Protein AF-0000000067173562 (afdb_homodimer)

Sequence (738 aa):
MTAFEATATTPADAVTASDTDAFIAKVKEYADNVLRPGALRTDREGVTSGQISQFARLGLLNHAAPAEFGGAGIGRAGDRRLHEIIAGACFNTWLVWAQHAPTVGRLALSWQKDATLSGLARDALAGRVLLGAAISDVRRFPHSFITATRTRAGWTFSGTISWVSGWGLNTVLTVAAVEPATETVVTAFVPISDRVTATYLNLAAVGGSRTARVTLHQVFVSDSDVLLTQTLNDWHTEDLSTAGDTRPQYFGLATRVVDELDEADHPDARRVAAVWRPRIQGLRADAYGLADEAKATGDERHRIAERVATKAAVGEALAVITRALVVARSGRSITLEDTAQLHARSALFLLVQGQSADVRDAQLSSLARMTAFEATATTPADAVTASDTDAFIAKVKEYADNVLRPGALRTDREGVTSGQISQFARLGLLNHAAPAEFGGAGIGRAGDRRLHEIIAGACFNTWLVWAQHAPTVGRLALSWQKDATLSGLARDALAGRVLLGAAISDVRRFPHSFITATRTRAGWTFSGTISWVSGWGLNTVLTVAAVEPATETVVTAFVPISDRVTATYLNLAAVGGSRTARVTLHQVFVSDSDVLLTQTLNDWHTEDLSTAGDTRPQYFGLATRVVDELDEADHPDARRVAAVWRPRIQGLRADAYGLADEAKATGDERHRIAERVATKAAVGEALAVITRALVVARSGRSITLEDTAQLHARSALFLLVQGQSADVRDAQLSSLAR

Structure (mmCIF, N/CA/C/O backbone):
data_AF-0000000067173562-model_v1
#
loop_
_entity.id
_entity.type
_entity.pdbx_description
1 polymer 'Acyl-CoA dehydrogenase/oxidase N-terminal domain-containing protein'
#
loop_
_atom_site.group_PDB
_atom_site.id
_atom_site.type_symbol
_atom_site.label_atom_id
_atom_site.label_alt_id
_atom_site.label_comp_id
_atom_site.label_asym_id
_atom_site.label_entity_id
_atom_site.label_seq_id
_atom_site.pdbx_PDB_ins_code
_atom_site.Cartn_x
_atom_site.Cartn_y
_atom_site.Cartn_z
_atom_site.occupancy
_atom_site.B_iso_or_equiv
_atom_site.auth_seq_id
_atom_site.auth_comp_id
_atom_site.auth_asym_id
_atom_site.auth_atom_id
_atom_site.pdbx_PDB_model_num
ATOM 1 N N . MET A 1 1 ? -15.453 57.406 48.094 1 26.44 1 MET A N 1
ATOM 2 C CA . MET A 1 1 ? -14.75 57.156 46.844 1 26.44 1 MET A CA 1
ATOM 3 C C . MET A 1 1 ? -13.805 55.969 46.938 1 26.44 1 MET A C 1
ATOM 5 O O . MET A 1 1 ? -12.664 56.125 47.375 1 26.44 1 MET A O 1
ATOM 9 N N . THR A 1 2 ? -14.164 54.781 47.375 1 32.44 2 THR A N 1
ATOM 10 C CA . THR A 1 2 ? -13.375 53.656 47.812 1 32.44 2 THR A CA 1
ATOM 11 C C . THR A 1 2 ? -12.648 53 46.656 1 32.44 2 THR A C 1
ATOM 13 O O . THR A 1 2 ? -13.273 52.688 45.625 1 32.44 2 THR A O 1
ATOM 16 N N . ALA A 1 3 ? -11.25 53.125 46.531 1 34.88 3 ALA A N 1
ATOM 17 C CA . ALA A 1 3 ? -10.297 52.656 45.531 1 34.88 3 ALA A CA 1
ATOM 18 C C . ALA A 1 3 ? -10.383 51.156 45.375 1 34.88 3 ALA A C 1
ATOM 20 O O . ALA A 1 3 ? -10.305 50.406 46.344 1 34.88 3 ALA A O 1
ATOM 21 N N . PHE A 1 4 ? -11.133 50.594 44.438 1 30.95 4 PHE A N 1
ATOM 22 C CA . PHE A 1 4 ? -11.18 49.156 44.125 1 30.95 4 PHE A CA 1
ATOM 23 C C . PHE A 1 4 ? -9.781 48.625 43.844 1 30.95 4 PHE A C 1
ATOM 25 O O . PHE A 1 4 ? -9.078 49.094 42.969 1 30.95 4 PHE A O 1
ATOM 32 N N . GLU A 1 5 ? -9.016 48.062 44.781 1 29.97 5 GLU A N 1
ATOM 33 C CA . GLU A 1 5 ? -7.68 47.5 44.688 1 29.97 5 GLU A CA 1
ATOM 34 C C . GLU A 1 5 ? -7.633 46.406 43.594 1 29.97 5 GLU A C 1
ATOM 36 O O . GLU A 1 5 ? -8.414 45.438 43.625 1 29.97 5 GLU A O 1
ATOM 41 N N . ALA A 1 6 ? -7.121 46.625 42.438 1 36.66 6 ALA A N 1
ATOM 42 C CA . ALA A 1 6 ? -6.801 45.719 41.312 1 36.66 6 ALA A CA 1
ATOM 43 C C . ALA A 1 6 ? -5.988 44.531 41.812 1 36.66 6 ALA A C 1
ATOM 45 O O . ALA A 1 6 ? -4.84 44.688 42.25 1 36.66 6 ALA A O 1
ATOM 46 N N . THR A 1 7 ? -6.547 43.531 42.406 1 32.53 7 THR A N 1
ATOM 47 C CA . THR A 1 7 ? -5.766 42.375 42.812 1 32.53 7 THR A CA 1
ATOM 48 C C . THR A 1 7 ? -4.941 41.844 41.656 1 32.53 7 THR A C 1
ATOM 50 O O . THR A 1 7 ? -5.453 41.688 40.531 1 32.53 7 THR A O 1
ATOM 53 N N . ALA A 1 8 ? -3.66 41.969 41.656 1 36.22 8 ALA A N 1
ATOM 54 C CA . ALA A 1 8 ? -2.602 41.438 40.812 1 36.22 8 ALA A CA 1
ATOM 55 C C . ALA A 1 8 ? -2.838 39.969 40.469 1 36.22 8 ALA A C 1
ATOM 57 O O . ALA A 1 8 ? -2.814 39.094 41.375 1 36.22 8 ALA A O 1
ATOM 58 N N . THR A 1 9 ? -3.686 39.562 39.562 1 33.16 9 THR A N 1
ATOM 59 C CA . THR A 1 9 ? -3.867 38.156 39.188 1 33.16 9 THR A CA 1
ATOM 60 C C . THR A 1 9 ? -2.52 37.5 38.938 1 33.16 9 THR A C 1
ATOM 62 O O . THR A 1 9 ? -1.647 38.062 38.281 1 33.16 9 THR A O 1
ATOM 65 N N . THR A 1 10 ? -2.029 36.656 39.844 1 33.5 10 THR A N 1
ATOM 66 C CA . THR A 1 10 ? -0.825 35.812 39.812 1 33.5 10 THR A CA 1
ATOM 67 C C . THR A 1 10 ? -0.589 35.281 38.406 1 33.5 10 THR A C 1
ATOM 69 O O . THR A 1 10 ? -1.524 34.812 37.75 1 33.5 10 THR A O 1
ATOM 72 N N . PRO A 1 11 ? 0.468 35.656 37.719 1 36.09 11 PRO A N 1
ATOM 73 C CA . PRO A 1 11 ? 0.808 35.156 36.406 1 36.09 11 PRO A CA 1
ATOM 74 C C . PRO A 1 11 ? 0.5 33.656 36.25 1 36.09 11 PRO A C 1
ATOM 76 O O . PRO A 1 11 ? 0.658 32.906 37.188 1 36.09 11 PRO A O 1
ATOM 79 N N . ALA A 1 12 ? -0.42 33.125 35.469 1 42.91 12 ALA A N 1
ATOM 80 C CA . ALA A 1 12 ? -0.696 31.734 35.094 1 42.91 12 ALA A CA 1
ATOM 81 C C . ALA A 1 12 ? 0.583 30.906 35.094 1 42.91 12 ALA A C 1
ATOM 83 O O . ALA A 1 12 ? 1.593 31.312 34.5 1 42.91 12 ALA A O 1
ATOM 84 N N . ASP A 1 13 ? 0.929 29.969 35.969 1 43.59 13 ASP A N 1
ATOM 85 C CA . ASP A 1 13 ? 2.086 29.125 36.219 1 43.59 13 ASP A CA 1
ATOM 86 C C . ASP A 1 13 ? 2.561 28.422 34.969 1 43.59 13 ASP A C 1
ATOM 88 O O . ASP A 1 13 ? 1.756 27.844 34.219 1 43.59 13 ASP A O 1
ATOM 92 N N . ALA A 1 14 ? 3.729 28.828 34.344 1 52.78 14 ALA A N 1
ATOM 93 C CA . ALA A 1 14 ? 4.461 28.234 33.219 1 52.78 14 ALA A CA 1
ATOM 94 C C . ALA A 1 14 ? 4.453 26.719 33.312 1 52.78 14 ALA A C 1
ATOM 96 O O . ALA A 1 14 ? 4.711 26.141 34.344 1 52.78 14 ALA A O 1
ATOM 97 N N . VAL A 1 15 ? 3.693 25.969 32.344 1 64.81 15 VAL A N 1
ATOM 98 C CA . VAL A 1 15 ? 3.74 24.516 32.25 1 64.81 15 VAL A CA 1
ATOM 99 C C . VAL A 1 15 ? 5.168 24.016 32.469 1 64.81 15 VAL A C 1
ATOM 101 O O . VAL A 1 15 ? 6.098 24.453 31.797 1 64.81 15 VAL A O 1
ATOM 104 N N . THR A 1 16 ? 5.398 23.266 33.531 1 72.56 16 THR A N 1
ATOM 105 C CA . THR A 1 16 ? 6.711 22.719 33.875 1 72.56 16 THR A CA 1
ATOM 106 C C . THR A 1 16 ? 7.02 21.484 33.031 1 72.56 16 THR A C 1
ATOM 108 O O . THR A 1 16 ? 6.125 20.906 32.406 1 72.56 16 THR A O 1
ATOM 111 N N . ALA A 1 17 ? 8.242 21.156 32.844 1 75.81 17 ALA A N 1
ATOM 112 C CA . ALA A 1 17 ? 8.68 19.953 32.156 1 75.81 17 ALA A CA 1
ATOM 113 C C . ALA A 1 17 ? 7.973 18.719 32.719 1 75.81 17 ALA A C 1
ATOM 115 O O . ALA A 1 17 ? 7.586 17.812 31.969 1 75.81 17 ALA A O 1
ATOM 116 N N . SER A 1 18 ? 7.781 18.766 34 1 77.56 18 SER A N 1
ATOM 117 C CA . SER A 1 18 ? 7.117 17.641 34.656 1 77.56 18 SER A CA 1
ATOM 118 C C . SER A 1 18 ? 5.656 17.531 34.219 1 77.56 18 SER A C 1
ATOM 120 O O . SER A 1 18 ? 5.137 16.438 34.031 1 77.56 18 SER A O 1
ATOM 122 N N . ASP A 1 19 ? 5.031 18.625 34.031 1 85.12 19 ASP A N 1
ATOM 123 C CA . ASP A 1 19 ? 3.637 18.641 33.594 1 85.12 19 ASP A CA 1
ATOM 124 C C . ASP A 1 19 ? 3.502 18.125 32.188 1 85.12 19 ASP A C 1
ATOM 126 O O . ASP A 1 19 ? 2.59 17.359 31.859 1 85.12 19 ASP A O 1
ATOM 130 N N . THR A 1 20 ? 4.438 18.531 31.438 1 91.44 20 THR A N 1
ATOM 131 C CA . THR A 1 20 ? 4.445 18.078 30.047 1 91.44 20 THR A CA 1
ATOM 132 C C . THR A 1 20 ? 4.629 16.562 29.984 1 91.44 20 THR A C 1
ATOM 134 O O . THR A 1 20 ? 3.912 15.883 29.25 1 91.44 20 THR A O 1
ATOM 137 N N . ASP A 1 21 ? 5.508 16.078 30.828 1 93.88 21 ASP A N 1
ATOM 138 C CA . ASP A 1 21 ? 5.781 14.648 30.844 1 93.88 21 ASP A CA 1
ATOM 139 C C . ASP A 1 21 ? 4.559 13.852 31.281 1 93.88 21 ASP A C 1
ATOM 141 O O . ASP A 1 21 ? 4.27 12.789 30.75 1 93.88 21 ASP A O 1
ATOM 145 N N . ALA A 1 22 ? 3.941 14.391 32.281 1 94.81 22 ALA A N 1
ATOM 146 C CA . ALA A 1 22 ? 2.738 13.719 32.75 1 94.81 22 ALA A CA 1
ATOM 147 C C . ALA A 1 22 ? 1.643 13.719 31.703 1 94.81 22 ALA A C 1
ATOM 149 O O . ALA A 1 22 ? 0.907 12.734 31.562 1 94.81 22 ALA A O 1
ATOM 150 N N . PHE A 1 23 ? 1.499 14.812 31 1 96.44 23 PHE A N 1
ATOM 151 C CA . PHE A 1 23 ? 0.534 14.922 29.922 1 96.44 23 PHE A CA 1
ATOM 152 C C . PHE A 1 23 ? 0.827 13.891 28.828 1 96.44 23 PHE A C 1
ATOM 154 O O . PHE A 1 23 ? -0.07 13.172 28.391 1 96.44 23 PHE A O 1
ATOM 161 N N . ILE A 1 24 ? 2.023 13.797 28.5 1 97.69 24 ILE A N 1
ATOM 162 C CA . ILE A 1 24 ? 2.455 12.898 27.438 1 97.69 24 ILE A CA 1
ATOM 163 C C . ILE A 1 24 ? 2.254 11.445 27.875 1 97.69 24 ILE A C 1
ATOM 165 O O . ILE A 1 24 ? 1.821 10.609 27.078 1 97.69 24 ILE A O 1
ATOM 169 N N . ALA A 1 25 ? 2.547 11.188 29.109 1 97.62 25 ALA A N 1
ATOM 170 C CA . ALA A 1 25 ? 2.375 9.836 29.625 1 97.62 25 ALA A CA 1
ATOM 171 C C . ALA A 1 25 ? 0.913 9.406 29.562 1 97.62 25 ALA A C 1
ATOM 173 O O . ALA A 1 25 ? 0.614 8.25 29.234 1 97.62 25 ALA A O 1
ATOM 174 N N . LYS A 1 26 ? 0.052 10.312 29.844 1 97.56 26 LYS A N 1
ATOM 175 C CA . LYS A 1 26 ? -1.379 10.031 29.797 1 97.56 26 LYS A CA 1
ATOM 176 C C . LYS A 1 26 ? -1.828 9.75 28.359 1 97.56 26 LYS A C 1
ATOM 178 O O . LYS A 1 26 ? -2.609 8.82 28.125 1 97.56 26 LYS A O 1
ATOM 183 N N . VAL A 1 27 ? -1.35 10.523 27.484 1 98.44 27 VAL A N 1
ATOM 184 C CA . VAL A 1 27 ? -1.692 10.336 26.078 1 98.44 27 VAL A CA 1
ATOM 185 C C . VAL A 1 27 ? -1.118 9.008 25.578 1 98.44 27 VAL A C 1
ATOM 187 O O . VAL A 1 27 ? -1.784 8.273 24.844 1 98.44 27 VAL A O 1
ATOM 190 N N . LYS A 1 28 ? 0.096 8.719 26 1 98.62 28 LYS A N 1
ATOM 191 C CA . LYS A 1 28 ? 0.727 7.465 25.609 1 98.62 28 LYS A CA 1
ATOM 192 C C . LYS A 1 28 ? -0.08 6.262 26.094 1 98.62 28 LYS A C 1
ATOM 194 O O . LYS A 1 28 ? -0.206 5.262 25.391 1 98.62 28 LYS A O 1
ATOM 199 N N . GLU A 1 29 ? -0.588 6.336 27.266 1 98.56 29 GLU A N 1
ATOM 200 C CA . GLU A 1 29 ? -1.416 5.266 27.812 1 98.56 29 GLU A CA 1
ATOM 201 C C . GLU A 1 29 ? -2.662 5.043 26.953 1 98.56 29 GLU A C 1
ATOM 203 O O . GLU A 1 29 ? -3.01 3.904 26.641 1 98.56 29 GLU A O 1
ATOM 208 N N . TYR A 1 30 ? -3.273 6.102 26.625 1 98.62 30 TYR A N 1
ATOM 209 C CA . TYR A 1 30 ? -4.453 6.012 25.781 1 98.62 30 TYR A CA 1
ATOM 210 C C . TYR A 1 30 ? -4.09 5.469 24.406 1 98.62 30 TYR A C 1
ATOM 212 O O . TYR A 1 30 ? -4.809 4.633 23.844 1 98.62 30 TYR A O 1
ATOM 220 N N . ALA A 1 31 ? -2.979 5.957 23.859 1 98.75 31 ALA A N 1
ATOM 221 C CA . ALA A 1 31 ? -2.518 5.512 22.547 1 98.75 31 ALA A CA 1
ATOM 222 C C . ALA A 1 31 ? -2.26 4.008 22.531 1 98.75 31 ALA A C 1
ATOM 224 O O . ALA A 1 31 ? -2.691 3.303 21.625 1 98.75 31 ALA A O 1
ATOM 225 N N . ASP A 1 32 ? -1.666 3.494 23.562 1 98.44 32 ASP A N 1
ATOM 226 C CA . ASP A 1 32 ? -1.261 2.094 23.625 1 98.44 32 ASP A CA 1
ATOM 227 C C . ASP A 1 32 ? -2.461 1.187 23.891 1 98.44 32 ASP A C 1
ATOM 229 O O . ASP A 1 32 ? -2.531 0.076 23.344 1 98.44 32 ASP A O 1
ATOM 233 N N . ASN A 1 33 ? -3.416 1.681 24.594 1 98.38 33 ASN A N 1
ATOM 234 C CA . ASN A 1 33 ? -4.449 0.783 25.094 1 98.38 33 ASN A CA 1
ATOM 235 C C . ASN A 1 33 ? -5.742 0.913 24.297 1 98.38 33 ASN A C 1
ATOM 237 O O . ASN A 1 33 ? -6.602 0.031 24.344 1 98.38 33 ASN A O 1
ATOM 241 N N . VAL A 1 34 ? -5.871 1.994 23.594 1 98.44 34 VAL A N 1
ATOM 242 C CA . VAL A 1 34 ? -7.141 2.203 22.906 1 98.44 34 VAL A CA 1
ATOM 243 C C . VAL A 1 34 ? -6.895 2.414 21.406 1 98.44 34 VAL A C 1
ATOM 245 O O . VAL A 1 34 ? -7.441 1.691 20.578 1 98.44 34 VAL A O 1
ATOM 248 N N . LEU A 1 35 ? -6.016 3.369 21.062 1 98.75 35 LEU A N 1
ATOM 249 C CA . LEU A 1 35 ? -5.812 3.707 19.656 1 98.75 35 LEU A CA 1
ATOM 250 C C . LEU A 1 35 ? -5.16 2.551 18.906 1 98.75 35 LEU A C 1
ATOM 252 O O . LEU A 1 35 ? -5.648 2.131 17.859 1 98.75 35 LEU A O 1
ATOM 256 N N . ARG A 1 36 ? -4.109 2.014 19.469 1 98.62 36 ARG A N 1
ATOM 257 C CA . ARG A 1 36 ? -3.312 1.004 18.781 1 98.62 36 ARG A CA 1
ATOM 258 C C . ARG A 1 36 ? -4.125 -0.261 18.531 1 98.62 36 ARG A C 1
ATOM 260 O O . ARG A 1 36 ? -4.176 -0.761 17.406 1 98.62 36 ARG A O 1
ATOM 267 N N . PRO A 1 37 ? -4.852 -0.824 19.516 1 98.25 37 PRO A N 1
ATOM 268 C CA . PRO A 1 37 ? -5.656 -2.021 19.25 1 98.25 37 PRO A CA 1
ATOM 269 C C . PRO A 1 37 ? -6.801 -1.764 18.281 1 98.25 37 PRO A C 1
ATOM 271 O O . PRO A 1 37 ? -7.293 -2.697 17.641 1 98.25 37 PRO A O 1
ATOM 274 N N . GLY A 1 38 ? -7.227 -0.513 18.125 1 98.44 38 GLY A N 1
ATOM 275 C CA . GLY A 1 38 ? -8.352 -0.175 17.266 1 98.44 38 GLY A CA 1
ATOM 276 C C . GLY A 1 38 ? -7.934 0.325 15.906 1 98.44 38 GLY A C 1
ATOM 277 O O . GLY A 1 38 ? -8.781 0.692 15.086 1 98.44 38 GLY A O 1
ATOM 278 N N . ALA A 1 39 ? -6.648 0.351 15.648 1 98.81 39 ALA A N 1
ATOM 279 C CA . ALA A 1 39 ? -6.117 1.024 14.469 1 98.81 39 ALA A CA 1
ATOM 280 C C . ALA A 1 39 ? -6.676 0.407 13.188 1 98.81 39 ALA A C 1
ATOM 282 O O . ALA A 1 39 ? -7.055 1.124 12.258 1 98.81 39 ALA A O 1
ATOM 283 N N . LEU A 1 40 ? -6.777 -0.921 13.109 1 98.62 40 LEU A N 1
ATOM 284 C CA . LEU A 1 40 ? -7.281 -1.604 11.922 1 98.62 40 LEU A CA 1
ATOM 285 C C . LEU A 1 40 ? -8.758 -1.305 11.711 1 98.62 40 LEU A C 1
ATOM 287 O O . LEU A 1 40 ? -9.188 -1.022 10.594 1 98.62 40 LEU A O 1
ATOM 291 N N . ARG A 1 41 ? -9.492 -1.382 12.734 1 98.25 41 ARG A N 1
ATOM 292 C CA . ARG A 1 41 ? -10.914 -1.066 12.648 1 98.25 41 ARG A CA 1
ATOM 293 C C . ARG A 1 41 ? -11.125 0.375 12.195 1 98.25 41 ARG A C 1
ATOM 295 O O . ARG A 1 41 ? -12 0.649 11.367 1 98.25 41 ARG A O 1
ATOM 302 N N . THR A 1 42 ? -10.312 1.286 12.758 1 98.81 42 THR A N 1
ATOM 303 C CA . THR A 1 42 ? -10.422 2.693 12.391 1 98.81 42 THR A CA 1
ATOM 304 C C . THR A 1 42 ? -10.141 2.887 10.898 1 98.81 42 THR A C 1
ATOM 306 O O . THR A 1 42 ? -10.789 3.705 10.242 1 98.81 42 THR A O 1
ATOM 309 N N . ASP A 1 43 ? -9.242 2.143 10.375 1 98.62 43 ASP A N 1
ATOM 310 C CA . ASP A 1 43 ? -8.914 2.242 8.953 1 98.62 43 ASP A CA 1
ATOM 311 C C . ASP A 1 43 ? -10.094 1.804 8.086 1 98.62 43 ASP A C 1
ATOM 313 O O . ASP A 1 43 ? -10.32 2.363 7.012 1 98.62 43 ASP A O 1
ATOM 317 N N . ARG A 1 44 ? -10.844 0.866 8.539 1 96.56 44 ARG A N 1
ATOM 318 C CA . ARG A 1 44 ? -11.945 0.298 7.762 1 96.56 44 ARG A CA 1
ATOM 319 C C . ARG A 1 44 ? -13.227 1.105 7.957 1 96.56 44 ARG A C 1
ATOM 321 O O . ARG A 1 44 ? -13.984 1.319 7.004 1 96.56 44 ARG A O 1
ATOM 328 N N . GLU A 1 45 ? -13.422 1.598 9.211 1 97.69 45 GLU A N 1
ATOM 329 C CA . GLU A 1 45 ? -14.727 2.143 9.547 1 97.69 45 GLU A CA 1
ATOM 330 C C . GLU A 1 45 ? -14.68 3.664 9.664 1 97.69 45 GLU A C 1
ATOM 332 O O . GLU A 1 45 ? -15.719 4.328 9.617 1 97.69 45 GLU A O 1
ATOM 337 N N . GLY A 1 46 ? -13.492 4.152 9.867 1 98.56 46 GLY A N 1
ATOM 338 C CA . GLY A 1 46 ? -13.336 5.598 9.961 1 98.56 46 GLY A CA 1
ATOM 339 C C . GLY A 1 46 ? -13.188 6.09 11.391 1 98.56 46 GLY A C 1
ATOM 340 O O . GLY A 1 46 ? -13.672 5.453 12.328 1 98.56 46 GLY A O 1
ATOM 341 N N . VAL A 1 47 ? -12.5 7.152 11.539 1 98.81 47 VAL A N 1
ATOM 342 C CA . VAL A 1 47 ? -12.406 7.852 12.812 1 98.81 47 VAL A CA 1
ATOM 343 C C . VAL A 1 47 ? -13.797 8.281 13.273 1 98.81 47 VAL A C 1
ATOM 345 O O . VAL A 1 47 ? -14.602 8.766 12.469 1 98.81 47 VAL A O 1
ATOM 348 N N . THR A 1 48 ? -14.039 8.203 14.523 1 98.38 48 THR A N 1
ATOM 349 C CA . THR A 1 48 ? -15.391 8.453 15.023 1 98.38 48 THR A CA 1
ATOM 350 C C . THR A 1 48 ? -15.43 9.719 15.883 1 98.38 48 THR A C 1
ATOM 352 O O . THR A 1 48 ? -14.383 10.195 16.328 1 98.38 48 THR A O 1
ATOM 355 N N . SER A 1 49 ? -16.672 10.195 16.109 1 98 49 SER A N 1
ATOM 356 C CA . SER A 1 49 ? -16.875 11.305 17.031 1 98 49 SER A CA 1
ATOM 357 C C . SER A 1 49 ? -16.469 10.93 18.453 1 98 49 SER A C 1
ATOM 359 O O . SER A 1 49 ? -16 11.773 19.219 1 98 49 SER A O 1
ATOM 361 N N . GLY A 1 50 ? -16.609 9.664 18.734 1 97.56 50 GLY A N 1
ATOM 362 C CA . GLY A 1 50 ? -16.172 9.172 20.031 1 97.56 50 GLY A CA 1
ATOM 363 C C . GLY A 1 50 ? -14.68 9.336 20.25 1 97.56 50 GLY A C 1
ATOM 364 O O . GLY A 1 50 ? -14.25 9.727 21.344 1 97.56 50 GLY A O 1
ATOM 365 N N . GLN A 1 51 ? -13.852 9.078 19.281 1 97.75 51 GLN A N 1
ATOM 366 C CA . GLN A 1 51 ? -12.414 9.266 19.375 1 97.75 51 GLN A CA 1
ATOM 367 C C . GLN A 1 51 ? -12.055 10.734 19.562 1 97.75 51 GLN A C 1
ATOM 369 O O . GLN A 1 51 ? -11.188 11.078 20.375 1 97.75 51 GLN A O 1
ATOM 374 N N . ILE A 1 52 ? -12.781 11.602 18.859 1 98.19 52 ILE A N 1
ATOM 375 C CA . ILE A 1 52 ? -12.523 13.031 18.969 1 98.19 52 ILE A CA 1
ATOM 376 C C . ILE A 1 52 ? -12.914 13.531 20.359 1 98.19 52 ILE A C 1
ATOM 378 O O . ILE A 1 52 ? -12.203 14.336 20.953 1 98.19 52 ILE A O 1
ATOM 382 N N . SER A 1 53 ? -14 13.039 20.844 1 97.62 53 SER A N 1
ATOM 383 C CA . SER A 1 53 ? -14.422 13.391 22.188 1 97.62 53 SER A CA 1
ATOM 384 C C . SER A 1 53 ? -13.383 12.961 23.219 1 97.62 53 SER A C 1
ATOM 386 O O . SER A 1 53 ? -13.141 13.672 24.203 1 97.62 53 SER A O 1
ATOM 388 N N . GLN A 1 54 ? -12.852 11.844 23.016 1 98.06 54 GLN A N 1
ATOM 389 C CA . GLN A 1 54 ? -11.805 11.383 23.922 1 98.06 54 GLN A CA 1
ATOM 390 C C . GLN A 1 54 ? -10.562 12.266 23.828 1 98.06 54 GLN A C 1
ATOM 392 O O . GLN A 1 54 ? -9.906 12.547 24.828 1 98.06 54 GLN A O 1
ATOM 397 N N . PHE A 1 55 ? -10.195 12.734 22.641 1 98.56 55 PHE A N 1
ATOM 398 C CA . PHE A 1 55 ? -9.094 13.672 22.469 1 98.56 55 PHE A CA 1
ATOM 399 C C . PHE A 1 55 ? -9.359 14.961 23.234 1 98.56 55 PHE A C 1
ATOM 401 O O . PHE A 1 55 ? -8.453 15.516 23.875 1 98.56 55 PHE A O 1
ATOM 408 N N . ALA A 1 56 ? -10.578 15.367 23.172 1 97.69 56 ALA A N 1
ATOM 409 C CA . ALA A 1 56 ? -10.961 16.562 23.922 1 97.69 56 ALA A CA 1
ATOM 410 C C . ALA A 1 56 ? -10.789 16.359 25.422 1 97.69 56 ALA A C 1
ATOM 412 O O . ALA A 1 56 ? -10.227 17.203 26.109 1 97.69 56 ALA A O 1
ATOM 413 N N . ARG A 1 57 ? -11.211 15.227 25.922 1 97.25 57 ARG A N 1
ATOM 414 C CA . ARG A 1 57 ? -11.133 14.922 27.359 1 97.25 57 ARG A CA 1
ATOM 415 C C . ARG A 1 57 ? -9.688 14.82 27.812 1 97.25 57 ARG A C 1
ATOM 417 O O . ARG A 1 57 ? -9.367 15.188 28.953 1 97.25 57 ARG A O 1
ATOM 424 N N . LEU A 1 58 ? -8.859 14.391 26.906 1 97.69 58 LEU A N 1
ATOM 425 C CA . LEU A 1 58 ? -7.445 14.219 27.25 1 97.69 58 LEU A CA 1
ATOM 426 C C . LEU A 1 58 ? -6.691 15.539 27.125 1 97.69 58 LEU A C 1
ATOM 428 O O . LEU A 1 58 ? -5.516 15.617 27.484 1 97.69 58 LEU A O 1
ATOM 432 N N . GLY A 1 59 ? -7.367 16.578 26.547 1 97.25 59 GLY A N 1
ATOM 433 C CA . GLY A 1 59 ? -6.73 17.875 26.375 1 97.25 59 GLY A CA 1
ATOM 434 C C . GLY A 1 59 ? -5.941 17.984 25.094 1 97.25 59 GLY A C 1
ATOM 435 O O . GLY A 1 59 ? -5.121 18.891 24.938 1 97.25 59 GLY A O 1
ATOM 436 N N . LEU A 1 60 ? -6.168 17.078 24.172 1 98.31 60 LEU A N 1
ATOM 437 C CA . LEU A 1 60 ? -5.387 17.031 22.953 1 98.31 60 LEU A CA 1
ATOM 438 C C . LEU A 1 60 ? -5.895 18.062 21.953 1 98.31 60 LEU A C 1
ATOM 440 O O . LEU A 1 60 ? -5.191 18.422 21 1 98.31 60 LEU A O 1
ATOM 444 N N . LEU A 1 61 ? -7.105 18.594 22.062 1 98.38 61 LEU A N 1
ATOM 445 C CA . LEU A 1 61 ? -7.613 19.578 21.125 1 98.38 61 LEU A CA 1
ATOM 446 C C . LEU A 1 61 ? -7.094 20.969 21.484 1 98.38 61 LEU A C 1
ATOM 448 O O . LEU A 1 61 ? -7.191 21.906 20.672 1 98.38 61 LEU A O 1
ATOM 452 N N . ASN A 1 62 ? -6.566 21.203 22.672 1 97.56 62 ASN A N 1
ATOM 453 C CA . ASN A 1 62 ? -6.027 22.5 23.047 1 97.56 62 ASN A CA 1
ATOM 454 C C . ASN A 1 62 ? -4.723 22.359 23.828 1 97.56 62 ASN A C 1
ATOM 456 O O . ASN A 1 62 ? -4.422 23.188 24.688 1 97.56 62 ASN A O 1
ATOM 460 N N . HIS A 1 63 ? -3.945 21.281 23.5 1 97 63 HIS A N 1
ATOM 461 C CA . HIS A 1 63 ? -2.732 20.953 24.234 1 97 63 HIS A CA 1
ATOM 462 C C . HIS A 1 63 ? -1.715 22.078 24.172 1 97 63 HIS A C 1
ATOM 464 O O . HIS A 1 63 ? -0.957 22.297 25.125 1 97 63 HIS A O 1
ATOM 470 N N . ALA A 1 64 ? -1.715 22.828 23.125 1 95.19 64 ALA A N 1
ATOM 471 C CA . ALA A 1 64 ? -0.726 23.891 22.953 1 95.19 64 ALA A CA 1
ATOM 472 C C . ALA A 1 64 ? -1.251 25.234 23.484 1 95.19 64 ALA A C 1
ATOM 474 O O . ALA A 1 64 ? -0.498 26.203 23.594 1 95.19 64 ALA A O 1
ATOM 475 N N . ALA A 1 65 ? -2.49 25.328 23.766 1 95.88 65 ALA A N 1
ATOM 476 C CA . ALA A 1 65 ? -3.115 26.578 24.188 1 95.88 65 ALA A CA 1
ATOM 477 C C . ALA A 1 65 ? -2.648 26.969 25.578 1 95.88 65 ALA A C 1
ATOM 479 O O . ALA A 1 65 ? -2.266 26.125 26.391 1 95.88 65 ALA A O 1
ATOM 480 N N . PRO A 1 66 ? -2.643 28.297 25.859 1 92.5 66 PRO A N 1
ATOM 481 C CA . PRO A 1 66 ? -2.314 28.766 27.203 1 92.5 66 PRO A CA 1
ATOM 482 C C . PRO A 1 66 ? -3.318 28.297 28.25 1 92.5 66 PRO A C 1
ATOM 484 O O . PRO A 1 66 ? -4.418 27.859 27.906 1 92.5 66 PRO A O 1
ATOM 487 N N . ALA A 1 67 ? -2.918 28.484 29.422 1 91.38 67 ALA A N 1
ATOM 488 C CA . ALA A 1 67 ? -3.721 28.031 30.562 1 91.38 67 ALA A CA 1
ATOM 489 C C . ALA A 1 67 ? -5.062 28.766 30.609 1 91.38 67 ALA A C 1
ATOM 491 O O . ALA A 1 67 ? -6.07 28.188 31.031 1 91.38 67 ALA A O 1
ATOM 492 N N . GLU A 1 68 ? -5.074 30.016 30.125 1 91.25 68 GLU A N 1
ATOM 493 C CA . GLU A 1 68 ? -6.285 30.828 30.109 1 91.25 68 GLU A CA 1
ATOM 494 C C . GLU A 1 68 ? -7.391 30.141 29.297 1 91.25 68 GLU A C 1
ATOM 496 O O . GLU A 1 68 ? -8.578 30.375 29.547 1 91.25 68 GLU A O 1
ATOM 501 N N . PHE A 1 69 ? -6.961 29.266 28.391 1 94.56 69 PHE A N 1
ATOM 502 C CA . PHE A 1 69 ? -7.926 28.562 27.547 1 94.56 69 PHE A CA 1
ATOM 503 C C . PHE A 1 69 ? -8.07 27.109 27.984 1 94.56 69 PHE A C 1
ATOM 505 O O . PHE A 1 69 ? -8.68 26.312 27.281 1 94.56 69 PHE A O 1
ATOM 512 N N . GLY A 1 70 ? -7.422 26.828 29.141 1 93.06 70 GLY A N 1
ATOM 513 C CA . GLY A 1 70 ? -7.473 25.469 29.641 1 93.06 70 GLY A CA 1
ATOM 514 C C . GLY A 1 70 ? -6.449 24.547 29 1 93.06 70 GLY A C 1
ATOM 515 O O . GLY A 1 70 ? -6.516 23.328 29.141 1 93.06 70 GLY A O 1
ATOM 516 N N . GLY A 1 71 ? -5.574 25.062 28.297 1 94.88 71 GLY A N 1
ATOM 517 C CA . GLY A 1 71 ? -4.551 24.266 27.641 1 94.88 71 GLY A CA 1
ATOM 518 C C . GLY A 1 71 ? -3.373 23.938 28.547 1 94.88 71 GLY A C 1
ATOM 519 O O . GLY A 1 71 ? -3.275 24.469 29.656 1 94.88 71 GLY A O 1
ATOM 520 N N . ALA A 1 72 ? -2.547 23.094 28.062 1 93.31 72 ALA A N 1
ATOM 521 C CA . ALA A 1 72 ? -1.387 22.641 28.828 1 93.31 72 ALA A CA 1
ATOM 522 C C . ALA A 1 72 ? -0.13 23.406 28.422 1 93.31 72 ALA A C 1
ATOM 524 O O . ALA A 1 72 ? 0.929 23.234 29.031 1 93.31 72 ALA A O 1
ATOM 525 N N . GLY A 1 73 ? -0.218 24.219 27.406 1 93 73 GLY A N 1
ATOM 526 C CA . GLY A 1 73 ? 0.923 25 26.969 1 93 73 GLY A CA 1
ATOM 527 C C . GLY A 1 73 ? 2.084 24.156 26.484 1 93 73 GLY A C 1
ATOM 528 O O . GLY A 1 73 ? 3.246 24.484 26.734 1 93 73 GLY A O 1
ATOM 529 N N . ILE A 1 74 ? 1.773 23.031 25.859 1 94.12 74 ILE A N 1
ATOM 530 C CA . ILE A 1 74 ? 2.803 22.109 25.391 1 94.12 74 ILE A CA 1
ATOM 531 C C . ILE A 1 74 ? 3.68 22.797 24.359 1 94.12 74 ILE A C 1
ATOM 533 O O . ILE A 1 74 ? 3.176 23.359 23.375 1 94.12 74 ILE A O 1
ATOM 537 N N . GLY A 1 75 ? 4.984 22.75 24.531 1 91.38 75 GLY A N 1
ATOM 538 C CA . GLY A 1 75 ? 5.926 23.359 23.594 1 91.38 75 GLY A CA 1
ATOM 539 C C . GLY A 1 75 ? 6.223 22.469 22.406 1 91.38 75 GLY A C 1
ATOM 540 O O . GLY A 1 75 ? 5.602 21.422 22.219 1 91.38 75 GLY A O 1
ATOM 541 N N . ARG A 1 76 ? 7.16 22.891 21.656 1 91.69 76 ARG A N 1
ATOM 542 C CA . ARG A 1 76 ? 7.484 22.266 20.375 1 91.69 76 ARG A CA 1
ATOM 543 C C . ARG A 1 76 ? 7.93 20.812 20.562 1 91.69 76 ARG A C 1
ATOM 545 O O . ARG A 1 76 ? 7.477 19.922 19.859 1 91.69 76 ARG A O 1
ATOM 552 N N . ALA A 1 77 ? 8.812 20.578 21.5 1 93.94 77 ALA A N 1
ATOM 553 C CA . ALA A 1 77 ? 9.344 19.25 21.734 1 93.94 77 ALA A CA 1
ATOM 554 C C . ALA A 1 77 ? 8.242 18.297 22.188 1 93.94 77 ALA A C 1
ATOM 556 O O . ALA A 1 77 ? 8.188 17.141 21.75 1 93.94 77 ALA A O 1
ATOM 557 N N . GLY A 1 78 ? 7.41 18.781 23.109 1 95.81 78 GLY A N 1
ATOM 558 C CA . GLY A 1 78 ? 6.285 17.969 23.562 1 95.81 78 GLY A CA 1
ATOM 559 C C . GLY A 1 78 ? 5.289 17.672 22.453 1 95.81 78 GLY A C 1
ATOM 560 O O . GLY A 1 78 ? 4.766 16.562 22.359 1 95.81 78 GLY A O 1
ATOM 561 N N . ASP A 1 79 ? 5.031 18.672 21.656 1 96.56 79 ASP A N 1
ATOM 562 C CA . ASP A 1 79 ? 4.117 18.516 20.531 1 96.56 79 ASP A CA 1
ATOM 563 C C . ASP A 1 79 ? 4.629 17.438 19.562 1 96.56 79 ASP A C 1
ATOM 565 O O . ASP A 1 79 ? 3.855 16.609 19.078 1 96.56 79 ASP A O 1
ATOM 569 N N . ARG A 1 80 ? 5.945 17.5 19.25 1 97.06 80 ARG A N 1
ATOM 570 C CA . ARG A 1 80 ? 6.559 16.469 18.406 1 97.06 80 ARG A CA 1
ATOM 571 C C . ARG A 1 80 ? 6.32 15.078 18.984 1 97.06 80 ARG A C 1
ATOM 573 O O . ARG A 1 80 ? 5.941 14.164 18.25 1 97.06 80 ARG A O 1
ATOM 580 N N . ARG A 1 81 ? 6.492 14.977 20.234 1 98.06 81 ARG A N 1
ATOM 581 C CA . ARG A 1 81 ? 6.336 13.688 20.906 1 98.06 81 ARG A CA 1
ATOM 582 C C . ARG A 1 81 ? 4.895 13.203 20.812 1 98.06 81 ARG A C 1
ATOM 584 O O . ARG A 1 81 ? 4.645 12.016 20.578 1 98.06 81 ARG A O 1
ATOM 591 N N . LEU A 1 82 ? 3.977 14.07 21 1 98.62 82 LEU A N 1
ATOM 592 C CA . LEU A 1 82 ? 2.568 13.703 20.906 1 98.62 82 LEU A CA 1
ATOM 593 C C . LEU A 1 82 ? 2.223 13.211 19.516 1 98.62 82 LEU A C 1
ATOM 595 O O . LEU A 1 82 ? 1.555 12.188 19.359 1 98.62 82 LEU A O 1
ATOM 599 N N . HIS A 1 83 ? 2.723 13.922 18.531 1 98.75 83 HIS A N 1
ATOM 600 C CA . HIS A 1 83 ? 2.477 13.516 17.156 1 98.75 83 HIS A CA 1
ATOM 601 C C . HIS A 1 83 ? 3.084 12.148 16.875 1 98.75 83 HIS A C 1
ATOM 603 O O . HIS A 1 83 ? 2.463 11.312 16.203 1 98.75 83 HIS A O 1
ATOM 609 N N . GLU A 1 84 ? 4.281 11.891 17.359 1 98.88 84 GLU A N 1
ATOM 610 C CA . GLU A 1 84 ? 4.922 10.594 17.156 1 98.88 84 GLU A CA 1
ATOM 611 C C . GLU A 1 84 ? 4.105 9.477 17.797 1 98.88 84 GLU A C 1
ATOM 613 O O . GLU A 1 84 ? 3.846 8.453 17.172 1 98.88 84 GLU A O 1
ATOM 618 N N . ILE A 1 85 ? 3.672 9.734 19 1 98.81 85 ILE A N 1
ATOM 619 C CA . ILE A 1 85 ? 2.969 8.719 19.781 1 98.81 85 ILE A CA 1
ATOM 620 C C . ILE A 1 85 ? 1.649 8.367 19.109 1 98.81 85 ILE A C 1
ATOM 622 O O . ILE A 1 85 ? 1.354 7.188 18.875 1 98.81 85 ILE A O 1
ATOM 626 N N . ILE A 1 86 ? 0.897 9.352 18.719 1 98.94 86 ILE A N 1
ATOM 627 C CA . ILE A 1 86 ? -0.44 9.125 18.188 1 98.94 86 ILE A CA 1
ATOM 628 C C . ILE A 1 86 ? -0.34 8.539 16.781 1 98.94 86 ILE A C 1
ATOM 630 O O . ILE A 1 86 ? -1.066 7.605 16.438 1 98.94 86 ILE A O 1
ATOM 634 N N . ALA A 1 87 ? 0.627 9.008 15.977 1 98.94 87 ALA A N 1
ATOM 635 C CA . ALA A 1 87 ? 0.803 8.484 14.617 1 98.94 87 ALA A CA 1
ATOM 636 C C . ALA A 1 87 ? 1.218 7.02 14.641 1 98.94 87 ALA A C 1
ATOM 638 O O . ALA A 1 87 ? 0.77 6.227 13.812 1 98.94 87 ALA A O 1
ATOM 639 N N . GLY A 1 88 ? 2.057 6.664 15.594 1 98.88 88 GLY A N 1
ATOM 640 C CA . GLY A 1 88 ? 2.471 5.277 15.727 1 98.88 88 GLY A CA 1
ATOM 641 C C . GLY A 1 88 ? 1.35 4.359 16.172 1 98.88 88 GLY A C 1
ATOM 642 O O . GLY A 1 88 ? 1.346 3.17 15.852 1 98.88 88 GLY A O 1
ATOM 643 N N . ALA A 1 89 ? 0.385 4.91 16.891 1 98.88 89 ALA A N 1
ATOM 644 C CA . ALA A 1 89 ? -0.693 4.109 17.453 1 98.88 89 ALA A CA 1
ATOM 645 C C . ALA A 1 89 ? -1.833 3.934 16.453 1 98.88 89 ALA A C 1
ATOM 647 O O . ALA A 1 89 ? -2.297 2.816 16.219 1 98.88 89 ALA A O 1
ATOM 648 N N . CYS A 1 90 ? -2.271 5.012 15.867 1 98.88 90 CYS A N 1
ATOM 649 C CA . CYS A 1 90 ? -3.346 5.008 14.883 1 98.88 90 CYS A CA 1
ATOM 650 C C . CYS A 1 90 ? -3.189 6.164 13.906 1 98.88 90 CYS A C 1
ATOM 652 O O . CYS A 1 90 ? -3.621 7.285 14.18 1 98.88 90 CYS A O 1
ATOM 654 N N . PHE A 1 91 ? -2.717 5.852 12.75 1 98.88 91 PHE A N 1
ATOM 655 C CA . PHE A 1 91 ? -2.316 6.848 11.766 1 98.88 91 PHE A CA 1
ATOM 656 C C . PHE A 1 91 ? -3.525 7.629 11.266 1 98.88 91 PHE A C 1
ATOM 658 O O . PHE A 1 91 ? -3.439 8.836 11.031 1 98.88 91 PHE A O 1
ATOM 665 N N . ASN A 1 92 ? -4.664 7.004 11.125 1 98.94 92 ASN A N 1
ATOM 666 C CA . ASN A 1 92 ? -5.883 7.68 10.688 1 98.94 92 ASN A CA 1
ATOM 667 C C . ASN A 1 92 ? -6.34 8.727 11.695 1 98.94 92 ASN A C 1
ATOM 669 O O . ASN A 1 92 ? -6.633 9.867 11.32 1 98.94 92 ASN A O 1
ATOM 673 N N . THR A 1 93 ? -6.418 8.359 12.922 1 98.94 93 THR A N 1
ATOM 674 C CA . THR A 1 93 ? -6.832 9.297 13.961 1 98.94 93 THR A CA 1
ATOM 675 C C . THR A 1 93 ? -5.844 10.453 14.062 1 98.94 93 THR A C 1
ATOM 677 O O . THR A 1 93 ? -6.25 11.609 14.219 1 98.94 93 THR A O 1
ATOM 680 N N . TRP A 1 94 ? -4.594 10.117 14 1 98.88 94 TRP A N 1
ATOM 681 C CA . TRP A 1 94 ? -3.574 11.164 14 1 98.88 94 TRP A CA 1
ATOM 682 C C . TRP A 1 94 ? -3.822 12.156 12.867 1 98.88 94 TRP A C 1
ATOM 684 O O . TRP A 1 94 ? -3.766 13.375 13.086 1 98.88 94 TRP A O 1
ATOM 694 N N . LEU A 1 95 ? -4.066 11.641 11.633 1 98.81 95 LEU A N 1
ATOM 695 C CA . LEU A 1 95 ? -4.211 12.508 10.477 1 98.81 95 LEU A CA 1
ATOM 696 C C . LEU A 1 95 ? -5.359 13.492 10.672 1 98.81 95 LEU A C 1
ATOM 698 O O . LEU A 1 95 ? -5.234 14.68 10.344 1 98.81 95 LEU A O 1
ATOM 702 N N . VAL A 1 96 ? -6.441 13.039 11.219 1 98.88 96 VAL A N 1
ATOM 703 C CA . VAL A 1 96 ? -7.586 13.914 11.477 1 98.88 96 VAL A CA 1
ATOM 704 C C . VAL A 1 96 ? -7.207 14.977 12.5 1 98.88 96 VAL A C 1
ATOM 706 O O . VAL A 1 96 ? -7.422 16.172 12.273 1 98.88 96 VAL A O 1
ATOM 709 N N . TRP A 1 97 ? -6.578 14.57 13.547 1 98.75 97 TRP A N 1
ATOM 710 C CA . TRP A 1 97 ? -6.172 15.477 14.609 1 98.75 97 TRP A CA 1
ATOM 711 C C . TRP A 1 97 ? -5.098 16.453 14.125 1 98.75 97 TRP A C 1
ATOM 713 O O . TRP A 1 97 ? -5.082 17.609 14.523 1 98.75 97 TRP A O 1
ATOM 723 N N . ALA A 1 98 ? -4.262 15.938 13.273 1 98.12 98 ALA A N 1
ATOM 724 C CA . ALA A 1 98 ? -3.125 16.719 12.797 1 98.12 98 ALA A CA 1
ATOM 725 C C . ALA A 1 98 ? -3.588 17.875 11.922 1 98.12 98 ALA A C 1
ATOM 727 O O . ALA A 1 98 ? -2.816 18.797 11.641 1 98.12 98 ALA A O 1
ATOM 728 N N . GLN A 1 99 ? -4.832 17.844 11.453 1 97.75 99 GLN A N 1
ATOM 729 C CA . GLN A 1 99 ? -5.371 18.969 10.711 1 97.75 99 GLN A CA 1
ATOM 730 C C . GLN A 1 99 ? -5.707 20.141 11.641 1 97.75 99 GLN A C 1
ATOM 732 O O . GLN A 1 99 ? -5.812 21.281 11.203 1 97.75 99 GLN A O 1
ATOM 737 N N . HIS A 1 100 ? -5.84 19.875 12.898 1 98.25 100 HIS A N 1
ATOM 738 C CA . HIS A 1 100 ? -6.305 20.797 13.93 1 98.25 100 HIS A CA 1
ATOM 739 C C . HIS A 1 100 ? -5.137 21.359 14.727 1 98.25 100 HIS A C 1
ATOM 741 O O . HIS A 1 100 ? -5.035 22.578 14.906 1 98.25 100 HIS A O 1
ATOM 747 N N . ALA A 1 101 ? -4.238 20.562 15.047 1 96.81 101 ALA A N 1
ATOM 748 C CA . ALA A 1 101 ? -3.254 20.828 16.094 1 96.81 101 ALA A CA 1
ATOM 749 C C . ALA A 1 101 ? -2.346 21.984 15.711 1 96.81 101 ALA A C 1
ATOM 751 O O . ALA A 1 101 ? -2.1 22.891 16.516 1 96.81 101 ALA A O 1
ATOM 752 N N . PRO A 1 102 ? -1.89 22.047 14.477 1 93.06 102 PRO A N 1
ATOM 753 C CA . PRO A 1 102 ? -0.976 23.141 14.141 1 93.06 102 PRO A CA 1
ATOM 754 C C . PRO A 1 102 ? -1.641 24.516 14.234 1 93.06 102 PRO A C 1
ATOM 756 O O . PRO A 1 102 ? -0.994 25.5 14.609 1 93.06 102 PRO A O 1
ATOM 759 N N . THR A 1 103 ? -2.85 24.594 13.883 1 95.25 103 THR A N 1
ATOM 760 C CA . THR A 1 103 ? -3.562 25.859 13.953 1 95.25 103 THR A CA 1
ATOM 761 C C . THR A 1 103 ? -3.686 26.328 15.391 1 95.25 103 THR A C 1
ATOM 763 O O . THR A 1 103 ? -3.537 27.531 15.672 1 95.25 103 THR A O 1
ATOM 766 N N . VAL A 1 104 ? -3.926 25.453 16.266 1 95.56 104 VAL A N 1
ATOM 767 C CA . VAL A 1 104 ? -4.016 25.797 17.688 1 95.56 104 VAL A CA 1
ATOM 768 C C . VAL A 1 104 ? -2.682 26.375 18.156 1 95.56 104 VAL A C 1
ATOM 770 O O . VAL A 1 104 ? -2.648 27.375 18.891 1 95.56 104 VAL A O 1
ATOM 773 N N . GLY A 1 105 ? -1.614 25.75 17.734 1 92.88 105 GLY A N 1
ATOM 774 C CA . GLY A 1 105 ? -0.3 26.266 18.078 1 92.88 105 GLY A CA 1
ATOM 775 C C . GLY A 1 105 ? -0.06 27.672 17.562 1 92.88 105 GLY A C 1
ATOM 776 O O . GLY A 1 105 ? 0.455 28.516 18.281 1 92.88 105 GLY A O 1
ATOM 777 N N . ARG A 1 106 ? -0.442 27.938 16.391 1 90.69 106 ARG A N 1
ATOM 778 C CA . ARG A 1 106 ? -0.27 29.25 15.789 1 90.69 106 ARG A CA 1
ATOM 779 C C . ARG A 1 106 ? -1.116 30.297 16.5 1 90.69 106 ARG A C 1
ATOM 781 O O . ARG A 1 106 ? -0.665 31.422 16.719 1 90.69 106 ARG A O 1
ATOM 788 N N . LEU A 1 107 ? -2.297 29.906 16.812 1 94.12 107 LEU A N 1
ATOM 789 C CA . LEU A 1 107 ? -3.193 30.828 17.516 1 94.12 107 LEU A CA 1
ATOM 790 C C . LEU A 1 107 ? -2.639 31.172 18.891 1 94.12 107 LEU A C 1
ATOM 792 O O . LEU A 1 107 ? -2.758 32.312 19.344 1 94.12 107 LEU A O 1
ATOM 796 N N . ALA A 1 108 ? -2.111 30.188 19.5 1 91.94 108 ALA A N 1
ATOM 797 C CA . ALA A 1 108 ? -1.518 30.422 20.812 1 91.94 108 ALA A CA 1
ATOM 798 C C . ALA A 1 108 ? -0.406 31.469 20.734 1 91.94 108 ALA A C 1
ATOM 800 O O . ALA A 1 108 ? -0.318 32.344 21.594 1 91.94 108 ALA A O 1
ATOM 801 N N . LEU A 1 109 ? 0.374 31.375 19.688 1 86.25 109 LEU A N 1
ATOM 802 C CA . LEU A 1 109 ? 1.448 32.344 19.484 1 86.25 109 LEU A CA 1
ATOM 803 C C . LEU A 1 109 ? 0.886 33.719 19.188 1 86.25 109 LEU A C 1
ATOM 805 O O . LEU A 1 109 ? 1.402 34.719 19.688 1 86.25 109 LEU A O 1
ATOM 809 N N . SER A 1 110 ? -0.12 33.75 18.422 1 86.75 110 SER A N 1
ATOM 810 C CA . SER A 1 110 ? -0.768 35 18.094 1 86.75 110 SER A CA 1
ATOM 811 C C . SER A 1 110 ? -1.396 35.656 19.328 1 86.75 110 SER A C 1
ATOM 813 O O . SER A 1 110 ? -1.353 36.875 19.484 1 86.75 110 SER A O 1
ATOM 815 N N . TRP A 1 111 ? -1.992 34.875 20.094 1 85.88 111 TRP A N 1
ATOM 816 C CA . TRP A 1 111 ? -2.613 35.344 21.328 1 85.88 111 TRP A CA 1
ATOM 817 C C . TRP A 1 111 ? -1.585 36 22.234 1 85.88 111 TRP A C 1
ATOM 819 O O . TRP A 1 111 ? -1.864 37.031 22.859 1 85.88 111 TRP A O 1
ATOM 829 N N . GLN A 1 112 ? -0.498 35.469 22.266 1 82.19 112 GLN A N 1
ATOM 830 C CA . GLN A 1 112 ? 0.568 36 23.109 1 82.19 112 GLN A CA 1
ATOM 831 C C . GLN A 1 112 ? 1.01 37.375 22.609 1 82.19 112 GLN A C 1
ATOM 833 O O . GLN A 1 112 ? 1.411 38.219 23.391 1 82.19 112 GLN A O 1
ATOM 838 N N . LYS A 1 113 ? 0.809 37.531 21.359 1 83.38 113 LYS A N 1
ATOM 839 C CA . LYS A 1 113 ? 1.238 38.781 20.766 1 83.38 113 LYS A CA 1
ATOM 840 C C . LYS A 1 113 ? 0.146 39.844 20.875 1 83.38 113 LYS A C 1
ATOM 842 O O . LYS A 1 113 ? 0.42 41 21.234 1 83.38 113 LYS A O 1
ATOM 847 N N . ASP A 1 114 ? -1.058 39.406 20.438 1 80.25 114 ASP A N 1
ATOM 848 C CA . ASP A 1 114 ? -2.203 40.312 20.469 1 80.25 114 ASP A CA 1
ATOM 849 C C . ASP A 1 114 ? -3.467 39.594 20.922 1 80.25 114 ASP A C 1
ATOM 851 O O . ASP A 1 114 ? -3.922 38.625 20.281 1 80.25 114 ASP A O 1
ATOM 855 N N . ALA A 1 115 ? -4.012 40 21.922 1 76.19 115 ALA A N 1
ATOM 856 C CA . ALA A 1 115 ? -5.129 39.312 22.578 1 76.19 115 ALA A CA 1
ATOM 857 C C . ALA A 1 115 ? -6.434 39.562 21.828 1 76.19 115 ALA A C 1
ATOM 859 O O . ALA A 1 115 ? -7.516 39.531 22.406 1 76.19 115 ALA A O 1
ATOM 860 N N . THR A 1 116 ? -6.324 39.906 20.547 1 85.44 116 THR A N 1
ATOM 861 C CA . THR A 1 116 ? -7.535 40.125 19.766 1 85.44 116 THR A CA 1
ATOM 862 C C . THR A 1 116 ? -7.801 38.969 18.828 1 85.44 116 THR A C 1
ATOM 864 O O . THR A 1 116 ? -6.984 38.688 17.938 1 85.44 116 THR A O 1
ATOM 867 N N . LEU A 1 117 ? -8.641 38 19.281 1 88.12 117 LEU A N 1
ATOM 868 C CA . LEU A 1 117 ? -8.977 36.844 18.453 1 88.12 117 LEU A CA 1
ATOM 869 C C . LEU A 1 117 ? -10.477 36.781 18.219 1 88.12 117 LEU A C 1
ATOM 871 O O . LEU A 1 117 ? -11.266 37.25 19.031 1 88.12 117 LEU A O 1
ATOM 875 N N . SER A 1 118 ? -10.758 36.312 17.094 1 90 118 SER A N 1
ATOM 876 C CA . SER A 1 118 ? -12.164 36.094 16.781 1 90 118 SER A CA 1
ATOM 877 C C . SER A 1 118 ? -12.773 35.031 17.719 1 90 118 SER A C 1
ATOM 879 O O . SER A 1 118 ? -12.047 34.375 18.453 1 90 118 SER A O 1
ATOM 881 N N . GLY A 1 119 ? -14.109 34.938 17.688 1 92.31 119 GLY A N 1
ATOM 882 C CA . GLY A 1 119 ? -14.797 33.906 18.453 1 92.31 119 GLY A CA 1
ATOM 883 C C . GLY A 1 119 ? -14.375 32.5 18.109 1 92.31 119 GLY A C 1
ATOM 884 O O . GLY A 1 119 ? -14.148 31.672 19 1 92.31 119 GLY A O 1
ATOM 885 N N . LEU A 1 120 ? -14.227 32.25 16.875 1 95.12 120 LEU A N 1
ATOM 886 C CA . LEU A 1 120 ? -13.828 30.922 16.406 1 95.12 120 LEU A CA 1
ATOM 887 C C . LEU A 1 120 ? -12.406 30.594 16.859 1 95.12 120 LEU A C 1
ATOM 889 O O . LEU A 1 120 ? -12.117 29.453 17.234 1 95.12 120 LEU A O 1
ATOM 893 N N . ALA A 1 121 ? -11.562 31.578 16.797 1 95.94 121 ALA A N 1
ATOM 894 C CA . ALA A 1 121 ? -10.188 31.375 17.266 1 95.94 121 ALA A CA 1
ATOM 895 C C . ALA A 1 121 ? -10.164 31.016 18.75 1 95.94 121 ALA A C 1
ATOM 897 O O . ALA A 1 121 ? -9.414 30.141 19.172 1 95.94 121 ALA A O 1
ATOM 898 N N . ARG A 1 122 ? -10.945 31.688 19.516 1 95.38 122 ARG A N 1
ATOM 899 C CA . ARG A 1 122 ? -11.023 31.422 20.953 1 95.38 122 ARG A CA 1
ATOM 900 C C . ARG A 1 122 ? -11.594 30.031 21.219 1 95.38 122 ARG A C 1
ATOM 902 O O . ARG A 1 122 ? -11.141 29.328 22.109 1 95.38 122 ARG A O 1
ATOM 909 N N . ASP A 1 123 ? -12.602 29.672 20.422 1 96.38 123 ASP A N 1
ATOM 910 C CA . ASP A 1 123 ? -13.172 28.328 20.547 1 96.38 123 ASP A CA 1
ATOM 911 C C . ASP A 1 123 ? -12.133 27.266 20.219 1 96.38 123 ASP A C 1
ATOM 913 O O . ASP A 1 123 ? -12.094 26.219 20.875 1 96.38 123 ASP A O 1
ATOM 917 N N . ALA A 1 124 ? -11.32 27.5 19.203 1 97.06 124 ALA A N 1
ATOM 918 C CA . ALA A 1 124 ? -10.258 26.562 18.844 1 97.06 124 ALA A CA 1
ATOM 919 C C . ALA A 1 124 ? -9.242 26.422 19.984 1 97.06 124 ALA A C 1
ATOM 921 O O . ALA A 1 124 ? -8.844 25.312 20.328 1 97.06 124 ALA A O 1
ATOM 922 N N . LEU A 1 125 ? -8.883 27.531 20.531 1 96.44 125 LEU A N 1
ATOM 923 C CA . LEU A 1 125 ? -7.934 27.531 21.641 1 96.44 125 LEU A CA 1
ATOM 924 C C . LEU A 1 125 ? -8.508 26.812 22.859 1 96.44 125 LEU A C 1
ATOM 926 O O . LEU A 1 125 ? -7.77 26.188 23.625 1 96.44 125 LEU A O 1
ATOM 930 N N . ALA A 1 126 ? -9.812 26.922 22.969 1 96.62 126 ALA A N 1
ATOM 931 C CA . ALA A 1 126 ? -10.469 26.312 24.125 1 96.62 126 ALA A CA 1
ATOM 932 C C . ALA A 1 126 ? -10.773 24.844 23.875 1 96.62 126 ALA A C 1
ATOM 934 O O . ALA A 1 126 ? -11.258 24.141 24.766 1 96.62 126 ALA A O 1
ATOM 935 N N . GLY A 1 127 ? -10.516 24.375 22.75 1 97 127 GLY A N 1
ATOM 936 C CA . GLY A 1 127 ? -10.727 22.969 22.438 1 97 127 GLY A CA 1
ATOM 937 C C . GLY A 1 127 ? -12.188 22.625 22.203 1 97 127 GLY A C 1
ATOM 938 O O . GLY A 1 127 ? -12.602 21.484 22.391 1 97 127 GLY A O 1
ATOM 939 N N . ARG A 1 128 ? -12.977 23.594 21.75 1 96.56 128 ARG A N 1
ATOM 940 C CA . ARG A 1 128 ? -14.414 23.391 21.609 1 96.56 128 ARG A CA 1
ATOM 941 C C . ARG A 1 128 ? -14.781 23.016 20.172 1 96.56 128 ARG A C 1
ATOM 943 O O . ARG A 1 128 ? -15.898 22.578 19.906 1 96.56 128 ARG A O 1
ATOM 950 N N . VAL A 1 129 ? -13.836 23.203 19.281 1 96.81 129 VAL A N 1
ATOM 951 C CA . VAL A 1 129 ? -14.102 22.859 17.891 1 96.81 129 VAL A CA 1
ATOM 952 C C . VAL A 1 129 ? -12.945 22.031 17.344 1 96.81 129 VAL A C 1
ATOM 954 O O . VAL A 1 129 ? -11.82 22.125 17.828 1 96.81 129 VAL A O 1
ATOM 957 N N . LEU A 1 130 ? -13.25 21.172 16.422 1 98.38 130 LEU A N 1
ATOM 958 C CA . LEU A 1 130 ? -12.242 20.5 15.602 1 98.38 130 LEU A CA 1
ATOM 959 C C . LEU A 1 130 ? -12.094 21.188 14.25 1 98.38 130 LEU A C 1
ATOM 961 O O . LEU A 1 130 ? -13.062 21.312 13.508 1 98.38 130 LEU A O 1
ATOM 965 N N . LEU A 1 131 ? -10.883 21.594 14 1 98.5 131 LEU A N 1
ATOM 966 C CA . LEU A 1 131 ? -10.586 22.297 12.758 1 98.5 131 LEU A CA 1
ATOM 967 C C . LEU A 1 131 ? -10.117 21.328 11.68 1 98.5 131 LEU A C 1
ATOM 969 O O . LEU A 1 131 ? -9.406 20.359 11.969 1 98.5 131 LEU A O 1
ATOM 973 N N . GLY A 1 132 ? -10.609 21.516 10.453 1 98.44 132 GLY A N 1
ATOM 974 C CA . GLY A 1 132 ? -9.969 20.938 9.281 1 98.44 132 GLY A CA 1
ATOM 975 C C . GLY A 1 132 ? -9.016 21.891 8.594 1 98.44 132 GLY A C 1
ATOM 976 O O . GLY A 1 132 ? -9.07 23.109 8.82 1 98.44 132 GLY A O 1
ATOM 977 N N . ALA A 1 133 ? -8.117 21.375 7.832 1 97.69 133 ALA A N 1
ATOM 978 C CA . ALA A 1 133 ? -7.145 22.203 7.113 1 97.69 133 ALA A CA 1
ATOM 979 C C . ALA A 1 133 ? -7.355 22.109 5.605 1 97.69 133 ALA A C 1
ATOM 981 O O . ALA A 1 133 ? -7.551 21.016 5.07 1 97.69 133 ALA A O 1
ATOM 982 N N . ALA A 1 134 ? -7.406 23.141 4.93 1 97 134 ALA A N 1
ATOM 983 C CA . ALA A 1 134 ? -7.555 23.281 3.482 1 97 134 ALA A CA 1
ATOM 984 C C . ALA A 1 134 ? -6.645 24.375 2.932 1 97 134 ALA A C 1
ATOM 986 O O . ALA A 1 134 ? -7.121 25.391 2.416 1 97 134 ALA A O 1
ATOM 987 N N . ILE A 1 135 ? -5.375 24.125 2.928 1 94.81 135 ILE A N 1
ATOM 988 C CA . ILE A 1 135 ? -4.434 25.203 2.615 1 94.81 135 ILE A CA 1
ATOM 989 C C . ILE A 1 135 ? -3.598 24.812 1.397 1 94.81 135 ILE A C 1
ATOM 991 O O . ILE A 1 135 ? -3.031 25.672 0.724 1 94.81 135 ILE A O 1
ATOM 995 N N . SER A 1 136 ? -3.607 23.547 1.01 1 91.19 136 SER A N 1
ATOM 996 C CA . SER A 1 136 ? -2.605 23.016 0.09 1 91.19 136 SER A CA 1
ATOM 997 C C . SER A 1 136 ? -2.914 23.406 -1.351 1 91.19 136 SER A C 1
ATOM 999 O O . SER A 1 136 ? -2.02 23.438 -2.199 1 91.19 136 SER A O 1
ATOM 1001 N N . ASP A 1 137 ? -4.129 23.812 -1.667 1 94.69 137 ASP A N 1
ATOM 1002 C CA . ASP A 1 137 ? -4.516 24.078 -3.049 1 94.69 137 ASP A CA 1
ATOM 1003 C C . ASP A 1 137 ? -3.855 25.359 -3.572 1 94.69 137 ASP A C 1
ATOM 1005 O O . ASP A 1 137 ? -3.805 25.578 -4.785 1 94.69 137 ASP A O 1
ATOM 1009 N N . VAL A 1 138 ? -3.334 26.188 -2.668 1 95.56 138 VAL A N 1
ATOM 1010 C CA . VAL A 1 138 ? -2.607 27.375 -3.076 1 95.56 138 VAL A CA 1
ATOM 1011 C C . VAL A 1 138 ? -1.417 26.984 -3.951 1 95.56 138 VAL A C 1
ATOM 1013 O O . VAL A 1 138 ? -1.039 27.734 -4.863 1 95.56 138 VAL A O 1
ATOM 1016 N N . ARG A 1 139 ? -0.852 25.812 -3.707 1 91.62 139 ARG A N 1
ATOM 1017 C CA . ARG A 1 139 ? 0.304 25.312 -4.445 1 91.62 139 ARG A CA 1
ATOM 1018 C C . ARG A 1 139 ? -0.015 25.172 -5.93 1 91.62 139 ARG A C 1
ATOM 1020 O O . ARG A 1 139 ? 0.89 25.156 -6.77 1 91.62 139 ARG A O 1
ATOM 1027 N N . ARG A 1 140 ? -1.255 25.109 -6.254 1 90.94 140 ARG A N 1
ATOM 1028 C CA . ARG A 1 140 ? -1.655 24.812 -7.625 1 90.94 140 ARG A CA 1
ATOM 1029 C C . ARG A 1 140 ? -2.062 26.078 -8.367 1 90.94 140 ARG A C 1
ATOM 1031 O O . ARG A 1 140 ? -2.484 26.016 -9.523 1 90.94 140 ARG A O 1
ATOM 1038 N N . PHE A 1 141 ? -1.991 27.188 -7.68 1 94 141 PHE A N 1
ATOM 1039 C CA . PHE A 1 141 ? -2.252 28.453 -8.359 1 94 141 PHE A CA 1
ATOM 1040 C C . PHE A 1 141 ? -1.312 28.625 -9.547 1 94 141 PHE A C 1
ATOM 1042 O O . PHE A 1 141 ? -0.11 28.375 -9.438 1 94 141 PHE A O 1
ATOM 1049 N N . PRO A 1 142 ? -1.815 29.031 -10.695 1 93.94 142 PRO A N 1
ATOM 1050 C CA . PRO A 1 142 ? -3.16 29.547 -10.961 1 93.94 142 PRO A CA 1
ATOM 1051 C C . PRO A 1 142 ? -4.082 28.5 -11.594 1 93.94 142 PRO A C 1
ATOM 1053 O O . PRO A 1 142 ? -5.184 28.844 -12.039 1 93.94 142 PRO A O 1
ATOM 1056 N N . HIS A 1 143 ? -3.738 27.312 -11.641 1 89.56 143 HIS A N 1
ATOM 1057 C CA . HIS A 1 143 ? -4.492 26.297 -12.375 1 89.56 143 HIS A CA 1
ATOM 1058 C C . HIS A 1 143 ? -5.738 25.875 -11.609 1 89.56 143 HIS A C 1
ATOM 1060 O O . HIS A 1 143 ? -6.812 25.734 -12.195 1 89.56 143 HIS A O 1
ATOM 1066 N N . SER A 1 144 ? -5.629 25.594 -10.398 1 89.19 144 SER A N 1
ATOM 1067 C CA . SER A 1 144 ? -6.703 25.203 -9.492 1 89.19 144 SER A CA 1
ATOM 1068 C C . SER A 1 144 ? -6.469 25.734 -8.086 1 89.19 144 SER A C 1
ATOM 1070 O O . SER A 1 144 ? -5.457 25.438 -7.453 1 89.19 144 SER A O 1
ATOM 1072 N N . PHE A 1 145 ? -7.402 26.547 -7.688 1 92.31 145 PHE A N 1
ATOM 1073 C CA . PHE A 1 145 ? -7.266 27.188 -6.391 1 92.31 145 PHE A CA 1
ATOM 1074 C C . PHE A 1 145 ? -8.609 27.719 -5.906 1 92.31 145 PHE A C 1
ATOM 1076 O O . PHE A 1 145 ? -9.57 27.797 -6.68 1 92.31 145 PHE A O 1
ATOM 1083 N N . ILE A 1 146 ? -8.656 28.016 -4.594 1 98.12 146 ILE A N 1
ATOM 1084 C CA . ILE A 1 146 ? -9.805 28.688 -3.996 1 98.12 146 ILE A CA 1
ATOM 1085 C C . ILE A 1 146 ? -9.68 30.188 -4.188 1 98.12 146 ILE A C 1
ATOM 1087 O O . ILE A 1 146 ? -8.672 30.797 -3.812 1 98.12 146 ILE A O 1
ATOM 1091 N N . THR A 1 147 ? -10.703 30.734 -4.695 1 98.44 147 THR A N 1
ATOM 1092 C CA . THR A 1 147 ? -10.68 32.156 -4.973 1 98.44 147 THR A CA 1
ATOM 1093 C C . THR A 1 147 ? -11.195 32.969 -3.775 1 98.44 147 THR A C 1
ATOM 1095 O O . THR A 1 147 ? -12.195 32.594 -3.156 1 98.44 147 THR A O 1
ATOM 1098 N N . ALA A 1 148 ? -10.477 34 -3.475 1 98.5 148 ALA A N 1
ATOM 1099 C CA . ALA A 1 148 ? -10.938 35 -2.518 1 98.5 148 ALA A CA 1
ATOM 1100 C C . ALA A 1 148 ? -11.266 36.312 -3.217 1 98.5 148 ALA A C 1
ATOM 1102 O O . ALA A 1 148 ? -10.469 36.812 -4.004 1 98.5 148 ALA A O 1
ATOM 1103 N N . THR A 1 149 ? -12.445 36.844 -2.951 1 98.06 149 THR A N 1
ATOM 1104 C CA . THR A 1 149 ? -12.844 38.125 -3.473 1 98.06 149 THR A CA 1
ATOM 1105 C C . THR A 1 149 ? -13.211 39.094 -2.336 1 98.06 149 THR A C 1
ATOM 1107 O O . THR A 1 149 ? -14.07 38.781 -1.509 1 98.06 149 THR A O 1
ATOM 1110 N N . ARG A 1 150 ? -12.602 40.25 -2.414 1 97.44 150 ARG A N 1
ATOM 1111 C CA . ARG A 1 150 ? -12.852 41.25 -1.371 1 97.44 150 ARG A CA 1
ATOM 1112 C C . ARG A 1 150 ? -14.273 41.781 -1.456 1 97.44 150 ARG A C 1
ATOM 1114 O O . ARG A 1 150 ? -14.789 42.031 -2.551 1 97.44 150 ARG A O 1
ATOM 1121 N N . THR A 1 151 ? -14.859 41.906 -0.307 1 95.25 151 THR A N 1
ATOM 1122 C CA . THR A 1 151 ? -16.156 42.562 -0.173 1 95.25 151 THR A CA 1
ATOM 1123 C C . THR A 1 151 ? -16.109 43.656 0.875 1 95.25 151 THR A C 1
ATOM 1125 O O . THR A 1 151 ? -15.055 43.938 1.455 1 95.25 151 THR A O 1
ATOM 1128 N N . ARG A 1 152 ? -17.172 44.375 1.093 1 92.94 152 ARG A N 1
ATOM 1129 C CA . ARG A 1 152 ? -17.219 45.5 2.006 1 92.94 152 ARG A CA 1
ATOM 1130 C C . ARG A 1 152 ? -16.844 45.094 3.424 1 92.94 152 ARG A C 1
ATOM 1132 O O . ARG A 1 152 ? -16.078 45.781 4.105 1 92.94 152 ARG A O 1
ATOM 1139 N N . ALA A 1 153 ? -17.234 43.969 3.951 1 93 153 ALA A N 1
ATOM 1140 C CA . ALA A 1 153 ? -17.062 43.562 5.344 1 93 153 ALA A CA 1
ATOM 1141 C C . ALA A 1 153 ? -16.297 42.25 5.449 1 93 153 ALA A C 1
ATOM 1143 O O . ALA A 1 153 ? -16.328 41.562 6.484 1 93 153 ALA A O 1
ATOM 1144 N N . GLY A 1 154 ? -15.641 41.875 4.363 1 97 154 GLY A N 1
ATOM 1145 C CA . GLY A 1 154 ? -14.93 40.594 4.402 1 97 154 GLY A CA 1
ATOM 1146 C C . GLY A 1 154 ? -14.539 40.094 3.031 1 97 154 GLY A C 1
ATOM 1147 O O . GLY A 1 154 ? -14.055 40.844 2.195 1 97 154 GLY A O 1
ATOM 1148 N N . TRP A 1 155 ? -14.609 38.781 2.922 1 98.25 155 TRP A N 1
ATOM 1149 C CA . TRP A 1 155 ? -14.219 38.094 1.693 1 98.25 155 TRP A CA 1
ATOM 1150 C C . TRP A 1 155 ? -15.266 37.062 1.294 1 98.25 155 TRP A C 1
ATOM 1152 O O . TRP A 1 155 ? -16.031 36.594 2.137 1 98.25 155 TRP A O 1
ATOM 1162 N N . THR A 1 156 ? -15.328 36.781 0.04 1 98.38 156 THR A N 1
ATOM 1163 C CA . THR A 1 156 ? -16.062 35.625 -0.456 1 98.38 156 THR A CA 1
ATOM 1164 C C . THR A 1 156 ? -15.117 34.562 -1.016 1 98.38 156 THR A C 1
ATOM 1166 O O . THR A 1 156 ? -14.281 34.875 -1.868 1 98.38 156 THR A O 1
ATOM 1169 N N . PHE A 1 157 ? -15.258 33.312 -0.459 1 98.69 157 PHE A N 1
ATOM 1170 C CA . PHE A 1 157 ? -14.445 32.188 -0.904 1 98.69 157 PHE A CA 1
ATOM 1171 C C . PHE A 1 157 ? -15.234 31.281 -1.822 1 98.69 157 PHE A C 1
ATOM 1173 O O . PHE A 1 157 ? -16.391 30.969 -1.543 1 98.69 157 PHE A O 1
ATOM 1180 N N . SER A 1 158 ? -14.641 30.906 -2.977 1 98.56 158 SER A N 1
ATOM 1181 C CA . SER A 1 158 ? -15.266 29.984 -3.912 1 98.56 158 SER A CA 1
ATOM 1182 C C . SER A 1 158 ? -14.234 29.047 -4.539 1 98.56 158 SER A C 1
ATOM 1184 O O . SER A 1 158 ? -13.094 29.453 -4.777 1 98.56 158 SER A O 1
ATOM 1186 N N . GLY A 1 159 ? -14.664 27.828 -4.723 1 98.19 159 GLY A N 1
ATOM 1187 C CA . GLY A 1 159 ? -13.805 26.859 -5.395 1 98.19 159 GLY A CA 1
ATOM 1188 C C . GLY A 1 159 ? -13.828 25.484 -4.75 1 98.19 159 GLY A C 1
ATOM 1189 O O . GLY A 1 159 ? -14.672 25.219 -3.895 1 98.19 159 GLY A O 1
ATOM 1190 N N . THR A 1 160 ? -13.008 24.625 -5.207 1 97.94 160 THR A N 1
ATOM 1191 C CA . THR A 1 160 ? -12.984 23.25 -4.734 1 97.94 160 THR A CA 1
ATOM 1192 C C . THR A 1 160 ? -11.664 22.938 -4.039 1 97.94 160 THR A C 1
ATOM 1194 O O . THR A 1 160 ? -10.594 23.188 -4.59 1 97.94 160 THR A O 1
ATOM 1197 N N . ILE A 1 161 ? -11.797 22.453 -2.811 1 97.75 161 ILE A N 1
ATOM 1198 C CA . ILE A 1 161 ? -10.664 21.984 -2.016 1 97.75 161 ILE A CA 1
ATOM 1199 C C . ILE A 1 161 ? -10.406 20.516 -2.305 1 97.75 161 ILE A C 1
ATOM 1201 O O . ILE A 1 161 ? -11.312 19.688 -2.201 1 97.75 161 ILE A O 1
ATOM 1205 N N . SER A 1 162 ? -9.242 20.156 -2.568 1 95.69 162 SER A N 1
ATOM 1206 C CA . SER A 1 162 ? -8.906 18.828 -3.055 1 95.69 162 SER A CA 1
ATOM 1207 C C . SER A 1 162 ? -8.977 17.797 -1.934 1 95.69 162 SER A C 1
ATOM 1209 O O . SER A 1 162 ? -9.383 16.656 -2.158 1 95.69 162 SER A O 1
ATOM 1211 N N . TRP A 1 163 ? -8.492 18.281 -0.72 1 96.31 163 TRP A N 1
ATOM 1212 C CA . TRP A 1 163 ? -8.352 17.328 0.374 1 96.31 163 TRP A CA 1
ATOM 1213 C C . TRP A 1 163 ? -8.742 17.969 1.704 1 96.31 163 TRP A C 1
ATOM 1215 O O . TRP A 1 163 ? -8.094 18.891 2.174 1 96.31 163 TRP A O 1
ATOM 1225 N N . VAL A 1 164 ? -9.742 17.453 2.279 1 98.19 164 VAL A N 1
ATOM 1226 C CA . VAL A 1 164 ? -10.094 17.797 3.654 1 98.19 164 VAL A CA 1
ATOM 1227 C C . VAL A 1 164 ? -10.258 16.516 4.473 1 98.19 164 VAL A C 1
ATOM 1229 O O . VAL A 1 164 ? -11.156 15.711 4.207 1 98.19 164 VAL A O 1
ATOM 1232 N N . SER A 1 165 ? -9.422 16.297 5.422 1 98.38 165 SER A N 1
ATOM 1233 C CA . SER A 1 165 ? -9.531 15.125 6.301 1 98.38 165 SER A CA 1
ATOM 1234 C C . SER A 1 165 ? -10.383 15.438 7.523 1 98.38 165 SER A C 1
ATOM 1236 O O . SER A 1 165 ? -10.414 16.578 7.992 1 98.38 165 SER A O 1
ATOM 1238 N N . GLY A 1 166 ? -11.086 14.477 7.992 1 98.69 166 GLY A N 1
ATOM 1239 C CA . GLY A 1 166 ? -11.93 14.633 9.164 1 98.69 166 GLY A CA 1
ATOM 1240 C C . GLY A 1 166 ? -13.328 15.117 8.836 1 98.69 166 GLY A C 1
ATOM 1241 O O . GLY A 1 166 ? -14.062 15.562 9.719 1 98.69 166 GLY A O 1
ATOM 1242 N N . TRP A 1 167 ? -13.703 15.047 7.574 1 98.5 167 TRP A N 1
ATOM 1243 C CA . TRP A 1 167 ? -15.008 15.539 7.156 1 98.5 167 TRP A CA 1
ATOM 1244 C C . TRP A 1 167 ? -16.125 14.867 7.949 1 98.5 167 TRP A C 1
ATOM 1246 O O . TRP A 1 167 ? -16.094 13.656 8.164 1 98.5 167 TRP A O 1
ATOM 1256 N N . GLY A 1 168 ? -17.062 15.633 8.352 1 97.75 168 GLY A N 1
ATOM 1257 C CA . GLY A 1 168 ? -18.156 15.133 9.188 1 97.75 168 GLY A CA 1
ATOM 1258 C C . GLY A 1 168 ? -17.875 15.258 10.672 1 97.75 168 GLY A C 1
ATOM 1259 O O . GLY A 1 168 ? -18.781 15.18 11.492 1 97.75 168 GLY A O 1
ATOM 1260 N N . LEU A 1 169 ? -16.594 15.406 10.984 1 98.5 169 LEU A N 1
ATOM 1261 C CA . LEU A 1 169 ? -16.188 15.602 12.367 1 98.5 169 LEU A CA 1
ATOM 1262 C C . LEU A 1 169 ? -15.82 17.062 12.625 1 98.5 169 LEU A C 1
ATOM 1264 O O . LEU A 1 169 ? -16.141 17.609 13.688 1 98.5 169 LEU A O 1
ATOM 1268 N N . ASN A 1 170 ? -15.109 17.625 11.68 1 97.75 170 ASN A N 1
ATOM 1269 C CA . ASN A 1 170 ? -14.773 19.047 11.805 1 97.75 170 ASN A CA 1
ATOM 1270 C C . ASN A 1 170 ? -16 19.922 11.578 1 97.75 170 ASN A C 1
ATOM 1272 O O . ASN A 1 170 ? -16.891 19.578 10.797 1 97.75 170 ASN A O 1
ATOM 1276 N N . THR A 1 171 ? -15.969 21.094 12.203 1 96.88 171 THR A N 1
ATOM 1277 C CA . THR A 1 171 ? -17.078 22.016 12.008 1 96.88 171 THR A CA 1
ATOM 1278 C C . THR A 1 171 ? -16.594 23.312 11.375 1 96.88 171 THR A C 1
ATOM 1280 O O . THR A 1 171 ? -17.406 24.125 10.906 1 96.88 171 THR A O 1
ATOM 1283 N N . VAL A 1 172 ? -15.305 23.547 11.445 1 98.31 172 VAL A N 1
ATOM 1284 C CA . VAL A 1 172 ? -14.688 24.734 10.859 1 98.31 172 VAL A CA 1
ATOM 1285 C C . VAL A 1 172 ? -13.469 24.312 10.039 1 98.31 172 VAL A C 1
ATOM 1287 O O . VAL A 1 172 ? -12.734 23.406 10.406 1 98.31 172 VAL A O 1
ATOM 1290 N N . LEU A 1 173 ? -13.289 24.906 8.914 1 98.62 173 LEU A N 1
ATOM 1291 C CA . LEU A 1 173 ? -12.102 24.703 8.102 1 98.62 173 LEU A CA 1
ATOM 1292 C C . LEU A 1 173 ? -11.18 25.922 8.164 1 98.62 173 LEU A C 1
ATOM 1294 O O . LEU A 1 173 ? -11.648 27.062 8.195 1 98.62 173 LEU A O 1
ATOM 1298 N N . THR A 1 174 ? -9.883 25.688 8.281 1 98.38 174 THR A N 1
ATOM 1299 C CA . THR A 1 174 ? -8.898 26.703 7.941 1 98.38 174 THR A CA 1
ATOM 1300 C C . THR A 1 174 ? -8.578 26.672 6.453 1 98.38 174 THR A C 1
ATOM 1302 O O . THR A 1 174 ? -7.957 25.734 5.965 1 98.38 174 THR A O 1
ATOM 1305 N N . VAL A 1 175 ? -8.977 27.703 5.758 1 98.56 175 VAL A N 1
ATOM 1306 C CA . VAL A 1 175 ? -8.875 27.703 4.301 1 98.56 175 VAL A CA 1
ATOM 1307 C C . VAL A 1 175 ? -7.926 28.797 3.844 1 98.56 175 VAL A C 1
ATOM 1309 O O . VAL A 1 175 ? -7.988 29.922 4.34 1 98.56 175 VAL A O 1
ATOM 1312 N N . ALA A 1 176 ? -7.008 28.484 2.973 1 98.19 176 ALA A N 1
ATOM 1313 C CA . ALA A 1 176 ? -6.211 29.484 2.268 1 98.19 176 ALA A CA 1
ATOM 1314 C C . ALA A 1 176 ? -6.734 29.703 0.849 1 98.19 176 ALA A C 1
ATOM 1316 O O . ALA A 1 176 ? -6.809 28.75 0.058 1 98.19 176 ALA A O 1
ATOM 1317 N N . ALA A 1 177 ? -7.125 30.875 0.542 1 98.62 177 ALA A N 1
ATOM 1318 C CA . ALA A 1 177 ? -7.637 31.281 -0.766 1 98.62 177 ALA A CA 1
ATOM 1319 C C . ALA A 1 177 ? -6.781 32.375 -1.38 1 98.62 177 ALA A C 1
ATOM 1321 O O . ALA A 1 177 ? -6.031 33.062 -0.674 1 98.62 177 ALA A O 1
ATOM 1322 N N . VAL A 1 178 ? -6.91 32.469 -2.666 1 98.62 178 VAL A N 1
ATOM 1323 C CA . VAL A 1 178 ? -6.09 33.469 -3.367 1 98.62 178 VAL A CA 1
ATOM 1324 C C . VAL A 1 178 ? -6.98 34.531 -4.004 1 98.62 178 VAL A C 1
ATOM 1326 O O . VAL A 1 178 ? -7.984 34.188 -4.645 1 98.62 178 VAL A O 1
ATOM 1329 N N . GLU A 1 179 ? -6.672 35.719 -3.777 1 98.12 179 GLU A N 1
ATOM 1330 C CA . GLU A 1 179 ? -7.176 36.812 -4.602 1 98.12 179 GLU A CA 1
ATOM 1331 C C . GLU A 1 179 ? -6.309 37.031 -5.84 1 98.12 179 GLU A C 1
ATOM 1333 O O . GLU A 1 179 ? -5.207 37.562 -5.754 1 98.12 179 GLU A O 1
ATOM 1338 N N . PRO A 1 180 ? -6.785 36.688 -7.008 1 95.38 180 PRO A N 1
ATOM 1339 C CA . PRO A 1 180 ? -5.906 36.594 -8.172 1 95.38 180 PRO A CA 1
ATOM 1340 C C . PRO A 1 180 ? -5.387 37.938 -8.641 1 95.38 180 PRO A C 1
ATOM 1342 O O . PRO A 1 180 ? -4.254 38.031 -9.117 1 95.38 180 PRO A O 1
ATOM 1345 N N . ALA A 1 181 ? -6.164 39 -8.508 1 94.62 181 ALA A N 1
ATOM 1346 C CA . ALA A 1 181 ? -5.773 40.312 -9.023 1 94.62 181 ALA A CA 1
ATOM 1347 C C . ALA A 1 181 ? -4.535 40.812 -8.312 1 94.62 181 ALA A C 1
ATOM 1349 O O . ALA A 1 181 ? -3.672 41.469 -8.93 1 94.62 181 ALA A O 1
ATOM 1350 N N . THR A 1 182 ? -4.418 40.5 -7.035 1 96.12 182 THR A N 1
ATOM 1351 C CA . THR A 1 182 ? -3.32 41.062 -6.242 1 96.12 182 THR A CA 1
ATOM 1352 C C . THR A 1 182 ? -2.352 39.938 -5.836 1 96.12 182 THR A C 1
ATOM 1354 O O . THR A 1 182 ? -1.314 40.219 -5.227 1 96.12 182 THR A O 1
ATOM 1357 N N . GLU A 1 183 ? -2.721 38.75 -6.121 1 96.75 183 GLU A N 1
ATOM 1358 C CA . GLU A 1 183 ? -1.933 37.594 -5.715 1 96.75 183 GLU A CA 1
ATOM 1359 C C . GLU A 1 183 ? -1.693 37.594 -4.207 1 96.75 183 GLU A C 1
ATOM 1361 O O . GLU A 1 183 ? -0.555 37.438 -3.754 1 96.75 183 GLU A O 1
ATOM 1366 N N . THR A 1 184 ? -2.775 37.812 -3.535 1 97.56 184 THR A N 1
ATOM 1367 C CA . THR A 1 184 ? -2.805 37.812 -2.076 1 97.56 184 THR A CA 1
ATOM 1368 C C . THR A 1 184 ? -3.438 36.5 -1.566 1 97.56 184 THR A C 1
ATOM 1370 O O . THR A 1 184 ? -4.496 36.094 -2.045 1 97.56 184 THR A O 1
ATOM 1373 N N . VAL A 1 185 ? -2.736 35.812 -0.663 1 98.5 185 VAL A N 1
ATOM 1374 C CA . VAL A 1 185 ? -3.291 34.625 -0.014 1 98.5 185 VAL A CA 1
ATOM 1375 C C . VAL A 1 185 ? -4.012 35.031 1.271 1 98.5 185 VAL A C 1
ATOM 1377 O O . VAL A 1 185 ? -3.424 35.688 2.141 1 98.5 185 VAL A O 1
ATOM 1380 N N . VAL A 1 186 ? -5.246 34.719 1.396 1 98.38 186 VAL A N 1
ATOM 1381 C CA . VAL A 1 186 ? -6.07 34.969 2.574 1 98.38 186 VAL A CA 1
ATOM 1382 C C . VAL A 1 186 ? -6.379 33.656 3.285 1 98.38 186 VAL A C 1
ATOM 1384 O O . VAL A 1 186 ? -7.078 32.781 2.74 1 98.38 186 VAL A O 1
ATOM 1387 N N . THR A 1 187 ? -5.828 33.438 4.438 1 97.69 187 THR A N 1
ATOM 1388 C CA . THR A 1 187 ? -6.133 32.281 5.266 1 97.69 187 THR A CA 1
ATOM 1389 C C . THR A 1 187 ? -7.172 32.625 6.328 1 97.69 187 THR A C 1
ATOM 1391 O O . THR A 1 187 ? -6.992 33.594 7.082 1 97.69 187 THR A O 1
ATOM 1394 N N . ALA A 1 188 ? -8.242 31.906 6.383 1 97.94 188 ALA A N 1
ATOM 1395 C CA . ALA A 1 188 ? -9.336 32.281 7.273 1 97.94 188 ALA A CA 1
ATOM 1396 C C . ALA A 1 188 ? -10.07 31.031 7.781 1 97.94 188 ALA A C 1
ATOM 1398 O O . ALA A 1 188 ? -9.883 29.938 7.254 1 97.94 188 ALA A O 1
ATOM 1399 N N . PHE A 1 189 ? -10.828 31.203 8.828 1 98.12 189 PHE A N 1
ATOM 1400 C CA . PHE A 1 189 ? -11.773 30.188 9.297 1 98.12 189 PHE A CA 1
ATOM 1401 C C . PHE A 1 189 ? -13.055 30.219 8.469 1 98.12 189 PHE A C 1
ATOM 1403 O O . PHE A 1 189 ? -13.617 31.297 8.227 1 98.12 189 PHE A O 1
ATOM 1410 N N . VAL A 1 190 ? -13.438 29.109 8.039 1 98.25 190 VAL A N 1
ATOM 1411 C CA . VAL A 1 190 ? -14.68 28.953 7.289 1 98.25 190 VAL A CA 1
ATOM 1412 C C . VAL A 1 190 ? -15.578 27.938 7.988 1 98.25 190 VAL A C 1
ATOM 1414 O O . VAL A 1 190 ? -15.375 26.719 7.867 1 98.25 190 VAL A O 1
ATOM 1417 N N . PRO A 1 191 ? -16.625 28.375 8.672 1 97.06 191 PRO A N 1
ATOM 1418 C CA . PRO A 1 191 ? -17.594 27.422 9.227 1 97.06 191 PRO A CA 1
ATOM 1419 C C . PRO A 1 191 ? -18.281 26.594 8.156 1 97.06 191 PRO A C 1
ATOM 1421 O O . PRO A 1 191 ? -18.609 27.109 7.086 1 97.06 191 PRO A O 1
ATOM 1424 N N . ILE A 1 192 ? -18.438 25.375 8.43 1 97.69 192 ILE A N 1
ATOM 1425 C CA . ILE A 1 192 ? -19.125 24.5 7.496 1 97.69 192 ILE A CA 1
ATOM 1426 C C . ILE A 1 192 ? -20.625 24.781 7.531 1 97.69 192 ILE A C 1
ATOM 1428 O O . ILE A 1 192 ? -21.234 24.781 8.602 1 97.69 192 ILE A O 1
ATOM 1432 N N . SER A 1 193 ? -21.172 25.109 6.41 1 97.12 193 SER A N 1
ATOM 1433 C CA . SER A 1 193 ? -22.578 25.469 6.242 1 97.12 193 SER A CA 1
ATOM 1434 C C . SER A 1 193 ? -23.172 24.781 5.016 1 97.12 193 SER A C 1
ATOM 1436 O O . SER A 1 193 ? -22.562 23.875 4.441 1 97.12 193 SER A O 1
ATOM 1438 N N . ASP A 1 194 ? -24.406 25.188 4.668 1 96.75 194 ASP A N 1
ATOM 1439 C CA . ASP A 1 194 ? -25.078 24.609 3.51 1 96.75 194 ASP A CA 1
ATOM 1440 C C . ASP A 1 194 ? -24.406 25.031 2.209 1 96.75 194 ASP A C 1
ATOM 1442 O O . ASP A 1 194 ? -24.641 24.438 1.155 1 96.75 194 ASP A O 1
ATOM 1446 N N . ARG A 1 195 ? -23.531 26.031 2.291 1 97.88 195 ARG A N 1
ATOM 1447 C CA . ARG A 1 195 ? -22.812 26.5 1.11 1 97.88 195 ARG A CA 1
ATOM 1448 C C . ARG A 1 195 ? -21.516 25.75 0.909 1 97.88 195 ARG A C 1
ATOM 1450 O O . ARG A 1 195 ? -20.75 26.047 -0.007 1 97.88 195 ARG A O 1
ATOM 1457 N N . VAL A 1 196 ? -21.281 24.812 1.758 1 98.44 196 VAL A N 1
ATOM 1458 C CA . VAL A 1 196 ? -20.109 23.938 1.688 1 98.44 196 VAL A CA 1
ATOM 1459 C C . VAL A 1 196 ? -20.562 22.5 1.437 1 98.44 196 VAL A C 1
ATOM 1461 O O . VAL A 1 196 ? -21.234 21.906 2.273 1 98.44 196 VAL A O 1
ATOM 1464 N N . THR A 1 197 ? -20.219 21.938 0.293 1 98.31 197 THR A N 1
ATOM 1465 C CA . THR A 1 197 ? -20.594 20.578 -0.054 1 98.31 197 THR A CA 1
ATOM 1466 C C . THR A 1 197 ? -19.359 19.688 -0.193 1 98.31 197 THR A C 1
ATOM 1468 O O . THR A 1 197 ? -18.25 20.188 -0.364 1 98.31 197 THR A O 1
ATOM 1471 N N . ALA A 1 198 ? -19.578 18.391 -0.027 1 98.31 198 ALA A N 1
ATOM 1472 C CA . ALA A 1 198 ? -18.406 17.516 -0.01 1 98.31 198 ALA A CA 1
ATOM 1473 C C . ALA A 1 198 ? -18.734 16.156 -0.63 1 98.31 198 ALA A C 1
ATOM 1475 O O . ALA A 1 198 ? -19.906 15.75 -0.674 1 98.31 198 ALA A O 1
ATOM 1476 N N . THR A 1 199 ? -17.781 15.547 -1.164 1 98.06 199 THR A N 1
ATOM 1477 C CA . THR A 1 199 ? -17.781 14.148 -1.585 1 98.06 199 THR A CA 1
ATOM 1478 C C . THR A 1 199 ? -16.594 13.398 -0.992 1 98.06 199 THR A C 1
ATOM 1480 O O . THR A 1 199 ? -15.445 13.805 -1.185 1 98.06 199 THR A O 1
ATOM 1483 N N . TYR A 1 200 ? -16.875 12.328 -0.285 1 98 200 TYR A N 1
ATOM 1484 C CA . TYR A 1 200 ? -15.812 11.531 0.304 1 98 200 TYR A CA 1
ATOM 1485 C C . TYR A 1 200 ? -14.914 10.938 -0.776 1 98 200 TYR A C 1
ATOM 1487 O O . TYR A 1 200 ? -15.398 10.539 -1.842 1 98 200 TYR A O 1
ATOM 1495 N N . LEU A 1 201 ? -13.664 10.883 -0.482 1 97.56 201 LEU A N 1
ATOM 1496 C CA . LEU A 1 201 ? -12.703 10.234 -1.37 1 97.56 201 LEU A CA 1
ATOM 1497 C C . LEU A 1 201 ? -12.453 8.789 -0.933 1 97.56 201 LEU A C 1
ATOM 1499 O O . LEU A 1 201 ? -12.383 8.508 0.264 1 97.56 201 LEU A O 1
ATOM 1503 N N . ASN A 1 202 ? -12.352 7.902 -1.891 1 96.56 202 ASN A N 1
ATOM 1504 C CA . 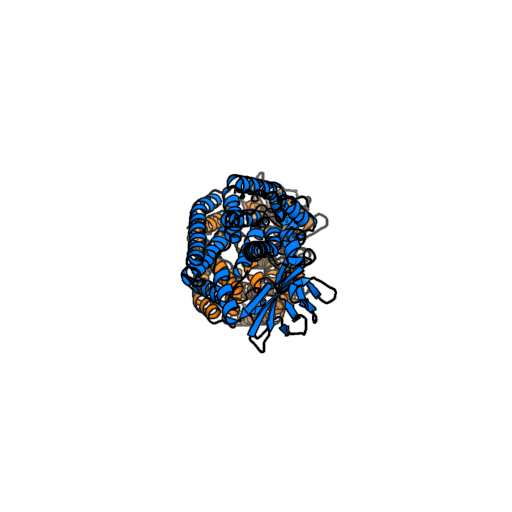ASN A 1 202 ? -11.906 6.535 -1.64 1 96.56 202 ASN A CA 1
ATOM 1505 C C . ASN A 1 202 ? -10.391 6.406 -1.761 1 96.56 202 ASN A C 1
ATOM 1507 O O . ASN A 1 202 ? -9.844 6.492 -2.861 1 96.56 202 ASN A O 1
ATOM 1511 N N . LEU A 1 203 ? -9.766 6.188 -0.642 1 97.94 203 LEU A N 1
ATOM 1512 C CA . LEU A 1 203 ? -8.305 6.25 -0.605 1 97.94 203 LEU A CA 1
ATOM 1513 C C . LEU A 1 203 ? -7.711 4.871 -0.344 1 97.94 203 LEU A C 1
ATOM 1515 O O . LEU A 1 203 ? -8.258 4.09 0.435 1 97.94 203 LEU A O 1
ATOM 1519 N N . ALA A 1 204 ? -6.594 4.609 -0.942 1 97.69 204 ALA A N 1
ATOM 1520 C CA . ALA A 1 204 ? -5.875 3.35 -0.763 1 97.69 204 ALA A CA 1
ATOM 1521 C C . ALA A 1 204 ? -5.113 3.338 0.56 1 97.69 204 ALA A C 1
ATOM 1523 O O . ALA A 1 204 ? -4.719 2.275 1.046 1 97.69 204 ALA A O 1
ATOM 1524 N N . ALA A 1 205 ? -4.875 4.434 1.146 1 97.94 205 ALA A N 1
ATOM 1525 C CA . ALA A 1 205 ? -4.234 4.625 2.443 1 97.94 205 ALA A CA 1
ATOM 1526 C C . ALA A 1 205 ? -4.965 5.684 3.266 1 97.94 205 ALA A C 1
ATOM 1528 O O . ALA A 1 205 ? -5.535 6.625 2.711 1 97.94 205 ALA A O 1
ATOM 1529 N N . VAL A 1 206 ? -4.953 5.43 4.504 1 98.38 206 VAL A N 1
ATOM 1530 C CA . VAL A 1 206 ? -5.625 6.324 5.438 1 98.38 206 VAL A CA 1
ATOM 1531 C C . VAL A 1 206 ? -7.113 6.398 5.102 1 98.38 206 VAL A C 1
ATOM 1533 O O . VAL A 1 206 ? -7.688 7.488 5.055 1 98.38 206 VAL A O 1
ATOM 1536 N N . GLY A 1 207 ? -7.648 5.293 4.816 1 97 207 GLY A N 1
ATOM 1537 C CA . GLY A 1 207 ? -9.047 5.223 4.426 1 97 207 GLY A CA 1
ATOM 1538 C C . GLY A 1 207 ? -10 5.672 5.52 1 97 207 GLY A C 1
ATOM 1539 O O . GLY A 1 207 ? -11.109 6.117 5.234 1 97 207 GLY A O 1
ATOM 1540 N N . GLY A 1 208 ? -9.555 5.641 6.723 1 98.38 208 GLY A N 1
ATOM 1541 C CA . GLY A 1 208 ? -10.383 5.988 7.859 1 98.38 208 GLY A CA 1
ATOM 1542 C C . GLY A 1 208 ? -10.328 7.465 8.211 1 98.38 208 GLY A C 1
ATOM 1543 O O . GLY A 1 208 ? -10.984 7.91 9.156 1 98.38 208 GLY A O 1
ATOM 1544 N N . SER A 1 209 ? -9.617 8.258 7.469 1 98.56 209 SER A N 1
ATOM 1545 C CA . SER A 1 209 ? -9.367 9.656 7.82 1 98.56 209 SER A CA 1
ATOM 1546 C C . SER A 1 209 ? -10.547 10.547 7.434 1 98.56 209 SER A C 1
ATOM 1548 O O . SER A 1 209 ? -10.531 11.75 7.699 1 98.56 209 SER A O 1
ATOM 1550 N N . ARG A 1 210 ? -11.57 10.016 6.695 1 98.31 210 ARG A N 1
ATOM 1551 C CA . ARG A 1 210 ? -12.75 10.758 6.262 1 98.31 210 ARG A CA 1
ATOM 1552 C C . ARG A 1 210 ? -12.359 11.93 5.367 1 98.31 210 ARG A C 1
ATOM 1554 O O . ARG A 1 210 ? -12.836 13.055 5.566 1 98.31 210 ARG A O 1
ATOM 1561 N N . THR A 1 211 ? -11.406 11.648 4.477 1 98.56 211 THR A N 1
ATOM 1562 C CA . THR A 1 211 ? -10.938 12.695 3.574 1 98.56 211 THR A CA 1
ATOM 1563 C C . THR A 1 211 ? -11.953 12.93 2.455 1 98.56 211 THR A C 1
ATOM 1565 O O . THR A 1 211 ? -12.477 11.977 1.876 1 98.56 211 THR A O 1
ATOM 1568 N N . ALA A 1 212 ? -12.266 14.172 2.168 1 98.44 212 ALA A N 1
ATOM 1569 C CA . ALA A 1 212 ? -13.273 14.539 1.172 1 98.44 212 ALA A CA 1
ATOM 1570 C C . ALA A 1 212 ? -12.766 15.672 0.28 1 98.44 212 ALA A C 1
ATOM 1572 O O . ALA A 1 212 ? -11.844 16.391 0.649 1 98.44 212 ALA A O 1
ATOM 1573 N N . ARG A 1 213 ? -13.258 15.688 -0.895 1 97.94 213 ARG A N 1
ATOM 1574 C CA . ARG A 1 213 ? -13.234 16.891 -1.714 1 97.94 213 ARG A CA 1
ATOM 1575 C C . ARG A 1 213 ? -14.359 17.844 -1.324 1 97.94 213 ARG A C 1
ATOM 1577 O O . ARG A 1 213 ? -15.508 17.422 -1.17 1 97.94 213 ARG A O 1
ATOM 1584 N N . VAL A 1 214 ? -14 19.109 -1.146 1 98.62 214 VAL A N 1
ATOM 1585 C CA . VAL A 1 214 ? -14.984 20.047 -0.602 1 98.62 214 VAL A CA 1
ATOM 1586 C C . VAL A 1 214 ? -15.117 21.25 -1.532 1 98.62 214 VAL A C 1
ATOM 1588 O O . VAL A 1 214 ? -14.117 21.797 -2.004 1 98.62 214 VAL A O 1
ATOM 1591 N N . THR A 1 215 ? -16.344 21.641 -1.807 1 98.75 215 THR A N 1
ATOM 1592 C CA . THR A 1 215 ? -16.609 22.797 -2.654 1 98.75 215 THR A CA 1
ATOM 1593 C C . THR A 1 215 ? -17.25 23.922 -1.85 1 98.75 215 THR A C 1
ATOM 1595 O O . THR A 1 215 ? -18.219 23.703 -1.136 1 98.75 215 THR A O 1
ATOM 1598 N N . LEU A 1 216 ? -16.656 25.078 -1.953 1 98.75 216 LEU A N 1
ATOM 1599 C CA . LEU A 1 216 ? -17.219 26.297 -1.381 1 98.75 216 LEU A CA 1
ATOM 1600 C C . LEU A 1 216 ? -18.016 27.062 -2.42 1 98.75 216 LEU A C 1
ATOM 1602 O O . LEU A 1 216 ? -17.5 27.422 -3.477 1 98.75 216 LEU A O 1
ATOM 1606 N N . HIS A 1 217 ? -19.25 27.312 -2.076 1 98.5 217 HIS A N 1
ATOM 1607 C CA . HIS A 1 217 ? -20.125 28.062 -2.959 1 98.5 217 HIS A CA 1
ATOM 1608 C C . HIS A 1 217 ? -20.312 29.5 -2.457 1 98.5 217 HIS A C 1
ATOM 1610 O O . HIS A 1 217 ? -21.25 29.781 -1.714 1 98.5 217 HIS A O 1
ATOM 1616 N N . GLN A 1 218 ? -19.438 30.359 -2.863 1 97.94 218 GLN A N 1
ATOM 1617 C CA . GLN A 1 218 ? -19.5 31.766 -2.504 1 97.94 218 GLN A CA 1
ATOM 1618 C C . GLN A 1 218 ? -19.703 31.953 -1.003 1 97.94 218 GLN A C 1
ATOM 1620 O O . GLN A 1 218 ? -20.641 32.625 -0.575 1 97.94 218 GLN A O 1
ATOM 1625 N N . VAL A 1 219 ? -18.844 31.453 -0.246 1 98.5 219 VAL A N 1
ATOM 1626 C CA . VAL A 1 219 ? -18.953 31.484 1.209 1 98.5 219 VAL A CA 1
ATOM 1627 C C . VAL A 1 219 ? -18.391 32.812 1.734 1 98.5 219 VAL A C 1
ATOM 1629 O O . VAL A 1 219 ? -17.234 33.156 1.469 1 98.5 219 VAL A O 1
ATOM 1632 N N . PHE A 1 220 ? -19.156 33.531 2.441 1 97.88 220 PHE A N 1
ATOM 1633 C CA . PHE A 1 220 ? -18.719 34.781 3.041 1 97.88 220 PHE A CA 1
ATOM 1634 C C . PHE A 1 220 ? -17.891 34.531 4.285 1 97.88 220 PHE A C 1
ATOM 1636 O O . PHE A 1 220 ? -18.234 33.688 5.117 1 97.88 220 PHE A O 1
ATOM 1643 N N . VAL A 1 221 ? -16.812 35.188 4.402 1 97.19 221 VAL A N 1
ATOM 1644 C CA . VAL A 1 221 ? -15.898 35.156 5.547 1 97.19 221 VAL A CA 1
ATOM 1645 C C . VAL A 1 221 ? -15.695 36.562 6.074 1 97.19 221 VAL A C 1
ATOM 1647 O O . VAL A 1 221 ? -15.188 37.438 5.359 1 97.19 221 VAL A O 1
ATOM 1650 N N . SER A 1 222 ? -16 36.781 7.266 1 96.19 222 SER A N 1
ATOM 1651 C CA . SER A 1 222 ? -15.836 38.125 7.863 1 96.19 222 SER A CA 1
ATOM 1652 C C . SER A 1 222 ? -14.359 38.438 8.086 1 96.19 222 SER A C 1
ATOM 1654 O O . SER A 1 222 ? -13.547 37.531 8.289 1 96.19 222 SER A O 1
ATOM 1656 N N . ASP A 1 223 ? -14.016 39.719 8.148 1 96 223 ASP A N 1
ATOM 1657 C CA . ASP A 1 223 ? -12.648 40.156 8.43 1 96 223 ASP A CA 1
ATOM 1658 C C . ASP A 1 223 ? -12.172 39.625 9.773 1 96 223 ASP A C 1
ATOM 1660 O O . ASP A 1 223 ? -10.992 39.312 9.945 1 96 223 ASP A O 1
ATOM 1664 N N . SER A 1 224 ? -13.055 39.438 10.703 1 93.31 224 SER A N 1
ATOM 1665 C CA . SER A 1 224 ? -12.703 38.969 12.039 1 93.31 224 SER A CA 1
ATOM 1666 C C . SER A 1 224 ? -12.242 37.5 12.016 1 93.31 224 SER A C 1
ATOM 1668 O O . SER A 1 224 ? -11.555 37.062 12.93 1 93.31 224 SER A O 1
ATOM 1670 N N . ASP A 1 225 ? -12.57 36.781 10.938 1 95.75 225 ASP A N 1
ATOM 1671 C CA . ASP A 1 225 ? -12.227 35.375 10.867 1 95.75 225 ASP A CA 1
ATOM 1672 C C . ASP A 1 225 ? -11 35.125 9.992 1 95.75 225 ASP A C 1
ATOM 1674 O O . ASP A 1 225 ? -10.562 34 9.805 1 95.75 225 ASP A O 1
ATOM 1678 N N . VAL A 1 226 ? -10.492 36.219 9.484 1 96.19 226 VAL A N 1
ATOM 1679 C CA . VAL A 1 226 ? -9.25 36.156 8.719 1 96.19 226 VAL A CA 1
ATOM 1680 C C . VAL A 1 226 ? -8.062 36 9.672 1 96.19 226 VAL A C 1
ATOM 1682 O O . VAL A 1 226 ? -7.902 36.812 10.594 1 96.19 226 VAL A O 1
ATOM 1685 N N . LEU A 1 227 ? -7.27 35.062 9.43 1 94.81 227 LEU A N 1
ATOM 1686 C CA . LEU A 1 227 ? -6.121 34.781 10.289 1 94.81 227 LEU A CA 1
ATOM 1687 C C . LEU A 1 227 ? -4.875 35.5 9.781 1 94.81 227 LEU A C 1
ATOM 1689 O O . LEU A 1 227 ? -4.078 36 10.578 1 94.81 227 LEU A O 1
ATOM 1693 N N . LEU A 1 228 ? -4.699 35.438 8.508 1 93.88 228 LEU A N 1
ATOM 1694 C CA . LEU A 1 228 ? -3.469 35.969 7.914 1 93.88 228 LEU A CA 1
ATOM 1695 C C . LEU A 1 228 ? -3.691 36.344 6.457 1 93.88 228 LEU A C 1
ATOM 1697 O O . LEU A 1 228 ? -4.383 35.625 5.719 1 93.88 228 LEU A O 1
ATOM 1701 N N . THR A 1 229 ? -3.209 37.469 6.09 1 96.5 229 THR A N 1
ATOM 1702 C CA . THR A 1 229 ? -3.078 37.875 4.695 1 96.5 229 THR A CA 1
ATOM 1703 C C . THR A 1 229 ? -1.611 38.062 4.324 1 96.5 229 THR A C 1
ATOM 1705 O O . THR A 1 229 ? -0.867 38.719 5.043 1 96.5 229 THR A O 1
ATOM 1708 N N . GLN A 1 230 ? -1.253 37.5 3.236 1 97.12 230 GLN A N 1
ATOM 1709 C CA . GLN A 1 230 ? 0.134 37.625 2.805 1 97.12 230 GLN A CA 1
ATOM 1710 C C . GLN A 1 230 ? 0.247 37.531 1.285 1 97.12 230 GLN A C 1
ATOM 1712 O O . GLN A 1 230 ? -0.708 37.156 0.607 1 97.12 230 GLN A O 1
ATOM 1717 N N . THR A 1 231 ? 1.41 37.875 0.795 1 97.69 231 THR A N 1
ATOM 1718 C CA . THR A 1 231 ? 1.63 37.75 -0.641 1 97.69 231 THR A CA 1
ATOM 1719 C C . THR A 1 231 ? 1.798 36.281 -1.031 1 97.69 231 THR A C 1
ATOM 1721 O O . THR A 1 231 ? 2.18 35.438 -0.202 1 97.69 231 THR A O 1
ATOM 1724 N N . LEU A 1 232 ? 1.475 35.969 -2.25 1 96.81 232 LEU A N 1
ATOM 1725 C CA . LEU A 1 232 ? 1.667 34.625 -2.768 1 96.81 232 LEU A CA 1
ATOM 1726 C C . LEU A 1 232 ? 3.121 34.188 -2.623 1 96.81 232 LEU A C 1
ATOM 1728 O O . LEU A 1 232 ? 3.398 33.031 -2.293 1 96.81 232 LEU A O 1
ATOM 1732 N N . ASN A 1 233 ? 4.016 35.094 -2.84 1 94.25 233 ASN A N 1
ATOM 1733 C CA . ASN A 1 233 ? 5.438 34.781 -2.719 1 94.25 233 ASN A CA 1
ATOM 1734 C C . ASN A 1 233 ? 5.812 34.406 -1.284 1 94.25 233 ASN A C 1
ATOM 1736 O O . ASN A 1 233 ? 6.574 33.469 -1.059 1 94.25 233 ASN A O 1
ATOM 1740 N N . ASP A 1 234 ? 5.305 35.188 -0.345 1 93.81 234 ASP A N 1
ATOM 1741 C CA . ASP A 1 234 ? 5.57 34.875 1.059 1 93.81 234 ASP A CA 1
ATOM 1742 C C . ASP A 1 234 ? 4.984 33.531 1.448 1 93.81 234 ASP A C 1
ATOM 1744 O O . ASP A 1 234 ? 5.609 32.781 2.191 1 93.81 234 ASP A O 1
ATOM 1748 N N . TRP A 1 235 ? 3.826 33.281 0.963 1 93.69 235 TRP A N 1
ATOM 1749 C CA . TRP A 1 235 ? 3.191 31.984 1.234 1 93.69 235 TRP A CA 1
ATOM 1750 C C . TRP A 1 235 ? 4.043 30.844 0.71 1 93.69 235 TRP A C 1
ATOM 1752 O O . TRP A 1 235 ? 4.277 29.859 1.42 1 93.69 235 TRP A O 1
ATOM 1762 N N . HIS A 1 236 ? 4.527 30.906 -0.5 1 91 236 HIS A N 1
ATOM 1763 C CA . HIS A 1 236 ? 5.348 29.859 -1.107 1 91 236 HIS A CA 1
ATOM 1764 C C . HIS A 1 236 ? 6.629 29.641 -0.31 1 91 236 HIS A C 1
ATOM 1766 O O . HIS A 1 236 ? 7.07 28.5 -0.147 1 91 236 HIS A O 1
ATOM 1772 N N . THR A 1 237 ? 7.152 30.703 0.153 1 88.19 237 THR A N 1
ATOM 1773 C CA . THR A 1 237 ? 8.383 30.594 0.933 1 88.19 237 THR A CA 1
ATOM 1774 C C . THR A 1 237 ? 8.133 29.859 2.244 1 88.19 237 THR A C 1
ATOM 1776 O O . THR A 1 237 ? 8.914 28.984 2.627 1 88.19 237 THR A O 1
ATOM 1779 N N . GLU A 1 238 ? 7.043 30.203 2.883 1 87.88 238 GLU A N 1
ATOM 1780 C CA . GLU A 1 238 ? 6.688 29.547 4.133 1 87.88 238 GLU A CA 1
ATOM 1781 C C . GLU A 1 238 ? 6.316 28.078 3.898 1 87.88 238 GLU A C 1
ATOM 1783 O O . GLU A 1 238 ? 6.691 27.203 4.684 1 87.88 238 GLU A O 1
ATOM 1788 N N . ASP A 1 239 ? 5.551 27.859 2.896 1 88.31 239 ASP A N 1
ATOM 1789 C CA . ASP A 1 239 ? 5.113 26.516 2.566 1 88.31 239 ASP A CA 1
ATOM 1790 C C . ASP A 1 239 ? 6.309 25.594 2.279 1 88.31 239 ASP A C 1
ATOM 1792 O O . ASP A 1 239 ? 6.352 24.453 2.742 1 88.31 239 ASP A O 1
ATOM 1796 N N . LEU A 1 240 ? 7.238 26.062 1.464 1 81.31 240 LEU A N 1
ATOM 1797 C CA . LEU A 1 240 ? 8.438 25.281 1.155 1 81.31 240 LEU A CA 1
ATOM 1798 C C . LEU A 1 240 ? 9.211 24.953 2.426 1 81.31 240 LEU A C 1
ATOM 1800 O O . LEU A 1 240 ? 9.703 23.844 2.586 1 81.31 240 LEU A O 1
ATOM 1804 N N . SER A 1 241 ? 9.297 25.922 3.27 1 82.62 241 SER A N 1
ATOM 1805 C CA . SER A 1 241 ? 10.047 25.734 4.508 1 82.62 241 SER A CA 1
ATOM 1806 C C . SER A 1 241 ? 9.414 24.672 5.387 1 82.62 241 SER A C 1
ATOM 1808 O O . SER A 1 241 ? 10.109 23.812 5.93 1 82.62 241 SER A O 1
ATOM 1810 N N . THR A 1 242 ? 8.141 24.547 5.438 1 83.5 242 THR A N 1
ATOM 1811 C CA . THR A 1 242 ? 7.434 23.609 6.301 1 83.5 242 THR A CA 1
ATOM 1812 C C . THR A 1 242 ? 7.316 22.234 5.629 1 83.5 242 THR A C 1
ATOM 1814 O O . THR A 1 242 ? 7.465 21.203 6.285 1 83.5 242 THR A O 1
ATOM 1817 N N . ALA A 1 243 ? 7.168 22.281 4.34 1 87.19 243 ALA A N 1
ATOM 1818 C CA . ALA A 1 243 ? 6.98 21.031 3.604 1 87.19 243 ALA A CA 1
ATOM 1819 C C . ALA A 1 243 ? 8.289 20.25 3.504 1 87.19 243 ALA A C 1
ATOM 1821 O O . ALA A 1 243 ? 8.281 19.016 3.385 1 87.19 243 ALA A O 1
ATOM 1822 N N . GLY A 1 244 ? 9.359 20.938 3.596 1 89.81 244 GLY A N 1
ATOM 1823 C CA . GLY A 1 244 ? 10.664 20.328 3.471 1 89.81 244 GLY A CA 1
ATOM 1824 C C . GLY A 1 244 ? 11.109 19.609 4.73 1 89.81 244 GLY A C 1
ATOM 1825 O O . GLY A 1 244 ? 12.008 18.766 4.691 1 89.81 244 GLY A O 1
ATOM 1826 N N . ASP A 1 245 ? 10.445 19.891 5.789 1 93.75 245 ASP A N 1
ATOM 1827 C CA . ASP A 1 245 ? 10.805 19.281 7.062 1 93.75 245 ASP A CA 1
ATOM 1828 C C . ASP A 1 245 ? 10.18 17.891 7.203 1 93.75 245 ASP A C 1
ATOM 1830 O O . ASP A 1 245 ? 9.039 17.688 6.789 1 93.75 245 ASP A O 1
ATOM 1834 N N . THR A 1 246 ? 11.016 17 7.773 1 95.44 246 THR A N 1
ATOM 1835 C CA . THR A 1 246 ? 10.438 15.719 8.18 1 95.44 246 THR A CA 1
ATOM 1836 C C . THR A 1 246 ? 9.602 15.883 9.445 1 95.44 246 THR A C 1
ATOM 1838 O O . THR A 1 246 ? 10.102 16.359 10.469 1 95.44 246 THR A O 1
ATOM 1841 N N . ARG A 1 247 ? 8.398 15.492 9.359 1 96.31 247 ARG A N 1
ATOM 1842 C CA . ARG A 1 247 ? 7.453 15.719 10.445 1 96.31 247 ARG A CA 1
ATOM 1843 C C . ARG A 1 247 ? 7.379 14.516 11.375 1 96.31 247 ARG A C 1
ATOM 1845 O O . ARG A 1 247 ? 7.816 13.422 11.016 1 96.31 247 ARG A O 1
ATOM 1852 N N . PRO A 1 248 ? 6.863 14.672 12.523 1 98.25 248 PRO A N 1
ATOM 1853 C CA . PRO A 1 248 ? 6.949 13.664 13.586 1 98.25 248 PRO A CA 1
ATOM 1854 C C . PRO A 1 248 ? 6.23 12.367 13.219 1 98.25 248 PRO A C 1
ATOM 1856 O O . PRO A 1 248 ? 6.609 11.289 13.703 1 98.25 248 PRO A O 1
ATOM 1859 N N . GLN A 1 249 ? 5.223 12.445 12.406 1 98.62 249 GLN A N 1
ATOM 1860 C CA . GLN A 1 249 ? 4.457 11.242 12.109 1 98.62 249 GLN A CA 1
ATOM 1861 C C . GLN A 1 249 ? 5.316 10.211 11.375 1 98.62 249 GLN A C 1
ATOM 1863 O O . GLN A 1 249 ? 5.078 9.008 11.484 1 98.62 249 GLN A O 1
ATOM 1868 N N . TYR A 1 250 ? 6.371 10.656 10.617 1 98.69 250 TYR A N 1
ATOM 1869 C CA . TYR A 1 250 ? 7.316 9.727 10.008 1 98.69 250 TYR A CA 1
ATOM 1870 C C . TYR A 1 250 ? 7.973 8.844 11.062 1 98.69 250 TYR A C 1
ATOM 1872 O O . TYR A 1 250 ? 8.055 7.625 10.898 1 98.69 250 TYR A O 1
ATOM 1880 N N . PHE A 1 251 ? 8.352 9.484 12.086 1 98.88 251 PHE A N 1
ATOM 1881 C CA . PHE A 1 251 ? 9.117 8.789 13.109 1 98.88 251 PHE A CA 1
ATOM 1882 C C . PHE A 1 251 ? 8.203 7.977 14.016 1 98.88 251 PHE A C 1
ATOM 1884 O O . PHE A 1 251 ? 8.586 6.914 14.508 1 98.88 251 PHE A O 1
ATOM 1891 N N . GLY A 1 252 ? 6.984 8.469 14.273 1 98.88 252 GLY A N 1
ATOM 1892 C CA . GLY A 1 252 ? 6.012 7.648 14.977 1 98.88 252 GLY A CA 1
ATOM 1893 C C . GLY A 1 252 ? 5.719 6.332 14.281 1 98.88 252 GLY A C 1
ATOM 1894 O O . GLY A 1 252 ? 5.746 5.273 14.914 1 98.88 252 GLY A O 1
ATOM 1895 N N . LEU A 1 253 ? 5.461 6.426 13 1 98.88 253 LEU A N 1
ATOM 1896 C CA . LEU A 1 253 ? 5.195 5.234 12.203 1 98.88 253 LEU A CA 1
ATOM 1897 C C . LEU A 1 253 ? 6.414 4.312 12.18 1 98.88 253 LEU A C 1
ATOM 1899 O O . LEU A 1 253 ? 6.285 3.102 12.367 1 98.88 253 LEU A O 1
ATOM 1903 N N . ALA A 1 254 ? 7.609 4.914 11.984 1 98.88 254 ALA A N 1
ATOM 1904 C CA . ALA A 1 254 ? 8.836 4.129 11.922 1 98.88 254 ALA A CA 1
ATOM 1905 C C . ALA A 1 254 ? 9.062 3.359 13.219 1 98.88 254 ALA A C 1
ATOM 1907 O O . ALA A 1 254 ? 9.383 2.168 13.195 1 98.88 254 ALA A O 1
ATOM 1908 N N . THR A 1 255 ? 8.844 4.039 14.297 1 98.62 255 THR A N 1
ATOM 1909 C CA . THR A 1 255 ? 9.047 3.408 15.602 1 98.62 255 THR A CA 1
ATOM 1910 C C . THR A 1 255 ? 8.094 2.232 15.781 1 98.62 255 THR A C 1
ATOM 1912 O O . THR A 1 255 ? 8.5 1.163 16.25 1 98.62 255 THR A O 1
ATOM 1915 N N . ARG A 1 256 ? 6.863 2.438 15.422 1 98.81 256 ARG A N 1
ATOM 1916 C CA . ARG A 1 256 ? 5.875 1.37 15.547 1 98.81 256 ARG A CA 1
ATOM 1917 C C . ARG A 1 256 ? 6.273 0.157 14.711 1 98.81 256 ARG A C 1
ATOM 1919 O O . ARG A 1 256 ? 6.203 -0.979 15.188 1 98.81 256 ARG A O 1
ATOM 1926 N N . VAL A 1 257 ? 6.711 0.357 13.5 1 98.88 257 VAL A N 1
ATOM 1927 C CA . VAL A 1 257 ? 7.07 -0.725 12.594 1 98.88 257 VAL A CA 1
ATOM 1928 C C . VAL A 1 257 ? 8.289 -1.471 13.133 1 98.88 257 VAL A C 1
ATOM 1930 O O . VAL A 1 257 ? 8.305 -2.703 13.164 1 98.88 257 VAL A O 1
ATOM 1933 N N . VAL A 1 258 ? 9.289 -0.734 13.586 1 98.81 258 VAL A N 1
ATOM 1934 C CA . VAL A 1 258 ? 10.5 -1.344 14.125 1 98.81 258 VAL A CA 1
ATOM 1935 C C . VAL A 1 258 ? 10.164 -2.158 15.367 1 98.81 258 VAL A C 1
ATOM 1937 O O . VAL A 1 258 ? 10.703 -3.25 15.57 1 98.81 258 VAL A O 1
ATOM 1940 N N . ASP A 1 259 ? 9.281 -1.624 16.203 1 98.69 259 ASP A N 1
ATOM 1941 C CA . ASP A 1 259 ? 8.844 -2.365 17.375 1 98.69 259 ASP A CA 1
ATOM 1942 C C . ASP A 1 259 ? 8.188 -3.688 16.984 1 98.69 259 ASP A C 1
ATOM 1944 O O . ASP A 1 259 ? 8.461 -4.727 17.594 1 98.69 259 ASP A O 1
ATOM 1948 N N . GLU A 1 260 ? 7.336 -3.672 16 1 98.5 260 GLU A N 1
ATOM 1949 C CA . GLU A 1 260 ? 6.652 -4.887 15.578 1 98.5 260 GLU A CA 1
ATOM 1950 C C . GLU A 1 260 ? 7.625 -5.879 14.945 1 98.5 260 GLU A C 1
ATOM 1952 O O . GLU A 1 260 ? 7.461 -7.09 15.086 1 98.5 260 GLU A O 1
ATOM 1957 N N . LEU A 1 261 ? 8.625 -5.363 14.219 1 98.62 261 LEU A N 1
ATOM 1958 C CA . LEU A 1 261 ? 9.68 -6.227 13.703 1 98.62 261 LEU A CA 1
ATOM 1959 C C . LEU A 1 261 ? 10.445 -6.887 14.844 1 98.62 261 LEU A C 1
ATOM 1961 O O . LEU A 1 261 ? 10.766 -8.078 14.773 1 98.62 261 LEU A O 1
ATOM 1965 N N . ASP A 1 262 ? 10.68 -6.109 15.844 1 97.94 262 ASP A N 1
ATOM 1966 C CA . ASP A 1 262 ? 11.422 -6.594 17 1 97.94 262 ASP A CA 1
ATOM 1967 C C . ASP A 1 262 ? 10.625 -7.66 17.75 1 97.94 262 ASP A C 1
ATOM 1969 O O . ASP A 1 262 ? 11.211 -8.539 18.391 1 97.94 262 ASP A O 1
ATOM 1973 N N . GLU A 1 263 ? 9.359 -7.605 17.688 1 96.5 263 GLU A N 1
ATOM 1974 C CA . GLU A 1 263 ? 8.477 -8.531 18.391 1 96.5 263 GLU A CA 1
ATOM 1975 C C . GLU A 1 263 ? 8.188 -9.766 17.547 1 96.5 263 GLU A C 1
ATOM 1977 O O . GLU A 1 263 ? 7.574 -10.727 18.016 1 96.5 263 GLU A O 1
ATOM 1982 N N . ALA A 1 264 ? 8.609 -9.758 16.297 1 92.88 264 ALA A N 1
ATOM 1983 C CA . ALA A 1 264 ? 8.312 -10.867 15.391 1 92.88 264 ALA A CA 1
ATOM 1984 C C . ALA A 1 264 ? 9.031 -12.141 15.82 1 92.88 264 ALA A C 1
ATOM 1986 O O . ALA A 1 264 ? 10.141 -12.078 16.359 1 92.88 264 ALA A O 1
ATOM 1987 N N . ASP A 1 265 ? 8.367 -13.219 15.641 1 86.06 265 ASP A N 1
ATOM 1988 C CA . ASP A 1 265 ? 8.984 -14.508 15.93 1 86.06 265 ASP A CA 1
ATOM 1989 C C . ASP A 1 265 ? 9.844 -14.977 14.758 1 86.06 265 ASP A C 1
ATOM 1991 O O . ASP A 1 265 ? 9.648 -16.078 14.234 1 86.06 265 ASP A O 1
ATOM 1995 N N . HIS A 1 266 ? 10.719 -14.195 14.336 1 90.25 266 HIS A N 1
ATOM 1996 C CA . HIS A 1 266 ? 11.641 -14.484 13.242 1 90.25 266 HIS A CA 1
ATOM 1997 C C . HIS A 1 266 ? 12.969 -13.766 13.445 1 90.25 266 HIS A C 1
ATOM 1999 O O . HIS A 1 266 ? 13.023 -12.531 13.469 1 90.25 266 HIS A O 1
ATOM 2005 N N . PRO A 1 267 ? 14.039 -14.469 13.5 1 92 267 PRO A N 1
ATOM 2006 C CA . PRO A 1 267 ? 15.336 -13.867 13.836 1 92 267 PRO A CA 1
ATOM 2007 C C . PRO A 1 267 ? 15.773 -12.805 12.828 1 92 267 PRO A C 1
ATOM 2009 O O . PRO A 1 267 ? 16.328 -11.773 13.219 1 92 267 PRO A O 1
ATOM 2012 N N . ASP A 1 268 ? 15.547 -12.945 11.586 1 92.75 268 ASP A N 1
ATOM 2013 C CA . ASP A 1 268 ? 15.969 -11.969 10.578 1 92.75 268 ASP A CA 1
ATOM 2014 C C . ASP A 1 268 ? 15.133 -10.695 10.656 1 92.75 268 ASP A C 1
ATOM 2016 O O . ASP A 1 268 ? 15.617 -9.609 10.359 1 92.75 268 ASP A O 1
ATOM 2020 N N . ALA A 1 269 ? 13.859 -10.883 11.039 1 96.25 269 ALA A N 1
ATOM 2021 C CA . ALA A 1 269 ? 13.039 -9.695 11.273 1 96.25 269 ALA A CA 1
ATOM 2022 C C . ALA A 1 269 ? 13.602 -8.859 12.43 1 96.25 269 ALA A C 1
ATOM 2024 O O . ALA A 1 269 ? 13.695 -7.637 12.328 1 96.25 269 ALA A O 1
ATOM 2025 N N . ARG A 1 270 ? 14.016 -9.5 13.453 1 97.06 270 ARG A N 1
ATOM 2026 C CA . ARG A 1 270 ? 14.609 -8.82 14.594 1 97.06 270 ARG A CA 1
ATOM 2027 C C . ARG A 1 270 ? 15.938 -8.18 14.227 1 97.06 270 ARG A C 1
ATOM 2029 O O . ARG A 1 270 ? 16.281 -7.113 14.742 1 97.06 270 ARG A O 1
ATOM 2036 N N . ARG A 1 271 ? 16.641 -8.781 13.344 1 97.31 271 ARG A N 1
ATOM 2037 C CA . ARG A 1 271 ? 17.891 -8.188 12.859 1 97.31 271 ARG A CA 1
ATOM 2038 C C . ARG A 1 271 ? 17.625 -6.902 12.086 1 97.31 271 ARG A C 1
ATOM 2040 O O . ARG A 1 271 ? 18.359 -5.93 12.211 1 97.31 271 ARG A O 1
ATOM 2047 N N . VAL A 1 272 ? 16.562 -6.941 11.273 1 98 272 VAL A N 1
ATOM 2048 C CA . VAL A 1 272 ? 16.188 -5.715 10.578 1 98 272 VAL A CA 1
ATOM 2049 C C . VAL A 1 272 ? 15.883 -4.613 11.586 1 98 272 VAL A C 1
ATOM 2051 O O . VAL A 1 272 ? 16.359 -3.48 11.438 1 98 272 VAL A O 1
ATOM 2054 N N . ALA A 1 273 ? 15.133 -4.977 12.641 1 98.38 273 ALA A N 1
ATOM 2055 C CA . ALA A 1 273 ? 14.812 -4.004 13.688 1 98.38 273 ALA A CA 1
ATOM 2056 C C . ALA A 1 273 ? 16.078 -3.465 14.336 1 98.38 273 ALA A C 1
ATOM 2058 O O . ALA A 1 273 ? 16.203 -2.256 14.547 1 98.38 273 ALA A O 1
ATOM 2059 N N . ALA A 1 274 ? 17.016 -4.297 14.594 1 97.94 274 ALA A N 1
ATOM 2060 C CA . ALA A 1 274 ? 18.25 -3.922 15.281 1 97.94 274 ALA A CA 1
ATOM 2061 C C . ALA A 1 274 ? 19.078 -2.979 14.422 1 97.94 274 ALA A C 1
ATOM 2063 O O . ALA A 1 274 ? 19.734 -2.07 14.945 1 97.94 274 ALA A O 1
ATOM 2064 N N . VAL A 1 275 ? 19.078 -3.166 13.156 1 98 275 VAL A N 1
ATOM 2065 C CA . VAL A 1 275 ? 19.875 -2.361 12.234 1 98 275 VAL A CA 1
ATOM 2066 C C . VAL A 1 275 ? 19.203 -1.009 12.016 1 98 275 VAL A C 1
ATOM 2068 O O . VAL A 1 275 ? 19.875 0.025 11.969 1 98 275 VAL A O 1
ATOM 2071 N N . TRP A 1 276 ? 17.891 -1.005 11.961 1 98.25 276 TRP A N 1
ATOM 2072 C CA . TRP A 1 276 ? 17.219 0.194 11.5 1 98.25 276 TRP A CA 1
ATOM 2073 C C . TRP A 1 276 ? 16.797 1.077 12.672 1 98.25 276 TRP A C 1
ATOM 2075 O O . TRP A 1 276 ? 16.547 2.273 12.5 1 98.25 276 TRP A O 1
ATOM 2085 N N . ARG A 1 277 ? 16.75 0.524 13.898 1 98.12 277 ARG A N 1
ATOM 2086 C CA . ARG A 1 277 ? 16.375 1.328 15.062 1 98.12 277 ARG A CA 1
ATOM 2087 C C . ARG A 1 277 ? 17.344 2.486 15.258 1 98.12 277 ARG A C 1
ATOM 2089 O O . ARG A 1 277 ? 16.938 3.648 15.281 1 98.12 277 ARG A O 1
ATOM 2096 N N . PRO A 1 278 ? 18.656 2.248 15.305 1 98.25 278 PRO A N 1
ATOM 2097 C CA . PRO A 1 278 ? 19.578 3.379 15.477 1 98.25 278 PRO A CA 1
ATOM 2098 C C . PRO A 1 278 ? 19.609 4.293 14.25 1 98.25 278 PRO A C 1
ATOM 2100 O O . PRO A 1 278 ? 19.812 5.504 14.391 1 98.25 278 PRO A O 1
ATOM 2103 N N . ARG A 1 279 ? 19.438 3.764 13.039 1 98.06 279 ARG A N 1
ATOM 2104 C CA . ARG A 1 279 ? 19.406 4.578 11.828 1 98.06 279 ARG A CA 1
ATOM 2105 C C . ARG A 1 279 ? 18.25 5.559 11.844 1 98.06 279 ARG A C 1
ATOM 2107 O O . ARG A 1 279 ? 18.406 6.734 11.508 1 98.06 279 ARG A O 1
ATOM 2114 N N . ILE A 1 280 ? 17.078 5.09 12.305 1 98.38 280 ILE A N 1
ATOM 2115 C CA . ILE A 1 280 ? 15.891 5.926 12.383 1 98.38 280 ILE A CA 1
ATOM 2116 C C . ILE A 1 280 ? 16.078 6.992 13.461 1 98.38 280 ILE A C 1
ATOM 2118 O O . ILE A 1 280 ? 15.68 8.148 13.266 1 98.38 280 ILE A O 1
ATOM 2122 N N . GLN A 1 281 ? 16.672 6.602 14.523 1 98.38 281 GLN A N 1
ATOM 2123 C CA . GLN A 1 281 ? 16.969 7.566 15.586 1 98.38 281 GLN A CA 1
ATOM 2124 C C . GLN A 1 281 ? 17.922 8.648 15.094 1 98.38 281 GLN A C 1
ATOM 2126 O O . GLN A 1 281 ? 17.766 9.82 15.438 1 98.38 281 GLN A O 1
ATOM 2131 N N . GLY A 1 282 ? 18.891 8.219 14.32 1 98.44 282 GLY A N 1
ATOM 2132 C CA . GLY A 1 282 ? 19.812 9.188 13.734 1 98.44 282 GLY A CA 1
ATOM 2133 C C . GLY A 1 282 ? 19.125 10.141 12.766 1 98.44 282 GLY A C 1
ATOM 2134 O O . GLY A 1 282 ? 19.359 11.352 12.812 1 98.44 282 GLY A O 1
ATOM 2135 N N . LEU A 1 283 ? 18.266 9.672 11.945 1 98.25 283 LEU A N 1
ATOM 2136 C CA . LEU A 1 283 ? 17.516 10.484 10.992 1 98.25 283 LEU A CA 1
ATOM 2137 C C . LEU A 1 283 ? 16.594 11.453 11.719 1 98.25 283 LEU A C 1
ATOM 2139 O O . LEU A 1 283 ? 16.438 12.602 11.305 1 98.25 283 LEU A O 1
ATOM 2143 N N . ARG A 1 284 ? 16 10.969 12.766 1 98.56 284 ARG A N 1
ATOM 2144 C CA . ARG A 1 284 ? 15.141 11.805 13.594 1 98.56 284 ARG A CA 1
ATOM 2145 C C . ARG A 1 284 ? 15.914 12.984 14.172 1 98.56 284 ARG A C 1
ATOM 2147 O O . ARG A 1 284 ? 15.453 14.125 14.117 1 98.56 284 ARG A O 1
ATOM 2154 N N . ALA A 1 285 ? 17.047 12.656 14.766 1 98.25 285 ALA A N 1
ATOM 2155 C CA . ALA A 1 285 ? 17.891 13.703 15.344 1 98.25 285 ALA A CA 1
ATOM 2156 C C . ALA A 1 285 ? 18.312 14.719 14.289 1 98.25 285 ALA A C 1
ATOM 2158 O O . ALA A 1 285 ? 18.281 15.93 14.531 1 98.25 285 ALA A O 1
ATOM 2159 N N . ASP A 1 286 ? 18.703 14.219 13.141 1 97.75 286 ASP A N 1
ATOM 2160 C CA . ASP A 1 286 ? 19.109 15.094 12.047 1 97.75 286 ASP A CA 1
ATOM 2161 C C . ASP A 1 286 ? 17.953 15.977 11.586 1 97.75 286 ASP A C 1
ATOM 2163 O O . ASP A 1 286 ? 18.109 17.188 11.414 1 97.75 286 ASP A O 1
ATOM 2167 N N . ALA A 1 287 ? 16.797 15.398 11.414 1 97.44 287 ALA A N 1
ATOM 2168 C CA . ALA A 1 287 ? 15.625 16.109 10.906 1 97.44 287 ALA A CA 1
ATOM 2169 C C . ALA A 1 287 ? 15.211 17.234 11.859 1 97.44 287 ALA A C 1
ATOM 2171 O O . ALA A 1 287 ? 15.039 18.375 11.438 1 97.44 287 ALA A O 1
ATOM 2172 N N . TYR A 1 288 ? 15.094 16.891 13.133 1 97.38 288 TYR A N 1
ATOM 2173 C CA . TYR A 1 288 ? 14.672 17.891 14.125 1 97.38 288 TYR A CA 1
ATOM 2174 C C . TYR A 1 288 ? 15.758 18.938 14.336 1 97.38 288 TYR A C 1
ATOM 2176 O O . TYR A 1 288 ? 15.453 20.125 14.508 1 97.38 288 TYR A O 1
ATOM 2184 N N . GLY A 1 289 ? 17.016 18.469 14.312 1 96.88 289 GLY A N 1
ATOM 2185 C CA . GLY A 1 289 ? 18.094 19.422 14.43 1 96.88 289 GLY A CA 1
ATOM 2186 C C . GLY A 1 289 ? 18.125 20.453 13.32 1 96.88 289 GLY A C 1
ATOM 2187 O O . GLY A 1 289 ? 18.266 21.641 13.57 1 96.88 289 GLY A O 1
ATOM 2188 N N . LEU A 1 290 ? 17.953 20.031 12.109 1 96.06 290 LEU A N 1
ATOM 2189 C CA . LEU A 1 290 ? 17.938 20.922 10.945 1 96.06 290 LEU A CA 1
ATOM 2190 C C . LEU A 1 290 ? 16.75 21.875 11.016 1 96.06 290 LEU A C 1
ATOM 2192 O O . LEU A 1 290 ? 16.891 23.062 10.734 1 96.06 290 LEU A O 1
ATOM 2196 N N . ALA A 1 291 ? 15.602 21.391 11.391 1 94.25 291 ALA A N 1
ATOM 2197 C CA . ALA A 1 291 ? 14.398 22.219 11.484 1 94.25 291 ALA A CA 1
ATOM 2198 C C . ALA A 1 291 ? 14.555 23.281 12.562 1 94.25 291 ALA A C 1
ATOM 2200 O O . ALA A 1 291 ? 14.18 24.438 12.359 1 94.25 291 ALA A O 1
ATOM 2201 N N . ASP A 1 292 ? 15.078 22.875 13.68 1 94.62 292 ASP A N 1
ATOM 2202 C CA . ASP A 1 292 ? 15.258 23.812 14.789 1 94.62 292 ASP A CA 1
ATOM 2203 C C . ASP A 1 292 ? 16.297 24.875 14.453 1 94.62 292 ASP A C 1
ATOM 2205 O O . ASP A 1 292 ? 16.156 26.031 14.844 1 94.62 292 ASP A O 1
ATOM 2209 N N . GLU A 1 293 ? 17.312 24.469 13.766 1 94.81 293 GLU A N 1
ATOM 2210 C CA . GLU A 1 293 ? 18.328 25.438 13.328 1 94.81 293 GLU A CA 1
ATOM 2211 C C . GLU A 1 293 ? 17.719 26.484 12.391 1 94.81 293 GLU A C 1
ATOM 2213 O O . GLU A 1 293 ? 18.016 27.672 12.516 1 94.81 293 GLU A O 1
ATOM 2218 N N . ALA A 1 294 ? 16.906 26.031 11.492 1 92.88 294 ALA A N 1
ATOM 2219 C CA . ALA A 1 294 ? 16.266 26.953 10.57 1 92.88 294 ALA A CA 1
ATOM 2220 C C . ALA A 1 294 ? 15.391 27.953 11.32 1 92.88 294 ALA A C 1
ATOM 2222 O O . ALA A 1 294 ? 15.406 29.156 11.016 1 92.88 294 ALA A O 1
ATOM 2223 N N . LYS A 1 295 ? 14.664 27.5 12.266 1 88.25 295 LYS A N 1
ATOM 2224 C CA . LYS A 1 295 ? 13.812 28.375 13.062 1 88.25 295 LYS A CA 1
ATOM 2225 C C . LYS A 1 295 ? 14.648 29.375 13.852 1 88.25 295 LYS A C 1
ATOM 2227 O O . LYS A 1 295 ? 14.266 30.547 13.961 1 88.25 295 LYS A O 1
ATOM 2232 N N . ALA A 1 296 ? 15.719 28.953 14.336 1 92.44 296 ALA A N 1
ATOM 2233 C CA . ALA A 1 296 ? 16.578 29.812 15.141 1 92.44 296 ALA A CA 1
ATOM 2234 C C . ALA A 1 296 ? 17.172 30.938 14.297 1 92.44 296 ALA A C 1
ATOM 2236 O O . ALA A 1 296 ? 17.375 32.062 14.789 1 92.44 296 ALA A O 1
ATOM 2237 N N . THR A 1 297 ? 17.375 30.688 13.062 1 92.25 297 THR A N 1
ATOM 2238 C CA . THR A 1 297 ? 17.969 31.688 12.188 1 92.25 297 THR A CA 1
ATOM 2239 C C . THR A 1 297 ? 16.906 32.656 11.68 1 92.25 297 THR A C 1
ATOM 2241 O O . THR A 1 297 ? 17.219 33.781 11.266 1 92.25 297 THR A O 1
ATOM 2244 N N . GLY A 1 298 ? 15.719 32.188 11.648 1 87.31 298 GLY A N 1
ATOM 2245 C CA . GLY A 1 298 ? 14.633 32.969 11.07 1 87.31 298 GLY A CA 1
ATOM 2246 C C . GLY A 1 298 ? 14.594 32.906 9.555 1 87.31 298 GLY A C 1
ATOM 2247 O O . GLY A 1 298 ? 13.805 33.594 8.922 1 87.31 298 GLY A O 1
ATOM 2248 N N . ASP A 1 299 ? 15.484 32.062 9.047 1 88.62 299 ASP A N 1
ATOM 2249 C CA . ASP A 1 299 ? 15.547 31.875 7.602 1 88.62 299 ASP A CA 1
ATOM 2250 C C . ASP A 1 299 ? 14.82 30.594 7.188 1 88.62 299 ASP A C 1
ATOM 2252 O O . ASP A 1 299 ? 15.297 29.5 7.434 1 88.62 299 ASP A O 1
ATOM 2256 N N . GLU A 1 300 ? 13.734 30.781 6.496 1 84.12 300 GLU A N 1
ATOM 2257 C CA . GLU A 1 300 ? 12.883 29.672 6.086 1 84.12 300 GLU A CA 1
ATOM 2258 C C . GLU A 1 300 ? 13.602 28.75 5.102 1 84.12 300 GLU A C 1
ATOM 2260 O O . GLU A 1 300 ? 13.258 27.578 4.98 1 84.12 300 GLU A O 1
ATOM 2265 N N . ARG A 1 301 ? 14.656 29.234 4.52 1 87.38 301 ARG A N 1
ATOM 2266 C CA . ARG A 1 301 ? 15.344 28.453 3.502 1 87.38 301 ARG A CA 1
ATOM 2267 C C . ARG A 1 301 ? 16.688 27.938 4.02 1 87.38 301 ARG A C 1
ATOM 2269 O O . ARG A 1 301 ? 17.453 27.328 3.27 1 87.38 301 ARG A O 1
ATOM 2276 N N . HIS A 1 302 ? 16.891 28.172 5.254 1 91.19 302 HIS A N 1
ATOM 2277 C CA . HIS A 1 302 ? 18.141 27.703 5.855 1 91.19 302 HIS A CA 1
ATOM 2278 C C . HIS A 1 302 ? 18.328 26.203 5.656 1 91.19 302 HIS A C 1
ATOM 2280 O O . HIS A 1 302 ? 17.5 25.406 6.102 1 91.19 302 HIS A O 1
ATOM 2286 N N . ARG A 1 303 ? 19.359 25.797 4.895 1 94 303 ARG A N 1
ATOM 2287 C CA . ARG A 1 303 ? 19.766 24.406 4.637 1 94 303 ARG A CA 1
ATOM 2288 C C . ARG A 1 303 ? 18.578 23.594 4.113 1 94 303 ARG A C 1
ATOM 2290 O O . ARG A 1 303 ? 18.406 22.438 4.492 1 94 303 ARG A O 1
ATOM 2297 N N . ILE A 1 304 ? 17.812 24.188 3.258 1 93.12 304 ILE A N 1
ATOM 2298 C CA . ILE A 1 304 ? 16.594 23.578 2.742 1 93.12 304 ILE A CA 1
ATOM 2299 C C . ILE A 1 304 ? 16.938 22.312 1.966 1 93.12 304 ILE A C 1
ATOM 2301 O O . ILE A 1 304 ? 16.203 21.328 2.02 1 93.12 304 ILE A O 1
ATOM 2305 N N . ALA A 1 305 ? 18.031 22.281 1.27 1 91.69 305 ALA A N 1
ATOM 2306 C CA . ALA A 1 305 ? 18.406 21.109 0.493 1 91.69 305 ALA A CA 1
ATOM 2307 C C . ALA A 1 305 ? 18.656 19.906 1.401 1 91.69 305 ALA A C 1
ATOM 2309 O O . ALA A 1 305 ? 18.234 18.797 1.09 1 91.69 305 ALA A O 1
ATOM 2310 N N . GLU A 1 306 ? 19.328 20.109 2.527 1 94.44 306 GLU A N 1
ATOM 2311 C CA . GLU A 1 306 ? 19.609 19.047 3.492 1 94.44 306 GLU A CA 1
ATOM 2312 C C . GLU A 1 306 ? 18.312 18.578 4.164 1 94.44 306 GLU A C 1
ATOM 2314 O O . GLU A 1 306 ? 18.156 17.391 4.43 1 94.44 306 GLU A O 1
ATOM 2319 N N . ARG A 1 307 ? 17.438 19.547 4.465 1 95.56 307 ARG A N 1
ATOM 2320 C CA . ARG A 1 307 ? 16.172 19.219 5.105 1 95.56 307 ARG A CA 1
ATOM 2321 C C . ARG A 1 307 ? 15.297 18.359 4.191 1 95.56 307 ARG A C 1
ATOM 2323 O O . ARG A 1 307 ? 14.734 17.344 4.621 1 95.56 307 ARG A O 1
ATOM 2330 N N . VAL A 1 308 ? 15.281 18.719 2.92 1 94.12 308 VAL A N 1
ATOM 2331 C CA . VAL A 1 308 ? 14.508 17.953 1.938 1 94.12 308 VAL A CA 1
ATOM 2332 C C . VAL A 1 308 ? 15.141 16.594 1.728 1 94.12 308 VAL A C 1
ATOM 2334 O O . VAL A 1 308 ? 14.438 15.578 1.626 1 94.12 308 VAL A O 1
ATOM 2337 N N . ALA A 1 309 ? 16.453 16.5 1.711 1 92.94 309 ALA A N 1
ATOM 2338 C CA . ALA A 1 309 ? 17.172 15.234 1.549 1 92.94 309 ALA A CA 1
ATOM 2339 C C . ALA A 1 309 ? 16.906 14.297 2.723 1 92.94 309 ALA A C 1
ATOM 2341 O O . ALA A 1 309 ? 16.766 13.086 2.541 1 92.94 309 ALA A O 1
ATOM 2342 N N . THR A 1 310 ? 16.875 14.859 3.912 1 95.31 310 THR A N 1
ATOM 2343 C CA . THR A 1 310 ? 16.578 14.062 5.098 1 95.31 310 THR A CA 1
ATOM 2344 C C . THR A 1 310 ? 15.164 13.484 5.027 1 95.31 310 THR A C 1
ATOM 2346 O O . THR A 1 310 ? 14.945 12.328 5.379 1 95.31 310 THR A O 1
ATOM 2349 N N . LYS A 1 311 ? 14.266 14.289 4.578 1 95.56 311 LYS A N 1
ATOM 2350 C CA . LYS A 1 311 ? 12.898 13.82 4.414 1 95.56 311 LYS A CA 1
ATOM 2351 C C . LYS A 1 311 ? 12.82 12.656 3.436 1 95.56 311 LYS A C 1
ATOM 2353 O O . LYS A 1 311 ? 12.156 11.656 3.701 1 95.56 311 LYS A O 1
ATOM 2358 N N . ALA A 1 312 ? 13.531 12.773 2.336 1 93.44 312 ALA A N 1
ATOM 2359 C CA . ALA A 1 312 ? 13.578 11.688 1.355 1 93.44 312 ALA A CA 1
ATOM 2360 C C . ALA A 1 312 ? 14.18 10.422 1.959 1 93.44 312 ALA A C 1
ATOM 2362 O O . ALA A 1 312 ? 13.688 9.32 1.736 1 93.44 312 ALA A O 1
ATOM 2363 N N . ALA A 1 313 ? 15.219 10.594 2.764 1 94.38 313 ALA A N 1
ATOM 2364 C CA . ALA A 1 313 ? 15.898 9.469 3.393 1 94.38 313 ALA A CA 1
ATOM 2365 C C . ALA A 1 313 ? 14.977 8.75 4.379 1 94.38 313 ALA A C 1
ATOM 2367 O O . ALA A 1 313 ? 14.992 7.52 4.469 1 94.38 313 ALA A O 1
ATOM 2368 N N . VAL A 1 314 ? 14.219 9.516 5.113 1 96.94 314 VAL A N 1
ATOM 2369 C CA . VAL A 1 314 ? 13.289 8.922 6.062 1 96.94 314 VAL A CA 1
ATOM 2370 C C . VAL A 1 314 ? 12.203 8.156 5.309 1 96.94 314 VAL A C 1
ATOM 2372 O O . VAL A 1 314 ? 11.789 7.07 5.734 1 96.94 314 VAL A O 1
ATOM 2375 N N . GLY A 1 315 ? 11.758 8.742 4.199 1 95.81 315 GLY A N 1
ATOM 2376 C CA . GLY A 1 315 ? 10.805 8.023 3.363 1 95.81 315 GLY A CA 1
ATOM 2377 C C . GLY A 1 315 ? 11.328 6.688 2.875 1 95.81 315 GLY A C 1
ATOM 2378 O O . GLY A 1 315 ? 10.602 5.691 2.869 1 95.81 315 GLY A O 1
ATOM 2379 N N . GLU A 1 316 ? 12.555 6.648 2.535 1 93.88 316 GLU A N 1
ATOM 2380 C CA . GLU A 1 316 ? 13.18 5.41 2.08 1 93.88 316 GLU A CA 1
ATOM 2381 C C . GLU A 1 316 ? 13.305 4.402 3.219 1 93.88 316 GLU A C 1
ATOM 2383 O O . GLU A 1 316 ? 13.07 3.209 3.025 1 93.88 316 GLU A O 1
ATOM 2388 N N . ALA A 1 317 ? 13.664 4.91 4.352 1 96.88 317 ALA A N 1
ATOM 2389 C CA . ALA A 1 317 ? 13.758 4.039 5.523 1 96.88 317 ALA A CA 1
ATOM 2390 C C . ALA A 1 317 ? 12.414 3.396 5.84 1 96.88 317 ALA A C 1
ATOM 2392 O O . ALA A 1 317 ? 12.336 2.195 6.113 1 96.88 317 ALA A O 1
ATOM 2393 N N . LEU A 1 318 ? 11.391 4.195 5.773 1 98.19 318 LEU A N 1
ATOM 2394 C CA . LEU A 1 318 ? 10.047 3.686 6.031 1 98.19 318 LEU A CA 1
ATOM 2395 C C . LEU A 1 318 ? 9.672 2.607 5.023 1 98.19 318 LEU A C 1
ATOM 2397 O O . LEU A 1 318 ? 9.062 1.597 5.383 1 98.19 318 LEU A O 1
ATOM 2401 N N . ALA A 1 319 ? 10.062 2.832 3.775 1 96.62 319 ALA A N 1
ATOM 2402 C CA . ALA A 1 319 ? 9.781 1.842 2.74 1 96.62 319 ALA A CA 1
ATOM 2403 C C . ALA A 1 319 ? 10.461 0.51 3.055 1 96.62 319 ALA A C 1
ATOM 2405 O O . ALA A 1 319 ? 9.852 -0.552 2.91 1 96.62 319 ALA A O 1
ATOM 2406 N N . VAL A 1 320 ? 11.633 0.559 3.533 1 97.12 320 VAL A N 1
ATOM 2407 C CA . VAL A 1 320 ? 12.406 -0.646 3.816 1 97.12 320 VAL A CA 1
ATOM 2408 C C . VAL A 1 320 ? 11.773 -1.399 4.988 1 97.12 320 VAL A C 1
ATOM 2410 O O . VAL A 1 320 ? 11.484 -2.592 4.879 1 97.12 320 VAL A O 1
ATOM 2413 N N . ILE A 1 321 ? 11.508 -0.732 6.027 1 98.56 321 ILE A N 1
ATOM 2414 C CA . ILE A 1 321 ? 11.109 -1.44 7.238 1 98.56 321 ILE A CA 1
ATOM 2415 C C . ILE A 1 321 ? 9.664 -1.924 7.109 1 98.56 321 ILE A C 1
ATOM 2417 O O . ILE A 1 321 ? 9.312 -2.98 7.637 1 98.56 321 ILE A O 1
ATOM 2421 N N . THR A 1 322 ? 8.805 -1.176 6.453 1 98.69 322 THR A N 1
ATOM 2422 C CA . THR A 1 322 ? 7.441 -1.662 6.254 1 98.69 322 THR A CA 1
ATOM 2423 C C . THR A 1 322 ? 7.434 -2.891 5.348 1 98.69 322 THR A C 1
ATOM 2425 O O . THR A 1 322 ? 6.664 -3.828 5.574 1 98.69 322 THR A O 1
ATOM 2428 N N . ARG A 1 323 ? 8.281 -2.908 4.355 1 98.06 323 ARG A N 1
ATOM 2429 C CA . ARG A 1 323 ? 8.406 -4.098 3.518 1 98.06 323 ARG A CA 1
ATOM 2430 C C . ARG A 1 323 ? 8.93 -5.281 4.324 1 98.06 323 ARG A C 1
ATOM 2432 O O . ARG A 1 323 ? 8.461 -6.41 4.148 1 98.06 323 ARG A O 1
ATOM 2439 N N . ALA A 1 324 ? 9.898 -5.004 5.172 1 98.56 324 ALA A N 1
ATOM 2440 C CA . ALA A 1 324 ? 10.422 -6.07 6.02 1 98.56 324 ALA A CA 1
ATOM 2441 C C . ALA A 1 324 ? 9.32 -6.688 6.875 1 98.56 324 ALA A C 1
ATOM 2443 O O . ALA A 1 324 ? 9.266 -7.91 7.039 1 98.56 324 ALA A O 1
ATOM 2444 N N . LEU A 1 325 ? 8.484 -5.859 7.398 1 98.69 325 LEU A N 1
ATOM 2445 C CA . LEU A 1 325 ? 7.398 -6.363 8.227 1 98.69 325 LEU A CA 1
ATOM 2446 C C . LEU A 1 325 ? 6.426 -7.195 7.402 1 98.69 325 LEU A C 1
ATOM 2448 O O . LEU A 1 325 ? 5.965 -8.242 7.855 1 98.69 325 LEU A O 1
ATOM 2452 N N . VAL A 1 326 ? 6.129 -6.781 6.18 1 98.44 326 VAL A N 1
ATOM 2453 C CA . VAL A 1 326 ? 5.273 -7.539 5.27 1 98.44 326 VAL A CA 1
ATOM 2454 C C . VAL A 1 326 ? 5.891 -8.906 5 1 98.44 326 VAL A C 1
ATOM 2456 O O . VAL A 1 326 ? 5.219 -9.938 5.129 1 98.44 326 VAL A O 1
ATOM 2459 N N . VAL A 1 327 ? 7.156 -8.898 4.691 1 98 327 VAL A N 1
ATOM 2460 C CA . VAL A 1 327 ? 7.863 -10.141 4.391 1 98 327 VAL A CA 1
ATOM 2461 C C . VAL A 1 327 ? 7.84 -11.062 5.609 1 98 327 VAL A C 1
ATOM 2463 O O . VAL A 1 327 ? 7.547 -12.25 5.492 1 98 327 VAL A O 1
ATOM 2466 N N . ALA A 1 328 ? 8.07 -10.477 6.754 1 97.56 328 ALA A N 1
ATOM 2467 C CA . ALA A 1 328 ? 8.156 -11.258 7.988 1 97.56 328 ALA A CA 1
ATOM 2468 C C . ALA A 1 328 ? 6.812 -11.891 8.328 1 97.56 328 ALA A C 1
ATOM 2470 O O . ALA A 1 328 ? 6.758 -12.992 8.891 1 97.56 328 ALA A O 1
ATOM 2471 N N . ARG A 1 329 ? 5.719 -11.211 7.969 1 96.56 329 ARG A N 1
ATOM 2472 C CA . ARG A 1 329 ? 4.383 -11.664 8.336 1 96.56 329 ARG A CA 1
ATOM 2473 C C . ARG A 1 329 ? 3.795 -12.57 7.254 1 96.56 329 ARG A C 1
ATOM 2475 O O . ARG A 1 329 ? 2.701 -13.117 7.422 1 96.56 329 ARG A O 1
ATOM 2482 N N . SER A 1 330 ? 4.449 -12.695 6.16 1 94.62 330 SER A N 1
ATOM 2483 C CA . SER A 1 330 ? 4.043 -13.57 5.066 1 94.62 330 SER A CA 1
ATOM 2484 C C . SER A 1 330 ? 2.639 -13.227 4.582 1 94.62 330 SER A C 1
ATOM 2486 O O . SER A 1 330 ? 2.256 -12.055 4.539 1 94.62 330 SER A O 1
ATOM 2488 N N . GLY A 1 331 ? 1.917 -14.102 4.09 1 94.19 331 GLY A N 1
ATOM 2489 C CA . GLY A 1 331 ? 0.632 -13.883 3.449 1 94.19 331 GLY A CA 1
ATOM 2490 C C . GLY A 1 331 ? -0.346 -13.117 4.316 1 94.19 331 GLY A C 1
ATOM 2491 O O . GLY A 1 331 ? -1.133 -12.312 3.812 1 94.19 331 GLY A O 1
ATOM 2492 N N . ARG A 1 332 ? -0.34 -13.359 5.613 1 94.19 332 ARG A N 1
ATOM 2493 C CA . ARG A 1 332 ? -1.281 -12.68 6.5 1 94.19 332 ARG A CA 1
ATOM 2494 C C . ARG A 1 332 ? -1.1 -11.172 6.441 1 94.19 332 ARG A C 1
ATOM 2496 O O . ARG A 1 332 ? -2.023 -10.414 6.75 1 94.19 332 ARG A O 1
ATOM 2503 N N . SER A 1 333 ? 0.111 -10.719 6.012 1 97.44 333 SER A N 1
ATOM 2504 C CA . SER A 1 333 ? 0.451 -9.305 6 1 97.44 333 SER A CA 1
ATOM 2505 C C . SER A 1 333 ? -0.449 -8.523 5.047 1 97.44 333 SER A C 1
ATOM 2507 O O . SER A 1 333 ? -0.599 -7.309 5.176 1 97.44 333 SER A O 1
ATOM 2509 N N . ILE A 1 334 ? -1.047 -9.219 4.082 1 97.5 334 ILE A N 1
ATOM 2510 C CA . ILE A 1 334 ? -1.786 -8.5 3.051 1 97.5 334 ILE A CA 1
ATOM 2511 C C . ILE A 1 334 ? -3.277 -8.516 3.375 1 97.5 334 ILE A C 1
ATOM 2513 O O . ILE A 1 334 ? -4.078 -7.875 2.691 1 97.5 334 ILE A O 1
ATOM 2517 N N . THR A 1 335 ? -3.666 -9.281 4.418 1 97.88 335 THR A N 1
ATOM 2518 C CA . THR A 1 335 ? -5.055 -9.219 4.867 1 97.88 335 THR A CA 1
ATOM 2519 C C . THR A 1 335 ? -5.328 -7.918 5.613 1 97.88 335 THR A C 1
ATOM 2521 O O . THR A 1 335 ? -4.438 -7.383 6.281 1 97.88 335 THR A O 1
ATOM 2524 N N . LEU A 1 336 ? -6.512 -7.445 5.57 1 97.31 336 LEU A N 1
ATOM 2525 C CA . LEU A 1 336 ? -6.867 -6.191 6.223 1 97.31 336 LEU A CA 1
ATOM 2526 C C . LEU A 1 336 ? -6.918 -6.355 7.738 1 97.31 336 LEU A C 1
ATOM 2528 O O . LEU A 1 336 ? -7.125 -5.387 8.469 1 97.31 336 LEU A O 1
ATOM 2532 N N . GLU A 1 337 ? -6.516 -7.559 8.234 1 96.75 337 GLU A N 1
ATOM 2533 C CA . GLU A 1 337 ? -6.527 -7.832 9.664 1 96.75 337 GLU A CA 1
ATOM 2534 C C . GLU A 1 337 ? -5.125 -7.719 10.258 1 96.75 337 GLU A C 1
ATOM 2536 O O . GLU A 1 337 ? -4.945 -7.863 11.469 1 96.75 337 GLU A O 1
ATOM 2541 N N . ASP A 1 338 ? -4.195 -7.484 9.453 1 98 338 ASP A N 1
ATOM 2542 C CA . ASP A 1 338 ? -2.814 -7.371 9.914 1 98 338 ASP A CA 1
ATOM 2543 C C . ASP A 1 338 ? -2.299 -5.941 9.758 1 98 338 ASP A C 1
ATOM 2545 O O . ASP A 1 338 ? -2.576 -5.281 8.758 1 98 338 ASP A O 1
ATOM 2549 N N . THR A 1 339 ? -1.513 -5.496 10.672 1 98.56 339 THR A N 1
ATOM 2550 C CA . THR A 1 339 ? -1.069 -4.105 10.672 1 98.56 339 THR A CA 1
ATOM 2551 C C . THR A 1 339 ? 0.045 -3.896 9.648 1 98.56 339 THR A C 1
ATOM 2553 O O . THR A 1 339 ? 0.353 -2.76 9.289 1 98.56 339 THR A O 1
ATOM 2556 N N . ALA A 1 340 ? 0.674 -4.934 9.141 1 98.62 340 ALA A N 1
ATOM 2557 C CA . ALA A 1 340 ? 1.785 -4.785 8.203 1 98.62 340 ALA A CA 1
ATOM 2558 C C . ALA A 1 340 ? 1.355 -4.004 6.965 1 98.62 340 ALA A C 1
ATOM 2560 O O . ALA A 1 340 ? 2.02 -3.045 6.566 1 98.62 340 ALA A O 1
ATOM 2561 N N . GLN A 1 341 ? 0.204 -4.422 6.41 1 98.75 341 GLN A N 1
ATOM 2562 C CA . GLN A 1 341 ? -0.276 -3.707 5.234 1 98.75 341 GLN A CA 1
ATOM 2563 C C . GLN A 1 341 ? -0.727 -2.293 5.594 1 98.75 341 GLN A C 1
ATOM 2565 O O . GLN A 1 341 ? -0.556 -1.361 4.805 1 98.75 341 GLN A O 1
ATOM 2570 N N . LEU A 1 342 ? -1.27 -2.096 6.742 1 98.81 342 LEU A N 1
ATOM 2571 C CA . LEU A 1 342 ? -1.697 -0.778 7.199 1 98.81 342 LEU A CA 1
ATOM 2572 C C . LEU A 1 342 ? -0.52 0.191 7.242 1 98.81 342 LEU A C 1
ATOM 2574 O O . LEU A 1 342 ? -0.61 1.308 6.727 1 98.81 342 LEU A O 1
ATOM 2578 N N . HIS A 1 343 ? 0.598 -0.286 7.82 1 98.88 343 HIS A N 1
ATOM 2579 C CA . HIS A 1 343 ? 1.796 0.539 7.93 1 98.88 343 HIS A CA 1
ATOM 2580 C C . HIS A 1 343 ? 2.402 0.814 6.559 1 98.88 343 HIS A C 1
ATOM 2582 O O . HIS A 1 343 ? 2.834 1.936 6.281 1 98.88 343 HIS A O 1
ATOM 2588 N N . ALA A 1 344 ? 2.393 -0.176 5.719 1 98.81 344 ALA A N 1
ATOM 2589 C CA . ALA A 1 344 ? 2.938 0.003 4.375 1 98.81 344 ALA A CA 1
ATOM 2590 C C . ALA A 1 344 ? 2.131 1.033 3.59 1 98.81 344 ALA A C 1
ATOM 2592 O O . ALA A 1 344 ? 2.701 1.881 2.898 1 98.81 344 ALA A O 1
ATOM 2593 N N . ARG A 1 345 ? 0.832 0.97 3.688 1 98.56 345 ARG A N 1
ATOM 2594 C CA . ARG A 1 345 ? -0.025 1.93 3 1 98.56 345 ARG A CA 1
ATOM 2595 C C . ARG A 1 345 ? 0.133 3.326 3.592 1 98.56 345 ARG A C 1
ATOM 2597 O O . ARG A 1 345 ? 0.127 4.32 2.861 1 98.56 345 ARG A O 1
ATOM 2604 N N . SER A 1 346 ? 0.338 3.4 4.871 1 98.81 346 SER A N 1
ATOM 2605 C CA . SER A 1 346 ? 0.584 4.691 5.508 1 98.81 346 SER A CA 1
ATOM 2606 C C . SER A 1 346 ? 1.901 5.297 5.035 1 98.81 346 SER A C 1
ATOM 2608 O O . SER A 1 346 ? 1.988 6.508 4.801 1 98.81 346 SER A O 1
ATOM 2610 N N . ALA A 1 347 ? 2.887 4.445 4.906 1 98.62 347 ALA A N 1
ATOM 2611 C CA . ALA A 1 347 ? 4.18 4.91 4.41 1 98.62 347 ALA A CA 1
ATOM 2612 C C . ALA A 1 347 ? 4.055 5.449 2.988 1 98.62 347 ALA A C 1
ATOM 2614 O O . ALA A 1 347 ? 4.711 6.43 2.631 1 98.62 347 ALA A O 1
ATOM 2615 N N . LEU A 1 348 ? 3.199 4.84 2.209 1 97.62 348 LEU A N 1
ATOM 2616 C CA . LEU A 1 348 ? 2.941 5.312 0.853 1 97.62 348 LEU A CA 1
ATOM 2617 C C . LEU A 1 348 ? 2.301 6.695 0.873 1 97.62 348 LEU A C 1
ATOM 2619 O O . LEU A 1 348 ? 2.672 7.566 0.082 1 97.62 348 LEU A O 1
ATOM 2623 N N . PHE A 1 349 ? 1.406 6.875 1.786 1 98.56 349 PHE A N 1
ATOM 2624 C CA . PHE A 1 349 ? 0.729 8.156 1.926 1 98.56 349 PHE A CA 1
ATOM 2625 C C . PHE A 1 349 ? 1.722 9.258 2.293 1 98.56 349 PHE A C 1
ATOM 2627 O O . PHE A 1 349 ? 1.617 10.383 1.806 1 98.56 349 PHE A O 1
ATOM 2634 N N . LEU A 1 350 ? 2.695 8.938 3.09 1 98.19 350 LEU A N 1
ATOM 2635 C CA . LEU A 1 350 ? 3.645 9.93 3.586 1 98.19 350 LEU A CA 1
ATOM 2636 C C . LEU A 1 350 ? 4.516 10.461 2.455 1 98.19 350 LEU A C 1
ATOM 2638 O O . LEU A 1 350 ? 5.086 11.547 2.564 1 98.19 350 LEU A O 1
ATOM 2642 N N . LEU A 1 351 ? 4.586 9.758 1.344 1 96.81 351 LEU A N 1
ATOM 2643 C CA . LEU A 1 351 ? 5.363 10.227 0.202 1 96.81 351 LEU A CA 1
ATOM 2644 C C . LEU A 1 351 ? 4.723 11.461 -0.422 1 96.81 351 LEU A C 1
ATOM 2646 O O . LEU A 1 351 ? 5.41 12.289 -1.022 1 96.81 351 LEU A O 1
ATOM 2650 N N . VAL A 1 352 ? 3.379 11.555 -0.226 1 96.06 352 VAL A N 1
ATOM 2651 C CA . VAL A 1 352 ? 2.699 12.586 -0.998 1 96.06 352 VAL A CA 1
ATOM 2652 C C . VAL A 1 352 ? 2.037 13.586 -0.052 1 96.06 352 VAL A C 1
ATOM 2654 O O . VAL A 1 352 ? 1.523 14.617 -0.49 1 96.06 352 VAL A O 1
ATOM 2657 N N . GLN A 1 353 ? 2.037 13.258 1.274 1 94.94 353 GLN A N 1
ATOM 2658 C CA . GLN A 1 353 ? 1.485 14.203 2.234 1 94.94 353 GLN A CA 1
ATOM 2659 C C . GLN A 1 353 ? 2.271 15.516 2.229 1 94.94 353 GLN A C 1
ATOM 2661 O O . GLN A 1 353 ? 3.477 15.523 2.488 1 94.94 353 GLN A O 1
ATOM 2666 N N . GLY A 1 354 ? 1.615 16.594 1.958 1 89.44 354 GLY A N 1
ATOM 2667 C CA . GLY A 1 354 ? 2.262 17.891 1.992 1 89.44 354 GLY A CA 1
ATOM 2668 C C . GLY A 1 354 ? 3.402 18.016 0.999 1 89.44 354 GLY A C 1
ATOM 2669 O O . GLY A 1 354 ? 4.387 18.719 1.259 1 89.44 354 GLY A O 1
ATOM 2670 N N . GLN A 1 355 ? 3.246 17.375 -0.108 1 91.62 355 GLN A N 1
ATOM 2671 C CA . GLN A 1 355 ? 4.328 17.297 -1.083 1 91.62 355 GLN A CA 1
ATOM 2672 C C . GLN A 1 355 ? 4.375 18.562 -1.944 1 91.62 355 GLN A C 1
ATOM 2674 O O . GLN A 1 355 ? 3.449 18.828 -2.717 1 91.62 355 GLN A O 1
ATOM 2679 N N . SER A 1 356 ? 5.422 19.375 -1.784 1 89 356 SER A N 1
ATOM 2680 C CA . SER A 1 356 ? 5.695 20.484 -2.691 1 89 356 SER A CA 1
ATOM 2681 C C . SER A 1 356 ? 6.469 20.031 -3.92 1 89 356 SER A C 1
ATOM 2683 O O . SER A 1 356 ? 6.93 18.875 -3.973 1 89 356 SER A O 1
ATOM 2685 N N . ALA A 1 357 ? 6.582 20.859 -4.848 1 86.88 357 ALA A N 1
ATOM 2686 C CA . ALA A 1 357 ? 7.336 20.531 -6.059 1 86.88 357 ALA A CA 1
ATOM 2687 C C . ALA A 1 357 ? 8.789 20.203 -5.727 1 86.88 357 ALA A C 1
ATOM 2689 O O . ALA A 1 357 ? 9.352 19.25 -6.273 1 86.88 357 ALA A O 1
ATOM 2690 N N . ASP A 1 358 ? 9.383 20.922 -4.781 1 86.25 358 ASP A N 1
ATOM 2691 C CA . ASP A 1 358 ? 10.773 20.719 -4.395 1 86.25 358 ASP A CA 1
ATOM 2692 C C . ASP A 1 358 ? 10.961 19.344 -3.74 1 86.25 358 ASP A C 1
ATOM 2694 O O . ASP A 1 358 ? 11.953 18.656 -4 1 86.25 358 ASP A O 1
ATOM 2698 N N . VAL A 1 359 ? 10.031 19.031 -2.91 1 90.19 359 VAL A N 1
ATOM 2699 C CA . VAL A 1 359 ? 10.086 17.734 -2.234 1 90.19 359 VAL A CA 1
ATOM 2700 C C . VAL A 1 359 ? 9.93 16.609 -3.256 1 90.19 359 VAL A C 1
ATOM 2702 O O . VAL A 1 359 ? 10.68 15.641 -3.23 1 90.19 359 VAL A O 1
ATOM 2705 N N . ARG A 1 360 ? 8.992 16.766 -4.145 1 93.06 360 ARG A N 1
ATOM 2706 C CA . ARG A 1 360 ? 8.758 15.781 -5.195 1 93.06 360 ARG A CA 1
ATOM 2707 C C . ARG A 1 360 ? 10.008 15.57 -6.039 1 93.06 360 ARG A C 1
ATOM 2709 O O . ARG A 1 360 ? 10.398 14.438 -6.305 1 93.06 360 ARG A O 1
ATOM 2716 N N . ASP A 1 361 ? 10.648 16.641 -6.41 1 92.06 361 ASP A N 1
ATOM 2717 C CA . ASP A 1 361 ? 11.852 16.578 -7.234 1 92.06 361 ASP A CA 1
ATOM 2718 C C . ASP A 1 361 ? 12.977 15.859 -6.5 1 92.06 361 ASP A C 1
ATOM 2720 O O . ASP A 1 361 ? 13.68 15.031 -7.09 1 92.06 361 ASP A O 1
ATOM 2724 N N . ALA A 1 362 ? 13.07 16.141 -5.254 1 90.31 362 ALA A N 1
ATOM 2725 C CA . ALA A 1 362 ? 14.117 15.508 -4.453 1 90.31 362 ALA A CA 1
ATOM 2726 C C . ALA A 1 362 ? 13.867 14.008 -4.305 1 90.31 362 ALA A C 1
ATOM 2728 O O . ALA A 1 362 ? 14.805 13.211 -4.383 1 90.31 362 ALA A O 1
ATOM 2729 N N . GLN A 1 363 ? 12.664 13.688 -4.055 1 94 363 GLN A N 1
ATOM 2730 C CA . GLN A 1 363 ? 12.305 12.281 -3.92 1 94 363 GLN A CA 1
ATOM 2731 C C . GLN A 1 363 ? 12.578 11.516 -5.211 1 94 363 GLN A C 1
ATOM 2733 O O . GLN A 1 363 ? 13.195 10.445 -5.184 1 94 363 GLN A O 1
ATOM 2738 N N . LEU A 1 364 ? 12.148 12.07 -6.34 1 95.62 364 LEU A N 1
ATOM 2739 C CA . LEU A 1 364 ? 12.344 11.414 -7.625 1 95.62 364 LEU A CA 1
ATOM 2740 C C . LEU A 1 364 ? 13.82 11.32 -7.977 1 95.62 364 LEU A C 1
ATOM 2742 O O . LEU A 1 364 ? 14.273 10.312 -8.523 1 95.62 364 LEU A O 1
ATOM 2746 N N . SER A 1 365 ? 14.586 12.336 -7.625 1 92.12 365 SER A N 1
ATOM 2747 C CA . SER A 1 365 ? 16.016 12.312 -7.871 1 92.12 365 SER A CA 1
ATOM 2748 C C . SER A 1 365 ? 16.703 11.195 -7.086 1 92.12 365 SER A C 1
ATOM 2750 O O . SER A 1 365 ? 17.594 10.523 -7.598 1 92.12 365 SER A O 1
ATOM 2752 N 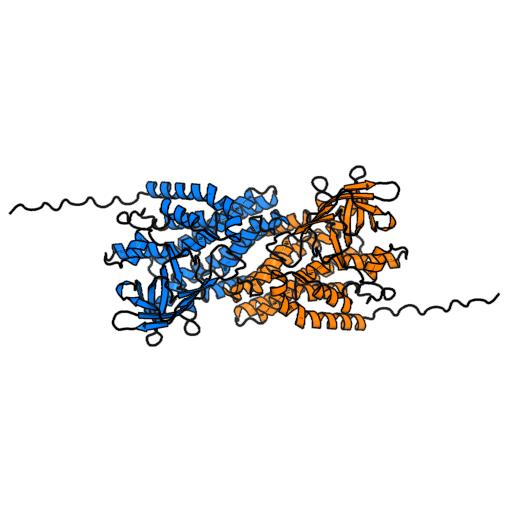N . SER A 1 366 ? 16.234 11.047 -5.906 1 90.75 366 SER A N 1
ATOM 2753 C CA . SER A 1 366 ? 16.781 9.992 -5.066 1 90.75 366 SER A CA 1
ATOM 2754 C C . SER A 1 366 ? 16.469 8.609 -5.625 1 90.75 366 SER A C 1
ATOM 2756 O O . SER A 1 366 ? 17.281 7.688 -5.523 1 90.75 366 SER A O 1
ATOM 2758 N N . LEU A 1 367 ? 15.367 8.469 -6.258 1 92.88 367 LEU A N 1
ATOM 2759 C CA . LEU A 1 367 ? 14.891 7.18 -6.75 1 92.88 367 LEU A CA 1
ATOM 2760 C C . LEU A 1 367 ? 15.477 6.883 -8.125 1 92.88 367 LEU A C 1
ATOM 2762 O O . LEU A 1 367 ? 15.375 5.754 -8.617 1 92.88 367 LEU A O 1
ATOM 2766 N N . ALA A 1 368 ? 16.094 7.852 -8.688 1 90.81 368 ALA A N 1
ATOM 2767 C CA . ALA A 1 368 ? 16.719 7.688 -10 1 90.81 368 ALA A CA 1
ATOM 2768 C C . A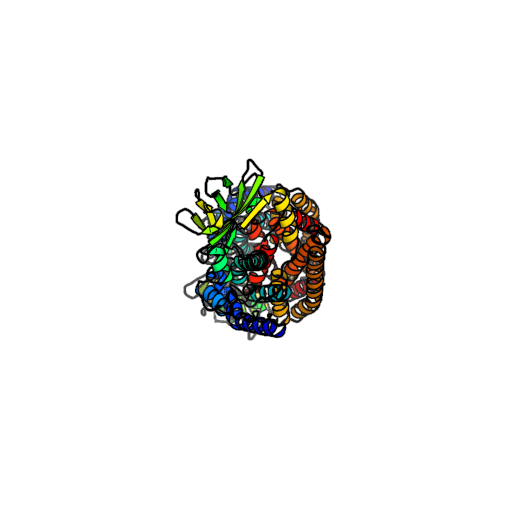LA A 1 368 ? 18.188 7.277 -9.867 1 90.81 368 ALA A C 1
ATOM 2770 O O . ALA A 1 368 ? 18.938 7.309 -10.844 1 90.81 368 ALA A O 1
ATOM 2771 N N . ARG A 1 369 ? 18.672 6.883 -8.734 1 83.56 369 ARG A N 1
ATOM 2772 C CA . ARG A 1 369 ? 20.062 6.48 -8.547 1 83.56 369 ARG A CA 1
ATOM 2773 C C . ARG A 1 369 ? 20.188 4.961 -8.578 1 83.56 369 ARG A C 1
ATOM 2775 O O . ARG A 1 369 ? 19.25 4.238 -8.266 1 83.56 369 ARG A O 1
ATOM 2782 N N . MET B 1 1 ? -13.398 -60.094 -44.969 1 26 1 MET B N 1
ATOM 2783 C CA . MET B 1 1 ? -12.609 -59.719 -43.812 1 26 1 MET B CA 1
ATOM 2784 C C . MET B 1 1 ? -11.812 -58.438 -44.062 1 26 1 MET B C 1
ATOM 2786 O O . MET B 1 1 ? -10.695 -58.5 -44.594 1 26 1 MET B O 1
ATOM 2790 N N . THR B 1 2 ? -12.312 -57.438 -44.531 1 25.22 2 THR B N 1
ATOM 2791 C CA . THR B 1 2 ? -11.562 -56.344 -45.125 1 25.22 2 THR B CA 1
ATOM 2792 C C . THR B 1 2 ? -10.766 -55.594 -44.031 1 25.22 2 THR B C 1
ATOM 2794 O O . THR B 1 2 ? -11.227 -55.438 -42.906 1 25.22 2 THR B O 1
ATOM 2797 N N . ALA B 1 3 ? -9.352 -55.406 -44.375 1 32.22 3 ALA B N 1
ATOM 2798 C CA . ALA B 1 3 ? -8.25 -54.625 -43.812 1 32.22 3 ALA B CA 1
ATOM 2799 C C . ALA B 1 3 ? -8.656 -53.188 -43.562 1 32.22 3 ALA B C 1
ATOM 2801 O O . ALA B 1 3 ? -9.008 -52.469 -44.5 1 32.22 3 ALA B O 1
ATOM 2802 N N . PHE B 1 4 ? -9.469 -52.938 -42.531 1 27.48 4 PHE B N 1
ATOM 2803 C CA . PHE B 1 4 ? -9.719 -51.531 -42.25 1 27.48 4 PHE B CA 1
ATOM 2804 C C . PHE B 1 4 ? -8.414 -50.719 -42.219 1 27.48 4 PHE B C 1
ATOM 2806 O O . PHE B 1 4 ? -7.527 -51 -41.406 1 27.48 4 PHE B O 1
ATOM 2813 N N . GLU B 1 5 ? -7.961 -50.281 -43.344 1 33.5 5 GLU B N 1
ATOM 2814 C CA . GLU B 1 5 ? -6.742 -49.469 -43.438 1 33.5 5 GLU B CA 1
ATOM 2815 C C . GLU B 1 5 ? -6.793 -48.281 -42.5 1 33.5 5 GLU B C 1
ATOM 2817 O O . GLU B 1 5 ? -7.738 -47.5 -42.531 1 33.5 5 GLU B O 1
ATOM 2822 N N . ALA B 1 6 ? -6.125 -48.375 -41.406 1 34.69 6 ALA B N 1
ATOM 2823 C CA . ALA B 1 6 ? -5.879 -47.312 -40.438 1 34.69 6 ALA B CA 1
ATOM 2824 C C . ALA B 1 6 ? -5.285 -46.062 -41.094 1 34.69 6 ALA B C 1
ATOM 2826 O O . ALA B 1 6 ? -4.191 -46.125 -41.656 1 34.69 6 ALA B O 1
ATOM 2827 N N . THR B 1 7 ? -6.035 -45.344 -41.719 1 29.91 7 THR B N 1
ATOM 2828 C CA . THR B 1 7 ? -5.492 -44.125 -42.312 1 29.91 7 THR B CA 1
ATOM 2829 C C . THR B 1 7 ? -4.625 -43.375 -41.281 1 29.91 7 THR B C 1
ATOM 2831 O O . THR B 1 7 ? -5.02 -43.188 -40.125 1 29.91 7 THR B O 1
ATOM 2834 N N . ALA B 1 8 ? -3.449 -43.344 -41.531 1 36.81 8 ALA B N 1
ATOM 2835 C CA . ALA B 1 8 ? -2.391 -42.625 -40.844 1 36.81 8 ALA B CA 1
ATOM 2836 C C . ALA B 1 8 ? -2.803 -41.156 -40.562 1 36.81 8 ALA B C 1
ATOM 2838 O O . ALA B 1 8 ? -2.992 -40.375 -41.5 1 36.81 8 ALA B O 1
ATOM 2839 N N . THR B 1 9 ? -3.693 -40.844 -39.625 1 32.47 9 THR B N 1
ATOM 2840 C CA . THR B 1 9 ? -4.02 -39.469 -39.281 1 32.47 9 THR B CA 1
ATOM 2841 C C . THR B 1 9 ? -2.756 -38.625 -39.188 1 32.47 9 THR B C 1
ATOM 2843 O O . THR B 1 9 ? -1.749 -39.031 -38.625 1 32.47 9 THR B O 1
ATOM 2846 N N . THR B 1 10 ? -2.539 -37.688 -40.125 1 34.47 10 THR B N 1
ATOM 2847 C CA . THR B 1 10 ? -1.423 -36.75 -40.25 1 34.47 10 THR B CA 1
ATOM 2848 C C . THR B 1 10 ? -1.074 -36.125 -38.906 1 34.47 10 THR B C 1
ATOM 2850 O O . THR B 1 10 ? -1.964 -35.719 -38.156 1 34.47 10 THR B O 1
ATOM 2853 N N . PRO B 1 11 ? 0.049 -36.344 -38.375 1 36.41 11 PRO B N 1
ATOM 2854 C CA . PRO B 1 11 ? 0.535 -35.781 -37.125 1 36.41 11 PRO B CA 1
ATOM 2855 C C . PRO B 1 11 ? 0.159 -34.281 -36.938 1 36.41 11 PRO B C 1
ATOM 2857 O O . PRO B 1 11 ? 0.155 -33.531 -37.938 1 36.41 11 PRO B O 1
ATOM 2860 N N . ALA B 1 12 ? -0.722 -33.781 -36.062 1 43.5 12 ALA B N 1
ATOM 2861 C CA . ALA B 1 12 ? -1.082 -32.406 -35.688 1 43.5 12 ALA B CA 1
ATOM 2862 C C . ALA B 1 12 ? 0.108 -31.469 -35.875 1 43.5 12 ALA B C 1
ATOM 2864 O O . ALA B 1 12 ? 1.222 -31.781 -35.438 1 43.5 12 ALA B O 1
ATOM 2865 N N . ASP B 1 13 ? 0.23 -30.469 -36.719 1 44.06 13 ASP B N 1
ATOM 2866 C CA . ASP B 1 13 ? 1.253 -29.516 -37.156 1 44.06 13 ASP B CA 1
ATOM 2867 C C . ASP B 1 13 ? 1.828 -28.766 -35.938 1 44.06 13 ASP B C 1
ATOM 2869 O O . ASP B 1 13 ? 1.082 -28.297 -35.094 1 44.06 13 ASP B O 1
ATOM 2873 N N . ALA B 1 14 ? 3.125 -28.969 -35.562 1 53.59 14 ALA B N 1
ATOM 2874 C CA . ALA B 1 14 ? 3.936 -28.312 -34.531 1 53.59 14 ALA B CA 1
ATOM 2875 C C . ALA B 1 14 ? 3.725 -26.812 -34.562 1 53.59 14 ALA B C 1
ATOM 2877 O O . ALA B 1 14 ? 3.742 -26.188 -35.625 1 53.59 14 ALA B O 1
ATOM 2878 N N . VAL B 1 15 ? 3.047 -26.172 -33.438 1 64.62 15 VAL B N 1
ATOM 2879 C CA . VAL B 1 15 ? 2.916 -24.734 -33.281 1 64.62 15 VAL B CA 1
ATOM 2880 C C . VAL B 1 15 ? 4.219 -24.047 -33.719 1 64.62 15 VAL B C 1
ATOM 2882 O O . VAL B 1 15 ? 5.285 -24.359 -33.188 1 64.62 15 VAL B O 1
ATOM 2885 N N . THR B 1 16 ? 4.207 -23.234 -34.781 1 72.38 16 THR B N 1
ATOM 2886 C CA . THR B 1 16 ? 5.375 -22.516 -35.281 1 72.38 16 THR B CA 1
ATOM 2887 C C . THR B 1 16 ? 5.609 -21.234 -34.469 1 72.38 16 THR B C 1
ATOM 2889 O O . THR B 1 16 ? 4.738 -20.812 -33.688 1 72.38 16 THR B O 1
ATOM 2892 N N . ALA B 1 17 ? 6.812 -20.719 -34.438 1 75.69 17 ALA B N 1
ATOM 2893 C CA . ALA B 1 17 ? 7.152 -19.453 -33.812 1 75.69 17 ALA B CA 1
ATOM 2894 C C . ALA B 1 17 ? 6.203 -18.344 -34.25 1 75.69 17 ALA B C 1
ATOM 2896 O O . ALA B 1 17 ? 5.793 -17.516 -33.438 1 75.69 17 ALA B O 1
ATOM 2897 N N . SER B 1 18 ? 5.855 -18.406 -35.5 1 77.38 18 SER B N 1
ATOM 2898 C CA . SER B 1 18 ? 4.949 -17.406 -36.031 1 77.38 18 SER B CA 1
ATOM 2899 C C . SER B 1 18 ? 3.557 -17.531 -35.438 1 77.38 18 SER B C 1
ATOM 2901 O O . SER B 1 18 ? 2.906 -16.516 -35.156 1 77.38 18 SER B O 1
ATOM 2903 N N . ASP B 1 19 ? 3.127 -18.703 -35.188 1 84.69 19 ASP B N 1
ATOM 2904 C CA . ASP B 1 19 ? 1.825 -18.938 -34.562 1 84.69 19 ASP B CA 1
ATOM 2905 C C . ASP B 1 19 ? 1.809 -18.438 -33.125 1 84.69 19 ASP B C 1
ATOM 2907 O O . ASP B 1 19 ? 0.841 -17.797 -32.688 1 84.69 19 ASP B O 1
ATOM 2911 N N . THR B 1 20 ? 2.881 -18.688 -32.531 1 91.12 20 THR B N 1
ATOM 2912 C CA . THR B 1 20 ? 3.006 -18.219 -31.141 1 91.12 20 THR B CA 1
ATOM 2913 C C . THR B 1 20 ? 2.967 -16.703 -31.078 1 91.12 20 THR B C 1
ATOM 2915 O O . THR B 1 20 ? 2.264 -16.125 -30.234 1 91.12 20 THR B O 1
ATOM 2918 N N . ASP B 1 21 ? 3.637 -16.078 -32.031 1 93.62 21 ASP B N 1
ATOM 2919 C CA . ASP B 1 21 ? 3.691 -14.625 -32.062 1 93.62 21 ASP B CA 1
ATOM 2920 C C . ASP B 1 21 ? 2.312 -14.031 -32.312 1 93.62 21 ASP B C 1
ATOM 2922 O O . ASP B 1 21 ? 1.941 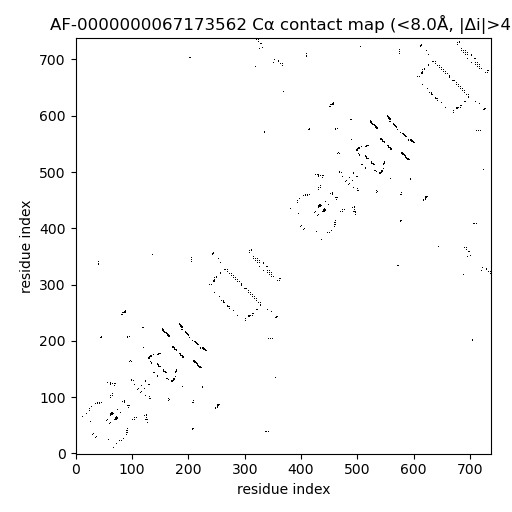-13.008 -31.734 1 93.62 21 ASP B O 1
ATOM 2926 N N . ALA B 1 22 ? 1.659 -14.648 -33.219 1 94.56 22 ALA B N 1
ATOM 2927 C CA . ALA B 1 22 ? 0.315 -14.172 -33.531 1 94.56 22 ALA B CA 1
ATOM 2928 C C . ALA B 1 22 ? -0.618 -14.32 -32.344 1 94.56 22 ALA B C 1
ATOM 2930 O O . ALA B 1 22 ? -1.463 -13.461 -32.094 1 94.56 22 ALA B O 1
ATOM 2931 N N . PHE B 1 23 ? -0.504 -15.438 -31.656 1 96.12 23 PHE B N 1
ATOM 2932 C CA . PHE B 1 23 ? -1.29 -15.68 -30.453 1 96.12 23 PHE B CA 1
ATOM 2933 C C . PHE B 1 23 ? -1.011 -14.617 -29.406 1 96.12 23 PHE B C 1
ATOM 2935 O O . PHE B 1 23 ? -1.939 -14.031 -28.844 1 96.12 23 PHE B O 1
ATOM 2942 N N . ILE B 1 24 ? 0.195 -14.344 -29.234 1 97.56 24 ILE B N 1
ATOM 2943 C CA . ILE B 1 24 ? 0.624 -13.375 -28.219 1 97.56 24 ILE B CA 1
ATOM 2944 C C . ILE B 1 24 ? 0.15 -11.977 -28.609 1 97.56 24 ILE B C 1
ATOM 2946 O O . ILE B 1 24 ? -0.294 -11.211 -27.75 1 97.56 24 ILE B O 1
ATOM 2950 N N . ALA B 1 25 ? 0.235 -11.672 -29.859 1 97.5 25 ALA B N 1
ATOM 2951 C CA . ALA B 1 25 ? -0.209 -10.367 -30.328 1 97.5 25 ALA B CA 1
ATOM 2952 C C . ALA B 1 25 ? -1.697 -10.164 -30.062 1 97.5 25 ALA B C 1
ATOM 2954 O O . ALA B 1 25 ? -2.123 -9.062 -29.703 1 97.5 25 ALA B O 1
ATOM 2955 N N . LYS B 1 26 ? -2.443 -11.195 -30.25 1 97.44 26 LYS B N 1
ATOM 2956 C CA . LYS B 1 26 ? -3.879 -11.141 -30 1 97.44 26 LYS B CA 1
ATOM 2957 C C . LYS B 1 26 ? -4.168 -10.914 -28.516 1 97.44 26 LYS B C 1
ATOM 2959 O O . LYS B 1 26 ? -5.043 -10.117 -28.172 1 97.44 26 LYS B O 1
ATOM 2964 N N . VAL B 1 27 ? -3.461 -11.609 -27.734 1 98.44 27 VAL B N 1
ATOM 2965 C CA . VAL B 1 27 ? -3.635 -11.461 -26.281 1 98.44 27 VAL B CA 1
ATOM 2966 C C . VAL B 1 27 ? -3.209 -10.062 -25.859 1 98.44 27 VAL B C 1
ATOM 2968 O O . VAL B 1 27 ? -3.875 -9.43 -25.031 1 98.44 27 VAL B O 1
ATOM 2971 N N . LYS B 1 28 ? -2.127 -9.586 -26.438 1 98.56 28 LYS B N 1
ATOM 2972 C CA . LYS B 1 28 ? -1.646 -8.25 -26.125 1 98.56 28 LYS B CA 1
ATOM 2973 C C . LYS B 1 28 ? -2.684 -7.188 -26.484 1 98.56 28 LYS B C 1
ATOM 2975 O O . LYS B 1 28 ? -2.861 -6.211 -25.75 1 98.56 28 LYS B O 1
ATOM 2980 N N . GLU B 1 29 ? -3.326 -7.34 -27.562 1 98.56 29 GLU B N 1
ATOM 2981 C CA . GLU B 1 29 ? -4.371 -6.414 -27.984 1 98.56 29 GLU B CA 1
ATOM 2982 C C . GLU B 1 29 ? -5.512 -6.375 -26.969 1 98.56 29 GLU B C 1
ATOM 2984 O O . GLU B 1 29 ? -5.98 -5.301 -26.594 1 98.56 29 GLU B O 1
ATOM 2989 N N . TYR B 1 30 ? -5.906 -7.52 -26.578 1 98.62 30 TYR B N 1
ATOM 2990 C CA . TYR B 1 30 ? -6.961 -7.598 -25.562 1 98.62 30 TYR B CA 1
ATOM 2991 C C . TYR B 1 30 ? -6.496 -6.996 -24.25 1 98.62 30 TYR B C 1
ATOM 2993 O O . TYR B 1 30 ? -7.25 -6.27 -23.594 1 98.62 30 TYR B O 1
ATOM 3001 N N . ALA B 1 31 ? -5.262 -7.301 -23.875 1 98.81 31 ALA B N 1
ATOM 3002 C CA . ALA B 1 31 ? -4.695 -6.777 -22.625 1 98.81 31 ALA B CA 1
ATOM 3003 C C . ALA B 1 31 ? -4.668 -5.25 -22.641 1 98.81 31 ALA B C 1
ATOM 3005 O O . ALA B 1 31 ? -5.074 -4.609 -21.672 1 98.81 31 ALA B O 1
ATOM 3006 N N . ASP B 1 32 ? -4.301 -4.668 -23.719 1 98.44 32 ASP B N 1
ATOM 3007 C CA . ASP B 1 32 ? -4.125 -3.223 -23.828 1 98.44 32 ASP B CA 1
ATOM 3008 C C . ASP B 1 32 ? -5.473 -2.51 -23.906 1 98.44 32 ASP B C 1
ATOM 3010 O O . ASP B 1 32 ? -5.637 -1.417 -23.359 1 98.44 32 ASP B O 1
ATOM 3014 N N . ASN B 1 33 ? -6.426 -3.145 -24.5 1 98.38 33 ASN B N 1
ATOM 3015 C CA . ASN B 1 33 ? -7.645 -2.42 -24.844 1 98.38 33 ASN B CA 1
ATOM 3016 C C . ASN B 1 33 ? -8.781 -2.732 -23.875 1 98.38 33 ASN B C 1
ATOM 3018 O O . ASN B 1 33 ? -9.766 -1.993 -23.797 1 98.38 33 ASN B O 1
ATOM 3022 N N . VAL B 1 34 ? -8.656 -3.812 -23.172 1 98.44 34 VAL B N 1
ATOM 3023 C CA . VAL B 1 34 ? -9.773 -4.203 -22.312 1 98.44 34 VAL B CA 1
ATOM 3024 C C . VAL B 1 34 ? -9.297 -4.355 -20.875 1 98.44 34 VAL B C 1
ATOM 3026 O O . VAL B 1 34 ? -9.828 -3.713 -19.969 1 98.44 34 VAL B O 1
ATOM 3029 N N . LEU B 1 35 ? -8.242 -5.168 -20.656 1 98.75 35 LEU B N 1
ATOM 3030 C CA . LEU B 1 35 ? -7.801 -5.457 -19.297 1 98.75 35 LEU B CA 1
ATOM 3031 C C . LEU B 1 35 ? -7.234 -4.207 -18.625 1 98.75 35 LEU B C 1
ATOM 3033 O O . LEU B 1 35 ? -7.637 -3.852 -17.516 1 98.75 35 LEU B O 1
ATOM 3037 N N . ARG B 1 36 ? -6.363 -3.527 -19.328 1 98.62 36 ARG B N 1
ATOM 3038 C CA . ARG B 1 36 ? -5.645 -2.4 -18.75 1 98.62 36 ARG B CA 1
ATOM 3039 C C . ARG B 1 36 ? -6.598 -1.271 -18.375 1 98.62 36 ARG B C 1
ATOM 3041 O O . ARG B 1 36 ? -6.57 -0.771 -17.25 1 98.62 36 ARG B O 1
ATOM 3048 N N . PRO B 1 37 ? -7.527 -0.831 -19.25 1 98.19 37 PRO B N 1
ATOM 3049 C CA . PRO B 1 37 ? -8.461 0.234 -18.875 1 98.19 37 PRO B CA 1
ATOM 3050 C C . PRO B 1 37 ? -9.406 -0.182 -17.766 1 98.19 37 PRO B C 1
ATOM 3052 O O . PRO B 1 37 ? -9.945 0.674 -17.047 1 98.19 37 PRO B O 1
ATOM 3055 N N . GLY B 1 38 ? -9.609 -1.486 -17.562 1 98.44 38 GLY B N 1
ATOM 3056 C CA . GLY B 1 38 ? -10.547 -1.979 -16.562 1 98.44 38 GLY B CA 1
ATOM 3057 C C . GLY B 1 38 ? -9.875 -2.396 -15.266 1 98.44 38 GLY B C 1
ATOM 3058 O O . GLY B 1 38 ? -10.531 -2.871 -14.344 1 98.44 38 GLY B O 1
ATOM 3059 N N . ALA B 1 39 ? -8.578 -2.227 -15.188 1 98.81 39 ALA B N 1
ATOM 3060 C CA . ALA B 1 39 ? -7.793 -2.799 -14.094 1 98.81 39 ALA B CA 1
ATOM 3061 C C . ALA B 1 39 ? -8.258 -2.258 -12.75 1 98.81 39 ALA B C 1
ATOM 3063 O O . ALA B 1 39 ? -8.398 -3.014 -11.781 1 98.81 39 ALA B O 1
ATOM 3064 N N . LEU B 1 40 ? -8.539 -0.964 -12.641 1 98.62 40 LEU B N 1
ATOM 3065 C CA . LEU B 1 40 ? -8.969 -0.352 -11.391 1 98.62 40 LEU B CA 1
ATOM 3066 C C . LEU B 1 40 ? -10.344 -0.868 -10.984 1 98.62 40 LEU B C 1
ATOM 3068 O O . LEU B 1 40 ? -10.562 -1.202 -9.812 1 98.62 40 LEU B O 1
ATOM 3072 N N . ARG B 1 41 ? -11.219 -0.901 -11.891 1 98.25 41 ARG B N 1
ATOM 3073 C CA . ARG B 1 41 ? -12.555 -1.426 -11.617 1 98.25 41 ARG B CA 1
ATOM 3074 C C . ARG B 1 41 ? -12.484 -2.879 -11.156 1 98.25 41 ARG B C 1
ATOM 3076 O O . ARG B 1 41 ? -13.18 -3.273 -10.219 1 98.25 41 ARG B O 1
ATOM 3083 N N . THR B 1 42 ? -11.625 -3.668 -11.836 1 98.81 42 THR B N 1
ATOM 3084 C CA . THR B 1 42 ? -11.469 -5.07 -11.469 1 98.81 42 THR B CA 1
ATOM 3085 C C . THR B 1 42 ? -10.961 -5.203 -10.031 1 98.81 42 THR B C 1
ATOM 3087 O O . THR B 1 42 ? -11.383 -6.105 -9.305 1 98.81 42 THR B O 1
ATOM 3090 N N . ASP B 1 43 ? -10.109 -4.332 -9.633 1 98.62 43 ASP B N 1
ATOM 3091 C CA . ASP B 1 43 ? -9.578 -4.367 -8.273 1 98.62 43 ASP B CA 1
ATOM 3092 C C . ASP B 1 43 ? -10.68 -4.102 -7.246 1 98.62 43 ASP B C 1
ATOM 3094 O O . ASP B 1 43 ? -10.672 -4.684 -6.16 1 98.62 43 ASP B O 1
ATOM 3098 N N . ARG B 1 44 ? -11.625 -3.295 -7.578 1 96.56 44 ARG B N 1
ATOM 3099 C CA . ARG B 1 44 ? -12.68 -2.891 -6.656 1 96.56 44 ARG B CA 1
ATOM 3100 C C . ARG B 1 44 ? -13.836 -3.885 -6.676 1 96.56 44 ARG B C 1
ATOM 3102 O O . ARG B 1 44 ? -14.406 -4.199 -5.633 1 96.56 44 ARG B O 1
ATOM 3109 N N . GLU B 1 45 ? -14.125 -4.418 -7.895 1 97.62 45 GLU B N 1
ATOM 3110 C CA . GLU B 1 45 ? -15.367 -5.156 -8.055 1 97.62 45 GLU B CA 1
ATOM 3111 C C . GLU B 1 45 ? -15.109 -6.656 -8.195 1 97.62 45 GLU B C 1
ATOM 3113 O O . GLU B 1 45 ? -16.016 -7.469 -8.016 1 97.62 45 GLU B O 1
ATOM 3118 N N . GLY B 1 46 ? -13.906 -6.973 -8.555 1 98.56 46 GLY B N 1
ATOM 3119 C CA . GLY B 1 46 ? -13.547 -8.375 -8.688 1 98.56 46 GLY B CA 1
ATOM 3120 C C . GLY B 1 46 ? -13.523 -8.852 -10.125 1 98.56 46 GLY B C 1
ATOM 3121 O O . GLY B 1 46 ? -14.227 -8.305 -10.984 1 98.56 46 GLY B O 1
ATOM 3122 N N . VAL B 1 47 ? -12.703 -9.797 -10.367 1 98.81 47 VAL B N 1
ATOM 3123 C CA . VAL B 1 47 ? -12.68 -10.484 -11.656 1 98.81 47 VAL B CA 1
ATOM 3124 C C . VAL B 1 47 ? -14.039 -11.125 -11.922 1 98.81 47 VAL B C 1
ATOM 3126 O O . VAL B 1 47 ? -14.641 -11.719 -11.023 1 98.81 47 VAL B O 1
ATOM 3129 N N . THR B 1 48 ? -14.469 -11.102 -13.133 1 98.38 48 THR B N 1
ATOM 3130 C CA . THR B 1 48 ? -15.812 -11.555 -13.445 1 98.38 48 THR B CA 1
ATOM 3131 C C . THR B 1 48 ? -15.773 -12.82 -14.305 1 98.38 48 THR B C 1
ATOM 3133 O O . THR B 1 48 ? -14.742 -13.141 -14.898 1 98.38 48 THR B O 1
ATOM 3136 N N . SER B 1 49 ? -16.953 -13.492 -14.359 1 98 49 SER B N 1
ATOM 3137 C CA . SER B 1 49 ? -17.094 -14.633 -15.258 1 98 49 SER B CA 1
ATOM 3138 C C . SER B 1 49 ? -16.953 -14.211 -16.719 1 98 49 SER B C 1
ATOM 3140 O O . SER B 1 49 ? -16.469 -14.984 -17.547 1 98 49 SER B O 1
ATOM 3142 N N . GLY B 1 50 ? -17.328 -12.977 -16.969 1 97.56 50 GLY B N 1
ATOM 3143 C CA . GLY B 1 50 ? -17.156 -12.445 -18.312 1 97.56 50 GLY B CA 1
ATOM 3144 C C . GLY B 1 50 ? -15.711 -12.383 -18.734 1 97.56 50 GLY B C 1
ATOM 3145 O O . GLY B 1 50 ? -15.383 -12.719 -19.875 1 97.56 50 GLY B O 1
ATOM 3146 N N . GLN B 1 51 ? -14.812 -11.984 -17.891 1 97.75 51 GLN B N 1
ATOM 3147 C CA . GLN B 1 51 ? -13.383 -11.945 -18.188 1 97.75 51 GLN B CA 1
ATOM 3148 C C . GLN B 1 51 ? -12.836 -13.352 -18.422 1 97.75 51 GLN B C 1
ATOM 3150 O O . GLN B 1 51 ? -12.047 -13.562 -19.344 1 97.75 51 GLN B O 1
ATOM 3155 N N . ILE B 1 52 ? -13.312 -14.312 -17.641 1 98.19 52 ILE B N 1
ATOM 3156 C CA . ILE B 1 52 ? -12.852 -15.688 -17.797 1 98.19 52 ILE B CA 1
ATOM 3157 C C . ILE B 1 52 ? -13.352 -16.25 -19.125 1 98.19 52 ILE B C 1
ATOM 3159 O O . ILE B 1 52 ? -12.617 -16.953 -19.828 1 98.19 52 ILE B O 1
ATOM 3163 N N . SER B 1 53 ? -14.57 -15.945 -19.453 1 97.62 53 SER B N 1
ATOM 3164 C CA . SER B 1 53 ? -15.117 -16.375 -20.734 1 97.62 53 SER B CA 1
ATOM 3165 C C . SER B 1 53 ? -14.305 -15.805 -21.891 1 97.62 53 SER B C 1
ATOM 3167 O O . SER B 1 53 ? -14.102 -16.484 -22.906 1 97.62 53 SER B O 1
ATOM 3169 N N . GLN B 1 54 ? -13.922 -14.617 -21.75 1 98.12 54 GLN B N 1
ATOM 3170 C CA . GLN B 1 54 ? -13.094 -14.008 -22.781 1 98.12 54 GLN B CA 1
ATOM 3171 C C . GLN B 1 54 ? -11.727 -14.695 -22.875 1 98.12 54 GLN B C 1
ATOM 3173 O O . GLN B 1 54 ? -11.188 -14.883 -23.969 1 98.12 54 GLN B O 1
ATOM 3178 N N . PHE B 1 55 ? -11.141 -15.086 -21.75 1 98.56 55 PHE B N 1
ATOM 3179 C CA . PHE B 1 55 ? -9.891 -15.836 -21.75 1 98.56 55 PHE B CA 1
ATOM 3180 C C . PHE B 1 55 ? -10.062 -17.172 -22.469 1 98.56 55 PHE B C 1
ATOM 3182 O O . PHE B 1 55 ? -9.18 -17.578 -23.234 1 98.56 55 PHE B O 1
ATOM 3189 N N . ALA B 1 56 ? -11.188 -17.766 -22.25 1 97.69 56 ALA B N 1
ATOM 3190 C CA . ALA B 1 56 ? -11.477 -19.016 -22.953 1 97.69 56 ALA B CA 1
ATOM 3191 C C . ALA B 1 56 ? -11.547 -18.797 -24.469 1 97.69 56 ALA B C 1
ATOM 3193 O O . ALA B 1 56 ? -10.953 -19.547 -25.234 1 97.69 56 ALA B O 1
ATOM 3194 N N . ARG B 1 57 ? -12.203 -17.75 -24.891 1 97.19 57 ARG B N 1
ATOM 3195 C CA . ARG B 1 57 ? -12.375 -17.438 -26.312 1 97.19 57 ARG B CA 1
ATOM 3196 C C . ARG B 1 57 ? -11.039 -17.125 -26.969 1 97.19 57 ARG B C 1
ATOM 3198 O O . ARG B 1 57 ? -10.82 -17.453 -28.141 1 97.19 57 ARG B O 1
ATOM 3205 N N . LEU B 1 58 ? -10.164 -16.578 -26.188 1 97.62 58 LEU B N 1
ATOM 3206 C CA . LEU B 1 58 ? -8.859 -16.188 -26.703 1 97.62 58 LEU B CA 1
ATOM 3207 C C . LEU B 1 58 ? -7.902 -17.375 -26.703 1 97.62 58 LEU B C 1
ATOM 3209 O O . LEU B 1 58 ? -6.785 -17.281 -27.219 1 97.62 58 LEU B O 1
ATOM 3213 N N . GLY B 1 59 ? -8.336 -18.5 -26.047 1 97.19 59 GLY B N 1
ATOM 3214 C CA . GLY B 1 59 ? -7.484 -19.672 -25.984 1 97.19 59 GLY B CA 1
ATOM 3215 C C . GLY B 1 59 ? -6.52 -19.641 -24.812 1 97.19 59 GLY B C 1
ATOM 3216 O O . GLY B 1 59 ? -5.551 -20.406 -24.781 1 97.19 59 GLY B O 1
ATOM 3217 N N . LEU B 1 60 ? -6.754 -18.781 -23.875 1 98.25 60 LEU B N 1
ATOM 3218 C CA . LEU B 1 60 ? -5.824 -18.609 -22.75 1 98.25 60 LEU B CA 1
ATOM 3219 C C . LEU B 1 60 ? -6.027 -19.688 -21.703 1 98.25 60 LEU B C 1
ATOM 3221 O O . LEU B 1 60 ? -5.152 -19.922 -20.875 1 98.25 60 LEU B O 1
ATOM 3225 N N . LEU B 1 61 ? -7.148 -20.375 -21.672 1 98.38 61 LEU B N 1
ATOM 3226 C CA . LEU B 1 61 ? -7.367 -21.438 -20.688 1 98.38 61 LEU B CA 1
ATOM 3227 C C . LEU B 1 61 ? -6.699 -22.734 -21.125 1 98.38 61 LEU B C 1
ATOM 3229 O O . LEU B 1 61 ? -6.543 -23.656 -20.312 1 98.38 61 LEU B O 1
ATOM 3233 N N . ASN B 1 62 ? -6.328 -22.891 -22.375 1 97.56 62 ASN B N 1
ATOM 3234 C CA . ASN B 1 62 ? -5.656 -24.109 -22.828 1 97.56 62 ASN B CA 1
ATOM 3235 C C . ASN B 1 62 ? -4.496 -23.781 -23.766 1 97.56 62 ASN B C 1
ATOM 3237 O O . ASN B 1 62 ? -4.188 -24.562 -24.672 1 97.56 62 ASN B O 1
ATOM 3241 N N . HIS B 1 63 ? -3.848 -22.609 -23.531 1 96.88 63 HIS B N 1
ATOM 3242 C CA . HIS B 1 63 ? -2.809 -22.094 -24.422 1 96.88 63 HIS B CA 1
ATOM 3243 C C . HIS B 1 63 ? -1.636 -23.062 -24.516 1 96.88 63 HIS B C 1
ATOM 3245 O O . HIS B 1 63 ? -0.993 -23.172 -25.562 1 96.88 63 HIS B O 1
ATOM 3251 N N . ALA B 1 64 ? -1.38 -23.797 -23.484 1 95.12 64 ALA B N 1
ATOM 3252 C CA . ALA B 1 64 ? -0.229 -24.688 -23.453 1 95.12 64 ALA B CA 1
ATOM 3253 C C . ALA B 1 64 ? -0.617 -26.094 -23.922 1 95.12 64 ALA B C 1
ATOM 3255 O O . ALA B 1 64 ? 0.25 -26.938 -24.141 1 95.12 64 ALA B O 1
ATOM 3256 N N . ALA B 1 65 ? -1.854 -26.375 -24.031 1 95.88 65 ALA B N 1
ATOM 3257 C CA . ALA B 1 65 ? -2.338 -27.719 -24.375 1 95.88 65 ALA B CA 1
ATOM 3258 C C . ALA B 1 65 ? -2.006 -28.062 -25.812 1 95.88 65 ALA B C 1
ATOM 3260 O O . ALA B 1 65 ? -1.87 -27.172 -26.656 1 95.88 65 ALA B O 1
ATOM 3261 N N . PRO B 1 66 ? -1.839 -29.391 -26.094 1 92.44 66 PRO B N 1
ATOM 3262 C CA . PRO B 1 66 ? -1.625 -29.812 -27.484 1 92.44 66 PRO B CA 1
ATOM 3263 C C . PRO B 1 66 ? -2.822 -29.531 -28.375 1 92.44 66 PRO B C 1
ATOM 3265 O O . PRO B 1 66 ? -3.916 -29.25 -27.891 1 92.44 66 PRO B O 1
ATOM 3268 N N . ALA B 1 67 ? -2.564 -29.656 -29.594 1 91.25 67 ALA B N 1
ATOM 3269 C CA . ALA B 1 67 ? -3.574 -29.344 -30.609 1 91.25 67 ALA B CA 1
ATOM 3270 C C . ALA B 1 67 ? -4.785 -30.266 -30.469 1 91.25 67 ALA B C 1
ATOM 3272 O O . ALA B 1 67 ? -5.914 -29.859 -30.75 1 91.25 67 ALA B O 1
ATOM 3273 N N . GLU B 1 68 ? -4.523 -31.516 -30.016 1 91.25 68 GLU B N 1
ATOM 3274 C CA . GLU B 1 68 ? -5.586 -32.5 -29.828 1 91.25 68 GLU B CA 1
ATOM 3275 C C . GLU B 1 68 ? -6.664 -31.969 -28.875 1 91.25 68 GLU B C 1
ATOM 3277 O O . GLU B 1 68 ? -7.82 -32.375 -28.953 1 91.25 68 GLU B O 1
ATOM 3282 N N . PHE B 1 69 ? -6.25 -31.031 -28.047 1 94.5 69 PHE B N 1
ATOM 3283 C CA . PHE B 1 69 ? -7.184 -30.469 -27.078 1 94.5 69 PHE B CA 1
ATOM 3284 C C . PHE B 1 69 ? -7.605 -29.062 -27.469 1 94.5 69 PHE B C 1
ATOM 3286 O O . PHE B 1 69 ? -8.227 -28.344 -26.688 1 94.5 69 PHE B O 1
ATOM 3293 N N . GLY B 1 70 ? -7.176 -28.688 -28.688 1 93 70 GLY B N 1
ATOM 3294 C CA . GLY B 1 70 ? -7.504 -27.344 -29.172 1 93 70 GLY B CA 1
ATOM 3295 C C . GLY B 1 70 ? -6.551 -26.281 -28.656 1 93 70 GLY B C 1
ATOM 3296 O O . GLY B 1 70 ? -6.832 -25.078 -28.766 1 93 70 GLY B O 1
ATOM 3297 N N . GLY B 1 71 ? -5.508 -26.641 -28.094 1 94.81 71 GLY B N 1
ATOM 3298 C CA . GLY B 1 71 ? -4.543 -25.688 -27.578 1 94.81 71 GLY B CA 1
ATOM 3299 C C . GLY B 1 71 ? -3.564 -25.203 -28.625 1 94.81 71 GLY B C 1
ATOM 3300 O O . GLY B 1 71 ? -3.533 -25.703 -29.734 1 94.81 71 GLY B O 1
ATOM 3301 N N . ALA B 1 72 ? -2.826 -24.203 -28.234 1 92.94 72 ALA B N 1
ATOM 3302 C CA . ALA B 1 72 ? -1.862 -23.578 -29.141 1 92.94 72 ALA B CA 1
ATOM 3303 C C . ALA B 1 72 ? -0.463 -24.156 -28.922 1 92.94 72 ALA B C 1
ATOM 3305 O O . ALA B 1 72 ? 0.463 -23.844 -29.672 1 92.94 72 ALA B O 1
ATOM 3306 N N . GLY B 1 73 ? -0.29 -24.953 -27.938 1 92.62 73 GLY B N 1
ATOM 3307 C CA . GLY B 1 73 ? 1.004 -25.562 -27.672 1 92.62 73 GLY B CA 1
ATOM 3308 C C . GLY B 1 73 ? 2.086 -24.547 -27.344 1 92.62 73 GLY B C 1
ATOM 3309 O O . GLY B 1 73 ? 3.234 -24.703 -27.766 1 92.62 73 GLY B O 1
ATOM 3310 N N . ILE B 1 74 ? 1.705 -23.469 -26.672 1 93.62 74 ILE B N 1
ATOM 3311 C CA . ILE B 1 74 ? 2.639 -22.406 -26.344 1 93.62 74 ILE B CA 1
ATOM 3312 C C . ILE B 1 74 ? 3.75 -22.938 -25.438 1 93.62 74 ILE B C 1
ATOM 3314 O O . ILE B 1 74 ? 3.479 -23.578 -24.422 1 93.62 74 ILE B O 1
ATOM 3318 N N . GLY B 1 75 ? 5.004 -22.703 -25.797 1 91.19 75 GLY B N 1
ATOM 3319 C CA . GLY B 1 75 ? 6.145 -23.141 -25 1 91.19 75 GLY B CA 1
ATOM 3320 C C . GLY B 1 75 ? 6.457 -22.203 -23.844 1 91.19 75 GLY B C 1
ATOM 3321 O O . GLY B 1 75 ? 5.719 -21.266 -23.594 1 91.19 75 GLY B O 1
ATOM 3322 N N . ARG B 1 76 ? 7.543 -22.484 -23.234 1 91.56 76 ARG B N 1
ATOM 3323 C CA . ARG B 1 76 ? 7.934 -21.797 -22 1 91.56 76 ARG B CA 1
ATOM 3324 C C . ARG B 1 76 ? 8.125 -20.312 -22.25 1 91.56 76 ARG B C 1
ATOM 3326 O O . ARG B 1 76 ? 7.641 -19.484 -21.469 1 91.56 76 ARG B O 1
ATOM 3333 N N . ALA B 1 77 ? 8.828 -19.953 -23.281 1 93.75 77 ALA B N 1
ATOM 3334 C CA . ALA B 1 77 ? 9.109 -18.547 -23.578 1 93.75 77 ALA B CA 1
ATOM 3335 C C . ALA B 1 77 ? 7.82 -17.781 -23.875 1 93.75 77 ALA B C 1
ATOM 3337 O O . ALA B 1 77 ? 7.648 -16.656 -23.406 1 93.75 77 ALA B O 1
ATOM 3338 N N . GLY B 1 78 ? 6.961 -18.391 -24.672 1 95.69 78 GLY B N 1
ATOM 3339 C CA . GLY B 1 78 ? 5.676 -17.766 -24.953 1 95.69 78 GLY B CA 1
ATOM 3340 C C . GLY B 1 78 ? 4.801 -17.625 -23.734 1 95.69 78 GLY B C 1
ATOM 3341 O O . GLY B 1 78 ? 4.133 -16.594 -23.547 1 95.69 78 GLY B O 1
ATOM 3342 N N . ASP B 1 79 ? 4.812 -18.641 -22.906 1 96.44 79 ASP B N 1
ATOM 3343 C CA . ASP B 1 79 ? 4.043 -18.609 -21.672 1 96.44 79 ASP B CA 1
ATOM 3344 C C . ASP B 1 79 ? 4.512 -17.469 -20.766 1 96.44 79 ASP B C 1
ATOM 3346 O O . ASP B 1 79 ? 3.693 -16.75 -20.188 1 96.44 79 ASP B O 1
ATOM 3350 N N . ARG B 1 80 ? 5.855 -17.312 -20.656 1 96.94 80 ARG B N 1
ATOM 3351 C CA . ARG B 1 80 ? 6.414 -16.203 -19.891 1 96.94 80 ARG B CA 1
ATOM 3352 C C . ARG B 1 80 ? 5.891 -14.867 -20.406 1 96.94 80 ARG B C 1
ATOM 3354 O O . ARG B 1 80 ? 5.477 -14.008 -19.625 1 96.94 80 ARG B O 1
ATOM 3361 N N . ARG B 1 81 ? 5.867 -14.75 -21.672 1 97.94 81 ARG B N 1
ATOM 3362 C CA . ARG B 1 81 ? 5.43 -13.5 -22.297 1 97.94 81 ARG B CA 1
ATOM 3363 C C . ARG B 1 81 ? 3.953 -13.242 -22 1 97.94 81 ARG B C 1
ATOM 3365 O O . ARG B 1 81 ? 3.566 -12.109 -21.703 1 97.94 81 ARG B O 1
ATOM 3372 N N . LEU B 1 82 ? 3.166 -14.234 -22.078 1 98.56 82 LEU B N 1
ATOM 3373 C CA . LEU B 1 82 ? 1.743 -14.086 -21.781 1 98.56 82 LEU B CA 1
ATOM 3374 C C . LEU B 1 82 ? 1.522 -13.633 -20.344 1 98.56 82 LEU B C 1
ATOM 3376 O O . LEU B 1 82 ? 0.739 -12.719 -20.094 1 98.56 82 LEU B O 1
ATOM 3380 N N . HIS B 1 83 ? 2.254 -14.258 -19.453 1 98.75 83 HIS B N 1
ATOM 3381 C CA . HIS B 1 83 ? 2.139 -13.875 -18.062 1 98.75 83 HIS B CA 1
ATOM 3382 C C . HIS B 1 83 ? 2.566 -12.43 -17.844 1 98.75 83 HIS B C 1
ATOM 3384 O O . HIS B 1 83 ? 1.924 -11.695 -17.094 1 98.75 83 HIS B O 1
ATOM 3390 N N . GLU B 1 84 ? 3.637 -12 -18.484 1 98.88 84 GLU B N 1
ATOM 3391 C CA . GLU B 1 84 ? 4.094 -10.617 -18.359 1 98.88 84 GLU B CA 1
ATOM 3392 C C . GLU B 1 84 ? 3.039 -9.641 -18.875 1 98.88 84 GLU B C 1
ATOM 3394 O O . GLU B 1 84 ? 2.719 -8.656 -18.203 1 98.88 84 GLU B O 1
ATOM 3399 N N . ILE B 1 85 ? 2.488 -9.969 -20.016 1 98.81 85 ILE B N 1
ATOM 3400 C CA . ILE B 1 85 ? 1.541 -9.078 -20.672 1 98.81 85 ILE B CA 1
ATOM 3401 C C . ILE B 1 85 ? 0.287 -8.922 -19.812 1 98.81 85 ILE B C 1
ATOM 3403 O O . ILE B 1 85 ? -0.148 -7.801 -19.547 1 98.81 85 ILE B O 1
ATOM 3407 N N . ILE B 1 86 ? -0.242 -10.008 -19.344 1 98.94 86 ILE B N 1
ATOM 3408 C CA . ILE B 1 86 ? -1.514 -9.984 -18.641 1 98.94 86 ILE B CA 1
ATOM 3409 C C . ILE B 1 86 ? -1.312 -9.375 -17.25 1 98.94 86 ILE B C 1
ATOM 3411 O O . ILE B 1 86 ? -2.117 -8.555 -16.797 1 98.94 86 ILE B O 1
ATOM 3415 N N . ALA B 1 87 ? -0.185 -9.68 -16.594 1 98.94 87 ALA B N 1
ATOM 3416 C CA . ALA B 1 87 ? 0.095 -9.133 -15.266 1 98.94 87 ALA B CA 1
ATOM 3417 C C . ALA B 1 87 ? 0.273 -7.617 -15.336 1 98.94 87 ALA B C 1
ATOM 3419 O O . ALA B 1 87 ? -0.177 -6.895 -14.438 1 98.94 87 ALA B O 1
ATOM 3420 N N . GLY B 1 88 ? 0.914 -7.152 -16.391 1 98.88 88 GLY B N 1
ATOM 3421 C CA . GLY B 1 88 ? 1.095 -5.719 -16.562 1 98.88 88 GLY B CA 1
ATOM 3422 C C . GLY B 1 88 ? -0.202 -4.984 -16.844 1 98.88 88 GLY B C 1
ATOM 3423 O O . GLY B 1 88 ? -0.341 -3.807 -16.5 1 98.88 88 GLY B O 1
ATOM 3424 N N . ALA B 1 89 ? -1.158 -5.68 -17.422 1 98.88 89 ALA B N 1
ATOM 3425 C CA . ALA B 1 89 ? -2.412 -5.051 -17.828 1 98.88 89 ALA B CA 1
ATOM 3426 C C . ALA B 1 89 ? -3.42 -5.043 -16.688 1 98.88 89 ALA B C 1
ATOM 3428 O O . ALA B 1 89 ? -4.004 -4 -16.375 1 98.88 89 ALA B O 1
ATOM 3429 N N . CYS B 1 90 ? -3.609 -6.172 -16.062 1 98.88 90 CYS B N 1
ATOM 3430 C CA . CYS B 1 90 ? -4.527 -6.316 -14.938 1 98.88 90 CYS B CA 1
ATOM 3431 C C . CYS B 1 90 ? -4.066 -7.426 -14 1 98.88 90 CYS B C 1
ATOM 3433 O O . CYS B 1 90 ? -4.352 -8.602 -14.234 1 98.88 90 CYS B O 1
ATOM 3435 N N . PHE B 1 91 ? -3.492 -7.035 -12.914 1 98.94 91 PHE B N 1
ATOM 3436 C CA . PHE B 1 91 ? -2.816 -7.953 -12.008 1 98.94 91 PHE B CA 1
ATOM 3437 C C . PHE B 1 91 ? -3.816 -8.898 -11.352 1 98.94 91 PHE B C 1
ATOM 3439 O O . PHE B 1 91 ? -3.52 -10.078 -11.148 1 98.94 91 PHE B O 1
ATOM 3446 N N . ASN B 1 92 ? -5.004 -8.453 -11.055 1 98.94 92 ASN B N 1
ATOM 3447 C CA . ASN B 1 92 ? -6.035 -9.297 -10.453 1 98.94 92 ASN B CA 1
ATOM 3448 C C . ASN B 1 92 ? -6.465 -10.414 -11.398 1 98.94 92 ASN B C 1
ATOM 3450 O O . ASN B 1 92 ? -6.535 -11.578 -11 1 98.94 92 ASN B O 1
ATOM 3454 N N . THR B 1 93 ? -6.762 -10.062 -12.602 1 98.94 93 THR B N 1
ATOM 3455 C CA . THR B 1 93 ? -7.168 -11.062 -13.586 1 98.94 93 THR B CA 1
ATOM 3456 C C . THR B 1 93 ? -6.047 -12.062 -13.836 1 98.94 93 THR B C 1
ATOM 3458 O O . THR B 1 93 ? -6.293 -13.266 -13.938 1 98.94 93 THR B O 1
ATOM 3461 N N . TRP B 1 94 ? -4.863 -11.547 -13.945 1 98.88 94 TRP B N 1
ATOM 3462 C CA . TRP B 1 94 ? -3.709 -12.43 -14.086 1 98.88 94 TRP B CA 1
ATOM 3463 C C . TRP B 1 94 ? -3.648 -13.438 -12.945 1 98.88 94 TRP B C 1
ATOM 3465 O O . TRP B 1 94 ? -3.443 -14.633 -13.18 1 98.88 94 TRP B O 1
ATOM 3475 N N . LEU B 1 95 ? -3.799 -12.953 -11.688 1 98.81 95 LEU B N 1
ATOM 3476 C CA . LEU B 1 95 ? -3.648 -13.82 -10.531 1 98.81 95 LEU B CA 1
ATOM 3477 C C . LEU B 1 95 ? -4.656 -14.969 -10.578 1 98.81 95 LEU B C 1
ATOM 3479 O O . LEU B 1 95 ? -4.312 -16.109 -10.281 1 98.81 95 LEU B O 1
ATOM 3483 N N . VAL B 1 96 ? -5.855 -14.688 -10.977 1 98.88 96 VAL B N 1
ATOM 3484 C CA . VAL B 1 96 ? -6.879 -15.719 -11.078 1 98.88 96 VAL B CA 1
ATOM 3485 C C . VAL B 1 96 ? -6.484 -16.734 -12.156 1 98.88 96 VAL B C 1
ATOM 3487 O O . VAL B 1 96 ? -6.484 -17.938 -11.914 1 98.88 96 VAL B O 1
ATOM 3490 N N . TRP B 1 97 ? -6.082 -16.234 -13.273 1 98.75 97 TRP B N 1
ATOM 3491 C CA . TRP B 1 97 ? -5.691 -17.094 -14.391 1 98.75 97 TRP B CA 1
ATOM 3492 C C . TRP B 1 97 ? -4.426 -17.875 -14.062 1 98.75 97 TRP B C 1
ATOM 3494 O O . TRP B 1 97 ? -4.289 -19.031 -14.461 1 98.75 97 TRP B O 1
ATOM 3504 N N . ALA B 1 98 ? -3.568 -17.25 -13.328 1 98.12 98 ALA B N 1
ATOM 3505 C CA . ALA B 1 98 ? -2.27 -17.828 -13.023 1 98.12 98 ALA B CA 1
ATOM 3506 C C . ALA B 1 98 ? -2.422 -19.047 -12.102 1 98.12 98 ALA B C 1
ATOM 3508 O O . ALA B 1 98 ? -1.486 -19.828 -11.938 1 98.12 98 ALA B O 1
ATOM 3509 N N . GLN B 1 99 ? -3.582 -19.188 -11.469 1 97.81 99 GLN B N 1
ATOM 3510 C CA . GLN B 1 99 ? -3.83 -20.391 -10.68 1 97.81 99 GLN B CA 1
ATOM 3511 C C . GLN B 1 99 ? -4.109 -21.594 -11.57 1 97.81 99 GLN B C 1
ATOM 3513 O O . GLN B 1 99 ? -3.957 -22.734 -11.141 1 97.81 99 GLN B O 1
ATOM 3518 N N . HIS B 1 100 ? -4.465 -21.375 -12.789 1 98.25 100 HIS B N 1
ATOM 3519 C CA . HIS B 1 100 ? -4.922 -22.359 -13.758 1 98.25 100 HIS B CA 1
ATOM 3520 C C . HIS B 1 100 ? -3.797 -22.766 -14.711 1 98.25 100 HIS B C 1
ATOM 3522 O O . HIS B 1 100 ? -3.539 -23.953 -14.914 1 98.25 100 HIS B O 1
ATOM 3528 N N . ALA B 1 101 ? -3.084 -21.844 -15.133 1 96.88 101 ALA B N 1
ATOM 3529 C CA . ALA B 1 101 ? -2.217 -21.969 -16.297 1 96.88 101 ALA B CA 1
ATOM 3530 C C . ALA B 1 101 ? -1.099 -22.969 -16.047 1 96.88 101 ALA B C 1
ATOM 3532 O O . ALA B 1 101 ? -0.832 -23.828 -16.891 1 96.88 101 ALA B O 1
ATOM 3533 N N . PRO B 1 102 ? -0.477 -22.938 -14.891 1 93.25 102 PRO B N 1
ATOM 3534 C CA . PRO B 1 102 ? 0.628 -23.891 -14.695 1 93.25 102 PRO B CA 1
ATOM 3535 C C . PRO B 1 102 ? 0.172 -25.344 -14.711 1 93.25 102 PRO B C 1
ATOM 3537 O O . PRO B 1 102 ? 0.904 -26.219 -15.18 1 93.25 102 PRO B O 1
ATOM 3540 N N . THR B 1 103 ? -0.958 -25.594 -14.203 1 95.38 103 THR B N 1
ATOM 3541 C CA . THR B 1 103 ? -1.474 -26.953 -14.188 1 95.38 103 THR B CA 1
ATOM 3542 C C . THR B 1 103 ? -1.713 -27.469 -15.609 1 95.38 103 THR B C 1
ATOM 3544 O O . THR B 1 103 ? -1.418 -28.625 -15.914 1 95.38 103 THR B O 1
ATOM 3547 N N . VAL B 1 104 ? -2.203 -26.641 -16.438 1 95.75 104 VAL B N 1
ATOM 3548 C CA . VAL B 1 104 ? -2.428 -27.016 -17.828 1 95.75 104 VAL B CA 1
ATOM 3549 C C . VAL B 1 104 ? -1.099 -27.375 -18.484 1 95.75 104 VAL B C 1
ATOM 3551 O O . VAL B 1 104 ? -1.013 -28.375 -19.219 1 95.75 104 VAL B O 1
ATOM 3554 N N . GLY B 1 105 ? -0.1 -26.578 -18.203 1 92.94 105 GLY B N 1
ATOM 3555 C CA . GLY B 1 105 ? 1.219 -26.906 -18.719 1 92.94 105 GLY B CA 1
ATOM 3556 C C . GLY B 1 105 ? 1.737 -28.25 -18.25 1 92.94 105 GLY B C 1
ATOM 3557 O O . GLY B 1 105 ? 2.273 -29.031 -19.047 1 92.94 105 GLY B O 1
ATOM 3558 N N . ARG B 1 106 ? 1.561 -28.562 -17.047 1 90.88 106 ARG B N 1
ATOM 3559 C CA . ARG B 1 106 ? 2.01 -29.828 -16.484 1 90.88 106 ARG B CA 1
ATOM 3560 C C . ARG B 1 106 ? 1.243 -31 -17.094 1 90.88 106 ARG B C 1
ATOM 3562 O O . ARG B 1 106 ? 1.827 -32.031 -17.375 1 90.88 106 ARG B O 1
ATOM 3569 N N . LEU B 1 107 ? -0.013 -30.797 -17.234 1 94.38 107 LEU B N 1
ATOM 3570 C CA . LEU B 1 107 ? -0.848 -31.844 -17.812 1 94.38 107 LEU B CA 1
ATOM 3571 C C . LEU B 1 107 ? -0.438 -32.125 -19.25 1 94.38 107 LEU B C 1
ATOM 3573 O O . LEU B 1 107 ? -0.444 -33.281 -19.688 1 94.38 107 LEU B O 1
ATOM 3577 N N . ALA B 1 108 ? -0.15 -31.094 -19.922 1 92.25 108 ALA B N 1
ATOM 3578 C CA . ALA B 1 108 ? 0.287 -31.25 -21.312 1 92.25 108 ALA B CA 1
ATOM 3579 C C . ALA B 1 108 ? 1.541 -32.125 -21.391 1 92.25 108 ALA B C 1
ATOM 3581 O O . ALA B 1 108 ? 1.643 -33 -22.25 1 92.25 108 ALA B O 1
ATOM 3582 N N . LEU B 1 109 ? 2.436 -31.891 -20.453 1 86.56 109 LEU B N 1
ATOM 3583 C CA . LEU B 1 109 ? 3.658 -32.688 -20.406 1 86.56 109 LEU B CA 1
ATOM 3584 C C . LEU B 1 109 ? 3.352 -34.125 -20.047 1 86.56 109 LEU B C 1
ATOM 3586 O O . LEU B 1 109 ? 3.936 -35.062 -20.625 1 86.56 109 LEU B O 1
ATOM 3590 N N . SER B 1 110 ? 2.479 -34.281 -19.156 1 87.25 110 SER B N 1
ATOM 3591 C CA . SER B 1 110 ? 2.078 -35.625 -18.75 1 87.25 110 SER B CA 1
ATOM 3592 C C . SER B 1 110 ? 1.395 -36.375 -19.891 1 87.25 110 SER B C 1
ATOM 3594 O O . SER B 1 110 ? 1.604 -37.562 -20.062 1 87.25 110 SER B O 1
ATOM 3596 N N . TRP B 1 111 ? 0.582 -35.688 -20.562 1 86.5 111 TRP B N 1
ATOM 3597 C CA . TRP B 1 111 ? -0.122 -36.25 -21.703 1 86.5 111 TRP B CA 1
ATOM 3598 C C . TRP B 1 111 ? 0.864 -36.781 -22.75 1 86.5 111 TRP B C 1
ATOM 3600 O O . TRP B 1 111 ? 0.664 -37.844 -23.328 1 86.5 111 TRP B O 1
ATOM 3610 N N . GLN B 1 112 ? 1.841 -36.062 -22.922 1 82.88 112 GLN B N 1
ATOM 3611 C CA . GLN B 1 112 ? 2.855 -36.469 -23.906 1 82.88 112 GLN B CA 1
ATOM 3612 C C . GLN B 1 112 ? 3.559 -37.75 -23.484 1 82.88 112 GLN B C 1
ATOM 3614 O O . GLN B 1 112 ? 3.971 -38.531 -24.328 1 82.88 112 GLN B O 1
ATOM 3619 N N . LYS B 1 113 ? 3.547 -37.906 -22.219 1 84 113 LYS B N 1
ATOM 3620 C CA . LYS B 1 113 ? 4.238 -39.094 -21.703 1 84 113 LYS B CA 1
ATOM 3621 C C . LYS B 1 113 ? 3.311 -40.312 -21.672 1 84 113 LYS B C 1
ATOM 3623 O O . LYS B 1 113 ? 3.703 -41.406 -22.078 1 84 113 LYS B O 1
ATOM 3628 N N . ASP B 1 114 ? 2.119 -40.031 -21.078 1 80.69 114 ASP B N 1
ATOM 3629 C CA . ASP B 1 114 ? 1.13 -41.125 -20.969 1 80.69 114 ASP B CA 1
ATOM 3630 C C . ASP B 1 114 ? -0.279 -40.594 -21.219 1 80.69 114 ASP B C 1
ATOM 3632 O O . ASP B 1 114 ? -0.774 -39.719 -20.484 1 80.69 114 ASP B O 1
ATOM 3636 N N . ALA B 1 115 ? -0.884 -41.062 -22.141 1 75.81 115 ALA B N 1
ATOM 3637 C CA . ALA B 1 115 ? -2.178 -40.594 -22.625 1 75.81 115 ALA B CA 1
ATOM 3638 C C . ALA B 1 115 ? -3.305 -41.031 -21.703 1 75.81 115 ALA B C 1
ATOM 3640 O O . ALA B 1 115 ? -4.438 -41.219 -22.141 1 75.81 115 ALA B O 1
ATOM 3641 N N . THR B 1 116 ? -2.975 -41.312 -20.438 1 85.69 116 THR B N 1
ATOM 3642 C CA . THR B 1 116 ? -4.012 -41.75 -19.5 1 85.69 116 THR B CA 1
ATOM 3643 C C . THR B 1 116 ? -4.348 -40.625 -18.516 1 85.69 116 THR B C 1
ATOM 3645 O O . THR B 1 116 ? -3.508 -40.25 -17.703 1 85.69 116 THR B O 1
ATOM 3648 N N . LEU B 1 117 ? -5.285 -39.75 -18.906 1 88.38 117 LEU B N 1
ATOM 3649 C CA . LEU B 1 117 ? -5.684 -38.656 -18.031 1 88.38 117 LEU B CA 1
ATOM 3650 C C . LEU B 1 117 ? -7.137 -38.812 -17.594 1 88.38 117 LEU B C 1
ATOM 3652 O O . LEU B 1 117 ? -7.945 -39.375 -18.312 1 88.38 117 LEU B O 1
ATOM 3656 N N . SER B 1 118 ? -7.352 -38.375 -16.438 1 90.44 118 SER B N 1
ATOM 3657 C CA . SER B 1 118 ? -8.727 -38.375 -15.938 1 90.44 118 SER B CA 1
ATOM 3658 C C . SER B 1 118 ? -9.602 -37.438 -16.781 1 90.44 118 SER B C 1
ATOM 3660 O O . SER B 1 118 ? -9.102 -36.688 -17.594 1 90.44 118 SER B O 1
ATOM 3662 N N . GLY B 1 119 ? -10.914 -37.562 -16.531 1 92.75 119 GLY B N 1
ATOM 3663 C CA . GLY B 1 119 ? -11.852 -36.656 -17.188 1 92.75 119 GLY B CA 1
ATOM 3664 C C . GLY B 1 119 ? -11.609 -35.219 -16.875 1 92.75 119 GLY B C 1
ATOM 3665 O O . GLY B 1 119 ? -11.617 -34.375 -17.781 1 92.75 119 GLY B O 1
ATOM 3666 N N . LEU B 1 120 ? -11.352 -34.906 -15.641 1 95.25 120 LEU B N 1
ATOM 3667 C CA . LEU B 1 120 ? -11.102 -33.531 -15.227 1 95.25 120 LEU B CA 1
ATOM 3668 C C . LEU B 1 120 ? -9.82 -32.969 -15.867 1 95.25 120 LEU B C 1
ATOM 3670 O O . LEU B 1 120 ? -9.766 -31.812 -16.25 1 95.25 120 LEU B O 1
ATOM 3674 N N . ALA B 1 121 ? -8.828 -33.844 -15.961 1 96 121 ALA B N 1
ATOM 3675 C CA . ALA B 1 121 ? -7.582 -33.438 -16.609 1 96 121 ALA B CA 1
ATOM 3676 C C . ALA B 1 121 ? -7.809 -33.094 -18.078 1 96 121 ALA B C 1
ATOM 3678 O O . ALA B 1 121 ? -7.273 -32.094 -18.578 1 96 121 ALA B O 1
ATOM 3679 N N . ARG B 1 122 ? -8.57 -33.906 -18.734 1 95.31 122 ARG B N 1
ATOM 3680 C CA . ARG B 1 122 ? -8.875 -33.656 -20.141 1 95.31 122 ARG B CA 1
ATOM 3681 C C . ARG B 1 122 ? -9.688 -32.375 -20.312 1 95.31 122 ARG B C 1
ATOM 3683 O O . ARG B 1 122 ? -9.469 -31.625 -21.266 1 95.31 122 ARG B O 1
ATOM 3690 N N . ASP B 1 123 ? -10.617 -32.156 -19.391 1 96.44 123 ASP B N 1
ATOM 3691 C CA . ASP B 1 123 ? -11.398 -30.938 -19.422 1 96.44 123 ASP B CA 1
ATOM 3692 C C . ASP B 1 123 ? -10.508 -29.719 -19.234 1 96.44 123 ASP B C 1
ATOM 3694 O O . ASP B 1 123 ? -10.711 -28.688 -19.891 1 96.44 123 ASP B O 1
ATOM 3698 N N . ALA B 1 124 ? -9.531 -29.812 -18.344 1 97.19 124 ALA B N 1
ATOM 3699 C CA . ALA B 1 124 ? -8.594 -28.719 -18.125 1 97.19 124 ALA B CA 1
ATOM 3700 C C . ALA B 1 124 ? -7.766 -28.438 -19.375 1 97.19 124 ALA B C 1
ATOM 3702 O O . ALA B 1 124 ? -7.594 -27.281 -19.781 1 97.19 124 ALA B O 1
ATOM 3703 N N . LEU B 1 125 ? -7.328 -29.484 -20 1 96.5 125 LEU B N 1
ATOM 3704 C CA . LEU B 1 125 ? -6.547 -29.344 -21.219 1 96.5 125 LEU B CA 1
ATOM 3705 C C . LEU B 1 125 ? -7.383 -28.734 -22.344 1 96.5 125 LEU B C 1
ATOM 3707 O O . LEU B 1 125 ? -6.859 -28.016 -23.188 1 96.5 125 LEU B O 1
ATOM 3711 N N . ALA B 1 126 ? -8.656 -29.031 -22.281 1 96.69 126 ALA B N 1
ATOM 3712 C CA . ALA B 1 126 ? -9.547 -28.547 -23.328 1 96.69 126 ALA B CA 1
ATOM 3713 C C . ALA B 1 126 ? -10.031 -27.141 -23.016 1 96.69 126 ALA B C 1
ATOM 3715 O O . ALA B 1 126 ? -10.734 -26.531 -23.828 1 96.69 126 ALA B O 1
ATOM 3716 N N . GLY B 1 127 ? -9.695 -26.625 -21.922 1 97.06 127 GLY B N 1
ATOM 3717 C CA . GLY B 1 127 ? -10.078 -25.266 -21.562 1 97.06 127 GLY B CA 1
ATOM 3718 C C . GLY B 1 127 ? -11.523 -25.156 -21.125 1 97.06 127 GLY B C 1
ATOM 3719 O O . GLY B 1 127 ? -12.141 -24.094 -21.25 1 97.06 127 GLY B O 1
ATOM 3720 N N . ARG B 1 128 ? -12.078 -26.25 -20.594 1 96.56 128 ARG B N 1
ATOM 3721 C CA . ARG B 1 128 ? -13.5 -26.266 -20.266 1 96.56 128 ARG B CA 1
ATOM 3722 C C . ARG B 1 128 ? -13.727 -25.938 -18.797 1 96.56 128 ARG B C 1
ATOM 3724 O O . ARG B 1 128 ? -14.852 -25.672 -18.375 1 96.56 128 ARG B O 1
ATOM 3731 N N . VAL B 1 129 ? -12.656 -25.969 -18.047 1 96.88 129 VAL B N 1
ATOM 3732 C CA . VAL B 1 129 ? -12.781 -25.656 -16.625 1 96.88 129 VAL B CA 1
ATOM 3733 C C . VAL B 1 129 ? -11.703 -24.641 -16.219 1 96.88 129 VAL B C 1
ATOM 3735 O O . VAL B 1 129 ? -10.656 -24.562 -16.859 1 96.88 129 VAL B O 1
ATOM 3738 N N . LEU B 1 130 ? -12.008 -23.844 -15.258 1 98.38 130 LEU B N 1
ATOM 3739 C CA . LEU B 1 130 ? -11.016 -23 -14.586 1 98.38 130 LEU B CA 1
ATOM 3740 C C . LEU B 1 130 ? -10.578 -23.641 -13.273 1 98.38 130 LEU B C 1
ATOM 3742 O O . LEU B 1 130 ? -11.406 -23.922 -12.398 1 98.38 130 LEU B O 1
ATOM 3746 N N . LEU B 1 131 ? -9.297 -23.844 -13.188 1 98.56 131 LEU B N 1
ATOM 3747 C CA . LEU B 1 131 ? -8.734 -24.469 -12 1 98.56 131 LEU B CA 1
ATOM 3748 C C . LEU B 1 131 ? -8.273 -23.438 -10.992 1 98.56 131 LEU B C 1
ATOM 3750 O O . LEU B 1 131 ? -7.762 -22.375 -11.367 1 98.56 131 LEU B O 1
ATOM 3754 N N . GLY B 1 132 ? -8.547 -23.672 -9.695 1 98.44 132 GLY B N 1
ATOM 3755 C CA . GLY B 1 132 ? -7.848 -22.984 -8.617 1 98.44 132 GLY B CA 1
ATOM 3756 C C . GLY B 1 132 ? -6.676 -23.781 -8.07 1 98.44 132 GLY B C 1
ATOM 3757 O O . GLY B 1 132 ? -6.582 -24.984 -8.289 1 98.44 132 GLY B O 1
ATOM 3758 N N . ALA B 1 133 ? -5.766 -23.141 -7.457 1 97.69 133 ALA B N 1
ATOM 3759 C CA . ALA B 1 133 ? -4.594 -23.797 -6.883 1 97.69 133 ALA B CA 1
ATOM 3760 C C . ALA B 1 133 ? -4.609 -23.719 -5.359 1 97.69 133 ALA B C 1
ATOM 3762 O O . ALA B 1 133 ? -4.895 -22.656 -4.789 1 97.69 133 ALA B O 1
ATOM 3763 N N . ALA B 1 134 ? -4.402 -24.75 -4.703 1 97 134 ALA B N 1
ATOM 3764 C CA . ALA B 1 134 ? -4.336 -24.891 -3.248 1 97 134 ALA B CA 1
ATOM 3765 C C . ALA B 1 134 ? -3.203 -25.828 -2.836 1 97 134 ALA B C 1
ATOM 3767 O O . ALA B 1 134 ? -3.447 -26.891 -2.275 1 97 134 ALA B O 1
ATOM 3768 N N . ILE B 1 135 ? -2.004 -25.391 -2.998 1 94.88 135 ILE B N 1
ATOM 3769 C CA . ILE B 1 135 ? -0.879 -26.297 -2.82 1 94.88 135 ILE B CA 1
ATOM 3770 C C . ILE B 1 135 ? 0.049 -25.766 -1.73 1 94.88 135 ILE B C 1
ATOM 3772 O O . ILE B 1 135 ? 0.83 -26.531 -1.149 1 94.88 135 ILE B O 1
ATOM 3776 N N . SER B 1 136 ? -0.099 -24.531 -1.344 1 91.19 136 SER B N 1
ATOM 3777 C CA . SER B 1 136 ? 0.927 -23.844 -0.567 1 91.19 136 SER B CA 1
ATOM 3778 C C . SER B 1 136 ? 0.884 -24.266 0.899 1 91.19 136 SER B C 1
ATOM 3780 O O . SER B 1 136 ? 1.882 -24.141 1.613 1 91.19 136 SER B O 1
ATOM 3782 N N . ASP B 1 137 ? -0.199 -24.844 1.385 1 94.81 137 ASP B N 1
ATOM 3783 C CA . ASP B 1 137 ? -0.345 -25.141 2.807 1 94.81 137 ASP B CA 1
ATOM 3784 C C . ASP B 1 137 ? 0.567 -26.297 3.221 1 94.81 137 ASP B C 1
ATOM 3786 O O . ASP B 1 137 ? 0.817 -26.5 4.41 1 94.81 137 ASP B O 1
ATOM 3790 N N . VAL B 1 138 ? 1.082 -27.047 2.24 1 95.56 138 VAL B N 1
ATOM 3791 C CA . VAL B 1 138 ? 2.035 -28.109 2.535 1 95.56 138 VAL B CA 1
ATOM 3792 C C . VAL B 1 138 ? 3.26 -27.531 3.238 1 95.56 138 VAL B C 1
ATOM 3794 O O . VAL B 1 138 ? 3.873 -28.188 4.078 1 95.56 138 VAL B O 1
ATOM 3797 N N . ARG B 1 139 ? 3.598 -26.281 2.936 1 91.62 139 ARG B N 1
ATOM 3798 C CA . ARG B 1 139 ? 4.754 -25.594 3.516 1 91.62 139 ARG B CA 1
ATOM 3799 C C . ARG B 1 139 ? 4.621 -25.5 5.031 1 91.62 139 ARG B C 1
ATOM 3801 O O . ARG B 1 139 ? 5.621 -25.328 5.734 1 91.62 139 ARG B O 1
ATOM 3808 N N . ARG B 1 140 ? 3.443 -25.625 5.516 1 91.06 140 ARG B N 1
ATOM 3809 C CA . ARG B 1 140 ? 3.195 -25.375 6.934 1 91.06 140 ARG B CA 1
ATOM 3810 C C . ARG B 1 140 ? 3.092 -26.688 7.711 1 91.06 140 ARG B C 1
ATOM 3812 O O . ARG B 1 140 ? 2.826 -26.672 8.914 1 91.06 140 ARG B O 1
ATOM 3819 N N . PHE B 1 141 ? 3.25 -27.781 7.012 1 94 141 PHE B N 1
ATOM 3820 C CA . PHE B 1 141 ? 3.281 -29.062 7.707 1 94 141 PHE B CA 1
ATOM 3821 C C . PHE B 1 141 ? 4.391 -29.078 8.75 1 94 141 PHE B C 1
ATOM 3823 O O . PHE B 1 141 ? 5.516 -28.656 8.477 1 94 141 PHE B O 1
ATOM 3830 N N . PRO B 1 142 ? 4.109 -29.531 9.953 1 94 142 PRO B N 1
ATOM 3831 C CA . PRO B 1 142 ? 2.912 -30.25 10.398 1 94 142 PRO B CA 1
ATOM 3832 C C . PRO B 1 142 ? 1.939 -29.344 11.164 1 94 142 PRO B C 1
ATOM 3834 O O . PRO B 1 142 ? 0.963 -29.844 11.734 1 94 142 PRO B O 1
ATOM 3837 N N . HIS B 1 143 ? 2.115 -28.125 11.172 1 89.69 143 HIS B N 1
ATOM 3838 C CA . HIS B 1 143 ? 1.326 -27.219 12.016 1 89.69 143 HIS B CA 1
ATOM 3839 C C . HIS B 1 143 ? -0.063 -27 11.43 1 89.69 143 HIS B C 1
ATOM 3841 O O . HIS B 1 143 ? -1.058 -27 12.156 1 89.69 143 HIS B O 1
ATOM 3847 N N . SER B 1 144 ? -0.172 -26.734 10.211 1 89.56 144 SER B N 1
ATOM 3848 C CA . SER B 1 144 ? -1.406 -26.516 9.461 1 89.56 144 SER B CA 1
ATOM 3849 C C . SER B 1 144 ? -1.289 -27.047 8.031 1 89.56 144 SER B C 1
ATOM 3851 O O . SER B 1 144 ? -0.417 -26.609 7.277 1 89.56 144 SER B O 1
ATOM 3853 N N . PHE B 1 145 ? -2.156 -27.969 7.762 1 92.56 145 PHE B N 1
ATOM 3854 C CA . PHE B 1 145 ? -2.107 -28.609 6.453 1 92.56 145 PHE B CA 1
ATOM 3855 C C . PHE B 1 145 ? -3.412 -29.328 6.156 1 92.56 145 PHE B C 1
ATOM 3857 O O . PHE B 1 145 ? -4.23 -29.547 7.055 1 92.56 145 PHE B O 1
ATOM 3864 N N . ILE B 1 146 ? -3.586 -29.656 4.859 1 98.12 146 ILE B N 1
ATOM 3865 C CA . ILE B 1 146 ? -4.691 -30.5 4.422 1 98.12 146 ILE B CA 1
ATOM 3866 C C . ILE B 1 146 ? -4.316 -31.969 4.578 1 98.12 146 ILE B C 1
ATOM 3868 O O . ILE B 1 146 ? -3.289 -32.406 4.062 1 98.12 146 ILE B O 1
ATOM 3872 N N . THR B 1 147 ? -5.168 -32.656 5.207 1 98.44 147 THR B N 1
ATOM 3873 C CA . THR B 1 147 ? -4.887 -34.062 5.461 1 98.44 147 THR B CA 1
ATOM 3874 C C . THR B 1 147 ? -5.434 -34.938 4.34 1 98.44 147 THR B C 1
ATOM 3876 O O . THR B 1 147 ? -6.551 -34.719 3.861 1 98.44 147 THR B O 1
ATOM 3879 N N . ALA B 1 148 ? -4.621 -35.844 3.949 1 98.5 148 ALA B N 1
ATOM 3880 C CA . ALA B 1 148 ? -5.051 -36.906 3.055 1 98.5 148 ALA B CA 1
ATOM 3881 C C . ALA B 1 148 ? -5.078 -38.25 3.781 1 98.5 148 ALA B C 1
ATOM 3883 O O . ALA B 1 148 ? -4.109 -38.625 4.445 1 98.5 148 ALA B O 1
ATOM 3884 N N . THR B 1 149 ? -6.18 -38.938 3.666 1 98.06 149 THR B N 1
ATOM 3885 C CA . THR B 1 149 ? -6.305 -40.281 4.23 1 98.06 149 THR B CA 1
ATOM 3886 C C . THR B 1 149 ? -6.672 -41.312 3.145 1 98.06 149 THR B C 1
ATOM 3888 O O . THR B 1 149 ? -7.672 -41.125 2.445 1 98.06 149 THR B O 1
ATOM 3891 N N . ARG B 1 150 ? -5.891 -42.344 3.131 1 97.38 150 ARG B N 1
ATOM 3892 C CA . ARG B 1 150 ? -6.125 -43.375 2.123 1 97.38 150 ARG B CA 1
ATOM 3893 C C . ARG B 1 150 ? -7.422 -44.156 2.398 1 97.38 150 ARG B C 1
ATOM 3895 O O . ARG B 1 150 ? -7.734 -44.438 3.551 1 97.38 150 ARG B O 1
ATOM 3902 N N . THR B 1 151 ? -8.133 -44.344 1.337 1 95.12 151 THR B N 1
ATOM 3903 C CA . THR B 1 151 ? -9.328 -45.188 1.378 1 95.12 151 THR B CA 1
ATOM 3904 C C . THR B 1 151 ? -9.25 -46.281 0.318 1 95.12 151 THR B C 1
ATOM 3906 O O . THR B 1 151 ? -8.258 -46.406 -0.402 1 95.12 151 THR B O 1
ATOM 3909 N N . ARG B 1 152 ? -10.203 -47.156 0.263 1 92.75 152 ARG B N 1
ATOM 3910 C CA . ARG B 1 152 ? -10.203 -48.281 -0.644 1 92.75 152 ARG B CA 1
ATOM 3911 C C . ARG B 1 152 ? -10.102 -47.844 -2.096 1 92.75 152 ARG B C 1
ATOM 3913 O O . ARG B 1 152 ? -9.336 -48.406 -2.877 1 92.75 152 ARG B O 1
ATOM 3920 N N . ALA B 1 153 ? -10.742 -46.812 -2.557 1 93.06 153 ALA B N 1
ATOM 3921 C CA . ALA B 1 153 ? -10.82 -46.406 -3.959 1 93.06 153 ALA B CA 1
ATOM 3922 C C . ALA B 1 153 ? -10.297 -45 -4.152 1 93.06 153 ALA B C 1
ATOM 3924 O O . ALA B 1 153 ? -10.586 -44.344 -5.16 1 93.06 153 ALA B O 1
ATOM 3925 N N . GLY B 1 154 ? -9.555 -44.5 -3.166 1 96.94 154 GLY B N 1
ATOM 3926 C CA . GLY B 1 154 ? -9.062 -43.125 -3.297 1 96.94 154 GLY B CA 1
ATOM 3927 C C . GLY B 1 154 ? -8.562 -42.562 -1.988 1 96.94 154 GLY B C 1
ATOM 3928 O O . GLY B 1 154 ? -7.863 -43.219 -1.23 1 96.94 154 GLY B O 1
ATOM 3929 N N . TRP B 1 155 ? -8.797 -41.281 -1.857 1 98.25 155 TRP B N 1
ATOM 3930 C CA . TRP B 1 155 ? -8.352 -40.531 -0.688 1 98.25 155 TRP B CA 1
ATOM 3931 C C . TRP B 1 155 ? -9.477 -39.656 -0.138 1 98.25 155 TRP B C 1
ATOM 3933 O O . TRP B 1 155 ? -10.406 -39.312 -0.866 1 98.25 155 TRP B O 1
ATOM 3943 N N . THR B 1 156 ? -9.422 -39.375 1.109 1 98.38 156 THR B N 1
ATOM 3944 C CA . THR B 1 156 ? -10.258 -38.344 1.714 1 98.38 156 THR B CA 1
ATOM 3945 C C . THR B 1 156 ? -9.422 -37.156 2.154 1 98.38 156 THR B C 1
ATOM 3947 O O . THR B 1 156 ? -8.438 -37.312 2.887 1 98.38 156 THR B O 1
ATOM 3950 N N . PHE B 1 157 ? -9.812 -35.938 1.635 1 98.62 157 PHE B N 1
ATOM 3951 C CA . PHE B 1 157 ? -9.117 -34.719 1.974 1 98.62 157 PHE B CA 1
ATOM 3952 C C . PHE B 1 157 ? -9.914 -33.906 3 1 98.62 157 PHE B C 1
ATOM 3954 O O . PHE B 1 157 ? -11.133 -33.781 2.883 1 98.62 157 PHE B O 1
ATOM 3961 N N . SER B 1 158 ? -9.242 -33.438 4.055 1 98.56 158 SER B N 1
ATOM 3962 C CA . SER B 1 158 ? -9.867 -32.594 5.074 1 98.56 158 SER B CA 1
ATOM 3963 C C . SER B 1 158 ? -8.906 -31.5 5.555 1 98.56 158 SER B C 1
ATOM 3965 O O . SER B 1 158 ? -7.699 -31.719 5.629 1 98.56 158 SER B O 1
ATOM 3967 N N . GLY B 1 159 ? -9.477 -30.375 5.809 1 98.12 159 GLY B N 1
AT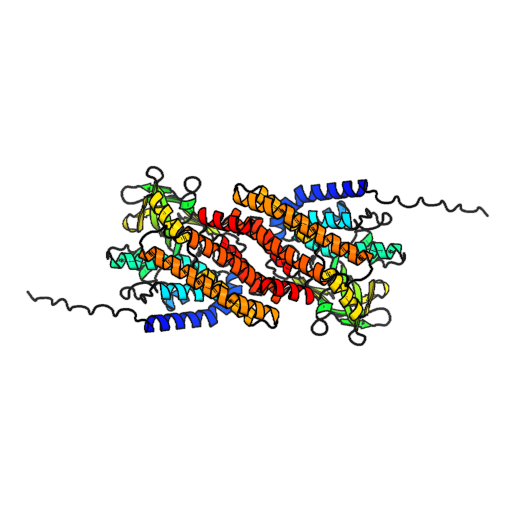OM 3968 C CA . GLY B 1 159 ? -8.695 -29.281 6.359 1 98.12 159 GLY B CA 1
ATOM 3969 C C . GLY B 1 159 ? -9.016 -27.938 5.734 1 98.12 159 GLY B C 1
ATOM 3970 O O . GLY B 1 159 ? -10 -27.812 5.004 1 98.12 159 GLY B O 1
ATOM 3971 N N . THR B 1 160 ? -8.297 -26.953 6.086 1 97.94 160 THR B N 1
ATOM 3972 C CA . THR B 1 160 ? -8.547 -25.594 5.625 1 97.94 160 THR B CA 1
ATOM 3973 C C . THR B 1 160 ? -7.395 -25.078 4.766 1 97.94 160 THR B C 1
ATOM 3975 O O . THR B 1 160 ? -6.23 -25.172 5.164 1 97.94 160 THR B O 1
ATOM 3978 N N . ILE B 1 161 ? -7.75 -24.641 3.582 1 97.81 161 ILE B N 1
ATOM 3979 C CA . ILE B 1 161 ? -6.824 -24.016 2.645 1 97.81 161 ILE B CA 1
ATOM 3980 C C . ILE B 1 161 ? -6.75 -22.516 2.91 1 97.81 161 ILE B C 1
ATOM 3982 O O . ILE B 1 161 ? -7.777 -21.844 2.943 1 97.81 161 ILE B O 1
ATOM 3986 N N . SER B 1 162 ? -5.629 -22 3.004 1 95.75 162 SER B N 1
ATOM 3987 C CA . SER B 1 162 ? -5.422 -20.625 3.449 1 95.75 162 SER B CA 1
ATOM 3988 C C . SER B 1 162 ? -5.805 -19.625 2.361 1 95.75 162 SER B C 1
ATOM 3990 O O . SER B 1 162 ? -6.348 -18.562 2.654 1 95.75 162 SER B O 1
ATOM 3992 N N . TRP B 1 163 ? -5.426 -20.047 1.094 1 96.44 163 TRP B N 1
ATOM 3993 C CA . TRP B 1 163 ? -5.582 -19.094 0 1 96.44 163 TRP B CA 1
ATOM 3994 C C . TRP B 1 163 ? -6.059 -19.797 -1.269 1 96.44 163 TRP B C 1
ATOM 3996 O O . TRP B 1 163 ? -5.336 -20.625 -1.836 1 96.44 163 TRP B O 1
ATOM 4006 N N . VAL B 1 164 ? -7.195 -19.453 -1.7 1 98.25 164 VAL B N 1
ATOM 4007 C CA . VAL B 1 164 ? -7.676 -19.859 -3.02 1 98.25 164 VAL B CA 1
ATOM 4008 C C . VAL B 1 164 ? -8.141 -18.625 -3.795 1 98.25 164 VAL B C 1
ATOM 4010 O O . VAL B 1 164 ? -9.117 -17.969 -3.406 1 98.25 164 VAL B O 1
ATOM 4013 N N . SER B 1 165 ? -7.477 -18.281 -4.84 1 98.38 165 SER B N 1
ATOM 4014 C CA . SER B 1 165 ? -7.883 -17.172 -5.684 1 98.38 165 SER B CA 1
ATOM 4015 C C . SER B 1 165 ? -8.836 -17.625 -6.785 1 98.38 165 SER B C 1
ATOM 4017 O O . SER B 1 165 ? -8.75 -18.75 -7.258 1 98.38 165 SER B O 1
ATOM 4019 N N . GLY B 1 166 ? -9.734 -16.781 -7.145 1 98.69 166 GLY B N 1
ATOM 4020 C CA . GLY B 1 166 ? -10.703 -17.078 -8.195 1 98.69 166 GLY B CA 1
ATOM 4021 C C . GLY B 1 166 ? -11.953 -17.75 -7.676 1 98.69 166 GLY B C 1
ATOM 4022 O O . GLY B 1 166 ? -12.727 -18.312 -8.453 1 98.69 166 GLY B O 1
ATOM 4023 N N . TRP B 1 167 ? -12.156 -17.719 -6.379 1 98.56 167 TRP B N 1
ATOM 4024 C CA . TRP B 1 167 ? -13.305 -18.406 -5.789 1 98.56 167 TRP B CA 1
ATOM 4025 C C . TRP B 1 167 ? -14.609 -17.922 -6.418 1 98.56 167 TRP B C 1
ATOM 4027 O O . TRP B 1 167 ? -14.797 -16.719 -6.617 1 98.56 167 TRP B O 1
ATOM 4037 N N . GLY B 1 168 ? -15.461 -18.812 -6.688 1 97.75 168 GLY B N 1
ATOM 4038 C CA . GLY B 1 168 ? -16.719 -18.5 -7.359 1 97.75 168 GLY B CA 1
ATOM 4039 C C . GLY B 1 168 ? -16.625 -18.594 -8.867 1 97.75 168 GLY B C 1
ATOM 4040 O O . GLY B 1 168 ? -17.641 -18.656 -9.555 1 97.75 168 GLY B O 1
ATOM 4041 N N . LEU B 1 169 ? -15.406 -18.562 -9.359 1 98.5 169 LEU B N 1
ATOM 4042 C CA . LEU B 1 169 ? -15.172 -18.703 -10.789 1 98.5 169 LEU B CA 1
ATOM 4043 C C . LEU B 1 169 ? -14.625 -20.094 -11.109 1 98.5 169 LEU B C 1
ATOM 4045 O O . LEU B 1 169 ? -14.992 -20.703 -12.125 1 98.5 169 LEU B O 1
ATOM 4049 N N . ASN B 1 170 ? -13.711 -20.547 -10.266 1 97.81 170 ASN B N 1
ATOM 4050 C CA . ASN B 1 170 ? -13.188 -21.891 -10.453 1 97.81 170 ASN B CA 1
ATOM 4051 C C . ASN B 1 170 ? -14.219 -22.953 -10.07 1 97.81 170 ASN B C 1
ATOM 4053 O O . ASN B 1 170 ? -15.031 -22.734 -9.172 1 97.81 170 ASN B O 1
ATOM 4057 N N . THR B 1 171 ? -14.094 -24.094 -10.711 1 96.94 171 THR B N 1
ATOM 4058 C CA . THR B 1 171 ? -15.008 -25.172 -10.375 1 96.94 171 THR B CA 1
ATOM 4059 C C . THR B 1 171 ? -14.25 -26.391 -9.828 1 96.94 171 THR B C 1
ATOM 4061 O O . THR B 1 171 ? -14.852 -27.297 -9.258 1 96.94 171 THR B O 1
ATOM 4064 N N . VAL B 1 172 ? -12.977 -26.422 -10.062 1 98.31 172 VAL B N 1
ATOM 4065 C CA . VAL B 1 172 ? -12.109 -27.484 -9.586 1 98.31 172 VAL B CA 1
ATOM 4066 C C . VAL B 1 172 ? -10.867 -26.891 -8.93 1 98.31 172 VAL B C 1
ATOM 4068 O O . VAL B 1 172 ? -10.344 -25.875 -9.391 1 98.31 172 VAL B O 1
ATOM 4071 N N . LEU B 1 173 ? -10.43 -27.438 -7.855 1 98.62 173 LEU B N 1
ATOM 4072 C CA . LEU B 1 173 ? -9.188 -27.047 -7.211 1 98.62 173 LEU B CA 1
ATOM 4073 C C . LEU B 1 173 ? -8.109 -28.109 -7.418 1 98.62 173 LEU B C 1
ATOM 4075 O O . LEU B 1 173 ? -8.398 -29.312 -7.402 1 98.62 173 LEU B O 1
ATOM 4079 N N . THR B 1 174 ? -6.898 -27.688 -7.703 1 98.38 174 THR B N 1
ATOM 4080 C CA . THR B 1 174 ? -5.73 -28.547 -7.512 1 98.38 174 THR B CA 1
ATOM 4081 C C . THR B 1 174 ? -5.219 -28.453 -6.078 1 98.38 174 THR B C 1
ATOM 4083 O O . THR B 1 174 ? -4.688 -27.406 -5.668 1 98.38 174 THR B O 1
ATOM 4086 N N . VAL B 1 175 ? -5.367 -29.516 -5.332 1 98.56 175 VAL B N 1
ATOM 4087 C CA . VAL B 1 175 ? -5.074 -29.469 -3.904 1 98.56 175 VAL B CA 1
ATOM 4088 C C . VAL B 1 175 ? -3.91 -30.422 -3.594 1 98.56 175 VAL B C 1
ATOM 4090 O O . VAL B 1 175 ? -3.869 -31.547 -4.082 1 98.56 175 VAL B O 1
ATOM 4093 N N . ALA B 1 176 ? -2.936 -29.953 -2.859 1 98.19 176 ALA B N 1
ATOM 4094 C CA . ALA B 1 176 ? -1.904 -30.812 -2.281 1 98.19 176 ALA B CA 1
ATOM 4095 C C . ALA B 1 176 ? -2.186 -31.078 -0.807 1 98.19 176 ALA B C 1
ATOM 4097 O O . ALA B 1 176 ? -2.285 -30.156 -0.002 1 98.19 176 ALA B O 1
ATOM 4098 N N . ALA B 1 177 ? -2.35 -32.312 -0.463 1 98.62 177 ALA B N 1
ATOM 4099 C CA . ALA B 1 177 ? -2.613 -32.75 0.899 1 98.62 177 ALA B CA 1
ATOM 4100 C C . ALA B 1 177 ? -1.521 -33.719 1.381 1 98.62 177 ALA B C 1
ATOM 4102 O O . ALA B 1 177 ? -0.769 -34.25 0.574 1 98.62 177 ALA B O 1
ATOM 4103 N N . VAL B 1 178 ? -1.467 -33.812 2.68 1 98.62 178 VAL B N 1
ATOM 4104 C CA . VAL B 1 178 ? -0.417 -34.656 3.252 1 98.62 178 VAL B CA 1
ATOM 4105 C C . VAL B 1 178 ? -1.043 -35.844 3.994 1 98.62 178 VAL B C 1
ATOM 4107 O O . VAL B 1 178 ? -1.99 -35.656 4.766 1 98.62 178 VAL B O 1
ATOM 4110 N N . GLU B 1 179 ? -0.586 -36.969 3.723 1 98.12 179 GLU B N 1
ATOM 4111 C CA . GLU B 1 179 ? -0.801 -38.125 4.594 1 98.12 179 GLU B CA 1
ATOM 4112 C C . GLU B 1 179 ? 0.246 -38.188 5.703 1 98.12 179 GLU B C 1
ATOM 4114 O O . GLU B 1 179 ? 1.394 -38.562 5.461 1 98.12 179 GLU B O 1
ATOM 4119 N N . PRO B 1 180 ? -0.12 -37.906 6.918 1 95.25 180 PRO B N 1
ATOM 4120 C CA . PRO B 1 180 ? 0.882 -37.656 7.957 1 95.25 180 PRO B CA 1
ATOM 4121 C C . PRO B 1 180 ? 1.662 -38.906 8.336 1 95.25 180 PRO B C 1
ATOM 4123 O O . PRO B 1 180 ? 2.85 -38.844 8.656 1 95.25 180 PRO B O 1
ATOM 4126 N N . ALA B 1 181 ? 1.055 -40.062 8.305 1 94.5 181 ALA B N 1
ATOM 4127 C CA . ALA B 1 181 ? 1.71 -41.312 8.75 1 94.5 181 ALA B CA 1
ATOM 4128 C C . ALA B 1 181 ? 2.906 -41.625 7.863 1 94.5 181 ALA B C 1
ATOM 4130 O O . ALA B 1 181 ? 3.932 -42.125 8.352 1 94.5 181 ALA B O 1
ATOM 4131 N N . THR B 1 182 ? 2.785 -41.344 6.594 1 95.94 182 THR B N 1
ATOM 4132 C CA . THR B 1 182 ? 3.834 -41.688 5.652 1 95.94 182 THR B CA 1
ATOM 4133 C C . THR B 1 182 ? 4.555 -40.469 5.129 1 95.94 182 THR B C 1
ATOM 4135 O O . THR B 1 182 ? 5.527 -40.562 4.379 1 95.94 182 THR B O 1
ATOM 4138 N N . GLU B 1 183 ? 4.062 -39.344 5.477 1 96.62 183 GLU B N 1
ATOM 4139 C CA . GLU B 1 183 ? 4.602 -38.094 4.977 1 96.62 183 GLU B CA 1
ATOM 4140 C C . GLU B 1 183 ? 4.625 -38.062 3.449 1 96.62 183 GLU B C 1
ATOM 4142 O O . GLU B 1 183 ? 5.656 -37.75 2.844 1 96.62 183 GLU B O 1
ATOM 4147 N N . THR B 1 184 ? 3.504 -38.469 2.936 1 97.5 184 THR B N 1
ATOM 4148 C CA . THR B 1 184 ? 3.273 -38.469 1.495 1 97.5 184 THR B CA 1
ATOM 4149 C C . THR B 1 184 ? 2.387 -37.281 1.09 1 97.5 184 THR B C 1
ATOM 4151 O O . THR B 1 184 ? 1.355 -37.031 1.717 1 97.5 184 THR B O 1
ATOM 4154 N N . VAL B 1 185 ? 2.857 -36.531 0.103 1 98.5 185 VAL B N 1
ATOM 4155 C CA . VAL B 1 185 ? 2.043 -35.438 -0.454 1 98.5 185 VAL B CA 1
ATOM 4156 C C . VAL B 1 185 ? 1.224 -35.969 -1.63 1 98.5 185 VAL B C 1
ATOM 4158 O O . VAL B 1 185 ? 1.775 -36.562 -2.572 1 98.5 185 VAL B O 1
ATOM 4161 N N . VAL B 1 186 ? -0.055 -35.812 -1.594 1 98.38 186 VAL B N 1
ATOM 4162 C CA . VAL B 1 186 ? -0.983 -36.219 -2.648 1 98.38 186 VAL B CA 1
ATOM 4163 C C . VAL B 1 186 ? -1.583 -34.969 -3.301 1 98.38 186 VAL B C 1
ATOM 4165 O O . VAL B 1 186 ? -2.318 -34.219 -2.656 1 98.38 186 VAL B O 1
ATOM 4168 N N . THR B 1 187 ? -1.231 -34.688 -4.512 1 97.75 187 THR B N 1
ATOM 4169 C CA . THR B 1 187 ? -1.818 -33.625 -5.281 1 97.75 187 THR B CA 1
ATOM 4170 C C . THR B 1 187 ? -2.928 -34.125 -6.195 1 97.75 187 THR B C 1
ATOM 4172 O O . THR B 1 187 ? -2.715 -35.062 -6.965 1 97.75 187 THR B O 1
ATOM 4175 N N . ALA B 1 188 ? -4.094 -33.562 -6.098 1 98 188 ALA B N 1
ATOM 4176 C CA . ALA B 1 188 ? -5.234 -34.094 -6.832 1 98 188 ALA B CA 1
ATOM 4177 C C . ALA B 1 188 ? -6.207 -33 -7.227 1 98 188 ALA B C 1
ATOM 4179 O O . ALA B 1 188 ? -6.113 -31.859 -6.723 1 98 188 ALA B O 1
ATOM 4180 N N . PHE B 1 189 ? -7.066 -33.281 -8.164 1 98.12 189 PHE B N 1
ATOM 4181 C CA . PHE B 1 189 ? -8.211 -32.438 -8.492 1 98.12 189 PHE B CA 1
ATOM 4182 C C . PHE B 1 189 ? -9.344 -32.656 -7.496 1 98.12 189 PHE B C 1
ATOM 4184 O O . PHE B 1 189 ? -9.703 -33.812 -7.188 1 98.12 189 PHE B O 1
ATOM 4191 N N . VAL B 1 190 ? -9.828 -31.594 -7.016 1 98.25 190 VAL B N 1
ATOM 4192 C CA . VAL B 1 190 ? -10.969 -31.625 -6.098 1 98.25 190 VAL B CA 1
ATOM 4193 C C . VAL B 1 190 ? -12.102 -30.766 -6.652 1 98.25 190 VAL B C 1
ATOM 4195 O O . VAL B 1 190 ? -12.055 -29.531 -6.559 1 98.25 190 VAL B O 1
ATOM 4198 N N . PRO B 1 191 ? -13.148 -31.359 -7.184 1 97.06 191 PRO B N 1
ATOM 4199 C CA . PRO B 1 191 ? -14.305 -30.578 -7.594 1 97.06 191 PRO B CA 1
ATOM 4200 C C . PRO B 1 191 ? -14.961 -29.828 -6.43 1 97.06 191 PRO B C 1
ATOM 4202 O O . PRO B 1 191 ? -15.062 -30.375 -5.328 1 97.06 191 PRO B O 1
ATOM 4205 N N . ILE B 1 192 ? -15.344 -28.641 -6.668 1 97.69 192 ILE B N 1
ATOM 4206 C CA . ILE B 1 192 ? -16.031 -27.875 -5.641 1 97.69 192 ILE B CA 1
ATOM 4207 C C . ILE B 1 192 ? -17.453 -28.391 -5.473 1 97.69 192 ILE B C 1
ATOM 4209 O O . ILE B 1 192 ? -18.203 -28.516 -6.453 1 97.69 192 ILE B O 1
ATOM 4213 N N . SER B 1 193 ? -17.797 -28.781 -4.289 1 97.12 193 SER B N 1
ATOM 4214 C CA . SER B 1 193 ? -19.094 -29.328 -3.932 1 97.12 193 SER B CA 1
ATOM 4215 C C . SER B 1 193 ? -19.609 -28.75 -2.627 1 97.12 193 SER B C 1
ATOM 4217 O O . SER B 1 193 ? -19.062 -27.766 -2.123 1 97.12 193 SER B O 1
ATOM 4219 N N . ASP B 1 194 ? -20.688 -29.328 -2.129 1 96.75 194 ASP B N 1
ATOM 4220 C CA . ASP B 1 194 ? -21.281 -28.844 -0.885 1 96.75 194 ASP B CA 1
ATOM 4221 C C . ASP B 1 194 ? -20.375 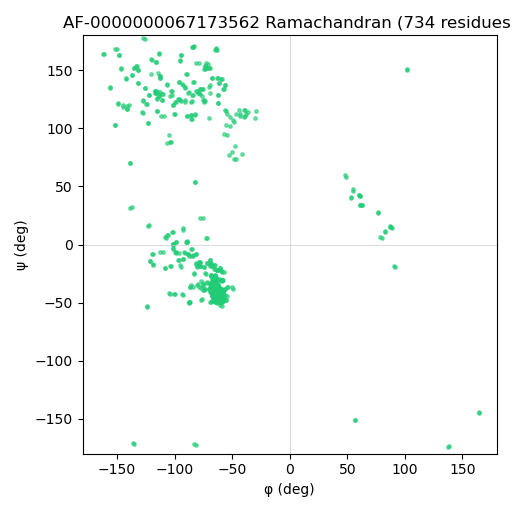-29.156 0.308 1 96.75 194 ASP B C 1
ATOM 4223 O O . ASP B 1 194 ? -20.562 -28.594 1.392 1 96.75 194 ASP B O 1
ATOM 4227 N N . ARG B 1 195 ? -19.391 -30.016 0.104 1 97.88 195 ARG B N 1
ATOM 4228 C CA . ARG B 1 195 ? -18.469 -30.359 1.173 1 97.88 195 ARG B CA 1
ATOM 4229 C C . ARG B 1 195 ? -17.281 -29.406 1.204 1 97.88 195 ARG B C 1
ATOM 4231 O O . ARG B 1 195 ? -16.359 -29.594 1.998 1 97.88 195 ARG B O 1
ATOM 4238 N N . VAL B 1 196 ? -17.312 -28.469 0.338 1 98.5 196 VAL B N 1
ATOM 4239 C CA . VAL B 1 196 ? -16.297 -27.438 0.26 1 98.5 196 VAL B CA 1
ATOM 4240 C C . VAL B 1 196 ? -16.906 -26.078 0.584 1 98.5 196 VAL B C 1
ATOM 4242 O O . VAL B 1 196 ? -17.781 -25.594 -0.142 1 98.5 196 VAL B O 1
ATOM 4245 N N . THR B 1 197 ? -16.5 -25.438 1.67 1 98.25 197 THR B N 1
ATOM 4246 C CA . THR B 1 197 ? -17.031 -24.141 2.078 1 98.25 197 THR B CA 1
ATOM 4247 C C . THR B 1 197 ? -15.938 -23.078 2.045 1 98.25 197 THR B C 1
ATOM 4249 O O . THR B 1 197 ? -14.75 -23.406 2.043 1 98.25 197 THR B O 1
ATOM 4252 N N . ALA B 1 198 ? -16.359 -21.828 1.933 1 98.31 198 ALA B N 1
ATOM 4253 C CA . ALA B 1 198 ? -15.359 -20.781 1.762 1 98.31 198 ALA B CA 1
ATOM 4254 C C . ALA B 1 198 ? -15.797 -19.484 2.434 1 98.31 198 ALA B C 1
ATOM 4256 O O . ALA B 1 198 ? -17 -19.25 2.641 1 98.31 198 ALA B O 1
ATOM 4257 N N . THR B 1 199 ? -14.891 -18.734 2.842 1 98 199 THR B N 1
ATOM 4258 C CA . THR B 1 199 ? -15.047 -17.344 3.271 1 98 199 THR B CA 1
ATOM 4259 C C . THR B 1 199 ? -14.07 -16.438 2.529 1 98 199 THR B C 1
ATOM 4261 O O . THR B 1 199 ? -12.859 -16.672 2.559 1 98 199 THR B O 1
ATOM 4264 N N . TYR B 1 200 ? -14.602 -15.43 1.885 1 97.94 200 TYR B N 1
ATOM 4265 C CA . TYR B 1 200 ? -13.75 -14.484 1.162 1 97.94 200 TYR B CA 1
ATOM 4266 C C . TYR B 1 200 ? -12.82 -13.75 2.117 1 97.94 200 TYR B C 1
ATOM 4268 O O . TYR B 1 200 ? -13.203 -13.422 3.238 1 97.94 200 TYR B O 1
ATOM 4276 N N . LEU B 1 201 ? -11.641 -13.508 1.65 1 97.56 201 LEU B N 1
ATOM 4277 C CA . LEU B 1 201 ? -10.68 -12.711 2.404 1 97.56 201 LEU B CA 1
ATOM 4278 C C . LEU B 1 201 ? -10.703 -11.258 1.949 1 97.56 201 LEU B C 1
ATOM 4280 O O . LEU B 1 201 ? -10.836 -10.977 0.755 1 97.56 201 LEU B O 1
ATOM 4284 N N . ASN B 1 202 ? -10.609 -10.359 2.893 1 96.62 202 ASN B N 1
ATOM 4285 C CA . ASN B 1 202 ? -10.414 -8.945 2.594 1 96.62 202 ASN B CA 1
ATOM 4286 C C . ASN B 1 202 ? -8.938 -8.586 2.508 1 96.62 202 ASN B C 1
ATOM 4288 O O . ASN B 1 202 ? -8.234 -8.57 3.523 1 96.62 202 ASN B O 1
ATOM 4292 N N . LEU B 1 203 ? -8.508 -8.281 1.306 1 98 203 LEU B N 1
ATOM 4293 C CA . LEU B 1 203 ? -7.074 -8.125 1.068 1 98 203 LEU B CA 1
ATOM 4294 C C . LEU B 1 203 ? -6.738 -6.676 0.739 1 98 203 LEU B C 1
ATOM 4296 O O . LEU B 1 203 ? -7.5 -5.996 0.048 1 98 203 LEU B O 1
ATOM 4300 N N . ALA B 1 204 ? -5.605 -6.246 1.181 1 97.69 204 ALA B N 1
ATOM 4301 C CA . ALA B 1 204 ? -5.121 -4.891 0.916 1 97.69 204 ALA B CA 1
ATOM 4302 C C . ALA B 1 204 ? -4.555 -4.781 -0.496 1 97.69 204 ALA B C 1
ATOM 4304 O O . ALA B 1 204 ? -4.391 -3.676 -1.021 1 97.69 204 ALA B O 1
ATOM 4305 N N . ALA B 1 205 ? -4.234 -5.844 -1.114 1 97.94 205 ALA B N 1
ATOM 4306 C CA . ALA B 1 205 ? -3.754 -5.953 -2.488 1 97.94 205 ALA B CA 1
ATOM 4307 C C . ALA B 1 205 ? -4.426 -7.117 -3.211 1 97.94 205 ALA B C 1
ATOM 4309 O O . ALA B 1 205 ? -4.766 -8.125 -2.592 1 97.94 205 ALA B O 1
ATOM 4310 N N . VAL B 1 206 ? -4.621 -6.875 -4.438 1 98.31 206 VAL B N 1
ATOM 4311 C CA . VAL B 1 206 ? -5.273 -7.871 -5.281 1 98.31 206 VAL B CA 1
ATOM 4312 C C . VAL B 1 206 ? -6.672 -8.164 -4.742 1 98.31 206 VAL B C 1
ATOM 4314 O O . VAL B 1 206 ? -7.066 -9.328 -4.633 1 98.31 206 VAL B O 1
ATOM 4317 N N . GLY B 1 207 ? -7.312 -7.156 -4.375 1 96.94 207 GLY B N 1
ATOM 4318 C CA . GLY B 1 207 ? -8.641 -7.293 -3.795 1 96.94 207 GLY B CA 1
ATOM 4319 C C . GLY B 1 207 ? -9.648 -7.891 -4.754 1 96.94 207 GLY B C 1
ATOM 4320 O O . GLY B 1 207 ? -10.633 -8.5 -4.328 1 96.94 207 GLY B O 1
ATOM 4321 N N . GLY B 1 208 ? -9.391 -7.797 -6.008 1 98.38 208 GLY B N 1
ATOM 4322 C CA . GLY B 1 208 ? -10.305 -8.281 -7.027 1 98.38 208 GLY B CA 1
ATOM 4323 C C . GLY B 1 208 ? -10.07 -9.734 -7.402 1 98.38 208 GLY B C 1
ATOM 4324 O O . GLY B 1 208 ? -10.781 -10.281 -8.25 1 98.38 208 GLY B O 1
ATOM 4325 N N . SER B 1 209 ? -9.164 -10.398 -6.77 1 98.56 209 SER B N 1
ATOM 4326 C CA . SER B 1 209 ? -8.758 -11.75 -7.164 1 98.56 209 SER B CA 1
ATOM 4327 C C . SER B 1 209 ? -9.727 -12.797 -6.629 1 98.56 209 SER B C 1
ATOM 4329 O O . SER B 1 209 ? -9.57 -13.984 -6.906 1 98.56 209 SER B O 1
ATOM 4331 N N . ARG B 1 210 ? -10.703 -12.422 -5.75 1 98.31 210 ARG B N 1
ATOM 4332 C CA . ARG B 1 210 ? -11.688 -13.32 -5.16 1 98.31 210 ARG B CA 1
ATOM 4333 C C . ARG B 1 210 ? -11.008 -14.414 -4.34 1 98.31 210 ARG B C 1
ATOM 4335 O O . ARG B 1 210 ? -11.336 -15.594 -4.477 1 98.31 210 ARG B O 1
ATOM 4342 N N . THR B 1 211 ? -9.992 -13.992 -3.598 1 98.56 211 THR B N 1
ATOM 4343 C CA . THR B 1 211 ? -9.258 -14.945 -2.775 1 98.56 211 THR B CA 1
ATOM 4344 C C . THR B 1 211 ? -10.062 -15.32 -1.531 1 98.56 211 THR B C 1
ATOM 4346 O O . THR B 1 211 ? -10.641 -14.445 -0.878 1 98.56 211 THR B O 1
ATOM 4349 N N . ALA B 1 212 ? -10.141 -16.578 -1.208 1 98.44 212 ALA B N 1
ATOM 4350 C CA . ALA B 1 212 ? -10.93 -17.094 -0.087 1 98.44 212 ALA B CA 1
ATOM 4351 C C . ALA B 1 212 ? -10.141 -18.125 0.716 1 98.44 212 ALA B C 1
ATOM 4353 O O . ALA B 1 212 ? -9.172 -18.703 0.217 1 98.44 212 ALA B O 1
ATOM 4354 N N . ARG B 1 213 ? -10.469 -18.203 1.948 1 97.94 213 ARG B N 1
ATOM 4355 C CA . ARG B 1 213 ? -10.148 -19.391 2.742 1 97.94 213 ARG B CA 1
ATOM 4356 C C . ARG B 1 213 ? -11.164 -20.5 2.5 1 97.94 213 ARG B C 1
ATOM 4358 O O . ARG B 1 213 ? -12.375 -20.25 2.512 1 97.94 213 ARG B O 1
ATOM 4365 N N . VAL B 1 214 ? -10.648 -21.703 2.252 1 98.62 214 VAL B N 1
ATOM 4366 C CA . VAL B 1 214 ? -11.539 -22.781 1.837 1 98.62 214 VAL B CA 1
ATOM 4367 C C . VAL B 1 214 ? -11.359 -23.969 2.766 1 98.62 214 VAL B C 1
ATOM 4369 O O . VAL B 1 214 ? -10.234 -24.359 3.086 1 98.62 214 VAL B O 1
ATOM 4372 N N . THR B 1 215 ? -12.469 -24.547 3.203 1 98.75 215 THR B N 1
ATOM 4373 C CA . THR B 1 215 ? -12.43 -25.719 4.066 1 98.75 215 THR B CA 1
ATOM 4374 C C . THR B 1 215 ? -13 -26.938 3.352 1 98.75 215 THR B C 1
ATOM 4376 O O . THR B 1 215 ? -14.094 -26.875 2.781 1 98.75 215 THR B O 1
ATOM 4379 N N . LEU B 1 216 ? -12.227 -27.984 3.355 1 98.75 216 LEU B N 1
ATOM 4380 C CA . LEU B 1 216 ? -12.664 -29.281 2.857 1 98.75 216 LEU B CA 1
ATOM 4381 C C . LEU B 1 216 ? -13.203 -30.156 3.992 1 98.75 216 LEU B C 1
ATOM 4383 O O . LEU B 1 216 ? -12.492 -30.422 4.965 1 98.75 216 LEU B O 1
ATOM 4387 N N . HIS B 1 217 ? -14.414 -30.578 3.818 1 98.5 217 HIS B N 1
ATOM 4388 C CA . HIS B 1 217 ? -15.039 -31.453 4.809 1 98.5 217 HIS B CA 1
ATOM 4389 C C . HIS B 1 217 ? -15.07 -32.906 4.324 1 98.5 217 HIS B C 1
ATOM 4391 O O . HIS B 1 217 ? -16.047 -33.344 3.705 1 98.5 217 HIS B O 1
ATOM 4397 N N . GLN B 1 218 ? -14.039 -33.625 4.602 1 97.94 218 GLN B N 1
ATOM 4398 C CA . GLN B 1 218 ? -13.93 -35.031 4.246 1 97.94 218 GLN B CA 1
ATOM 4399 C C . GLN B 1 218 ? -14.312 -35.25 2.783 1 97.94 218 GLN B C 1
ATOM 4401 O O . GLN B 1 218 ? -15.188 -36.062 2.482 1 97.94 218 GLN B O 1
ATOM 4406 N N . VAL B 1 219 ? -13.648 -34.656 1.925 1 98.44 219 VAL B N 1
ATOM 4407 C CA . VAL B 1 219 ? -13.938 -34.719 0.497 1 98.44 219 VAL B CA 1
ATOM 4408 C C . VAL B 1 219 ? -13.266 -35.938 -0.109 1 98.44 219 VAL B C 1
ATOM 4410 O O . VAL B 1 219 ? -12.055 -36.094 -0.002 1 98.44 219 VAL B O 1
ATOM 4413 N N . PHE B 1 220 ? -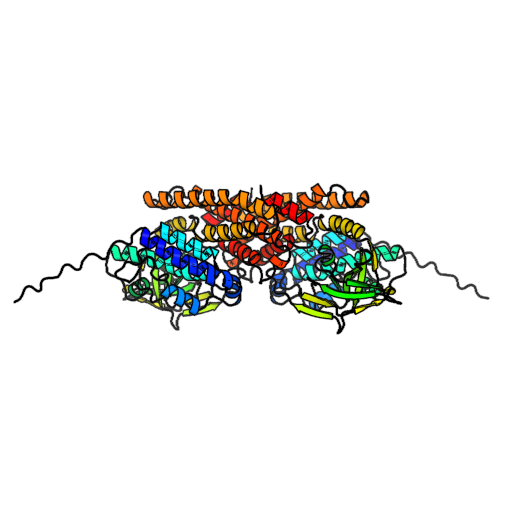13.992 -36.781 -0.714 1 97.88 220 PHE B N 1
ATOM 4414 C CA . PHE B 1 220 ? -13.461 -37.938 -1.379 1 97.88 220 PHE B CA 1
ATOM 4415 C C . PHE B 1 220 ? -12.852 -37.594 -2.729 1 97.88 220 PHE B C 1
ATOM 4417 O O . PHE B 1 220 ? -13.445 -36.844 -3.5 1 97.88 220 PHE B O 1
ATOM 4424 N N . VAL B 1 221 ? -11.711 -38.094 -2.998 1 97.12 221 VAL B N 1
ATOM 4425 C CA . VAL B 1 221 ? -10.992 -37.938 -4.258 1 97.12 221 VAL B CA 1
ATOM 4426 C C . VAL B 1 221 ? -10.641 -39.312 -4.82 1 97.12 221 VAL B C 1
ATOM 4428 O O . VAL B 1 221 ? -9.922 -40.094 -4.188 1 97.12 221 VAL B O 1
ATOM 4431 N N . SER B 1 222 ? -11.086 -39.594 -5.961 1 96.19 222 SER B N 1
ATOM 4432 C CA . SER B 1 222 ? -10.797 -40.875 -6.586 1 96.19 222 SER B CA 1
ATOM 4433 C C . SER B 1 222 ? -9.336 -40.969 -7.02 1 96.19 222 SER B C 1
ATOM 4435 O O . SER B 1 222 ? -8.711 -39.938 -7.328 1 96.19 222 SER B O 1
ATOM 4437 N N . ASP B 1 223 ? -8.805 -42.188 -7.137 1 95.94 223 ASP B N 1
ATOM 4438 C CA . ASP B 1 223 ? -7.438 -42.406 -7.605 1 95.94 223 ASP B CA 1
ATOM 4439 C C . ASP B 1 223 ? -7.238 -41.812 -9 1 95.94 223 ASP B C 1
ATOM 4441 O O . ASP B 1 223 ? -6.152 -41.344 -9.336 1 95.94 223 ASP B O 1
ATOM 4445 N N . SER B 1 224 ? -8.25 -41.781 -9.797 1 93.31 224 SER B N 1
ATOM 4446 C CA . SER B 1 224 ? -8.156 -41.281 -11.164 1 93.31 224 SER B CA 1
ATOM 4447 C C . SER B 1 224 ? -7.926 -39.75 -11.18 1 93.31 224 SER B C 1
ATOM 4449 O O . SER B 1 224 ? -7.449 -39.219 -12.18 1 93.31 224 SER B O 1
ATOM 4451 N N . ASP B 1 225 ? -8.219 -39.094 -10.055 1 95.69 225 ASP B N 1
ATOM 4452 C CA . ASP B 1 225 ? -8.094 -37.656 -10.016 1 95.69 225 ASP B CA 1
ATOM 4453 C C . ASP B 1 225 ? -6.809 -37.219 -9.312 1 95.69 225 ASP B C 1
ATOM 4455 O O . ASP B 1 225 ? -6.531 -36.031 -9.172 1 95.69 225 ASP B O 1
ATOM 4459 N N . VAL B 1 226 ? -6.07 -38.219 -8.898 1 96.25 226 VAL B N 1
ATOM 4460 C CA . VAL B 1 226 ? -4.766 -37.938 -8.312 1 96.25 226 VAL B CA 1
ATOM 4461 C C . VAL B 1 226 ? -3.754 -37.625 -9.414 1 96.25 226 VAL B C 1
ATOM 4463 O O . VAL B 1 226 ? -3.604 -38.406 -10.359 1 96.25 226 VAL B O 1
ATOM 4466 N N . LEU B 1 227 ? -3.082 -36.562 -9.266 1 94.81 227 LEU B N 1
ATOM 4467 C CA . LEU B 1 227 ? -2.121 -36.125 -10.273 1 94.81 227 LEU B CA 1
ATOM 4468 C C . LEU B 1 227 ? -0.721 -36.625 -9.945 1 94.81 227 LEU B C 1
ATOM 4470 O O . LEU B 1 227 ? 0.028 -37 -10.844 1 94.81 227 LEU B O 1
ATOM 4474 N N . LEU B 1 228 ? -0.397 -36.531 -8.711 1 93.94 228 LEU B N 1
ATOM 4475 C CA . LEU B 1 228 ? 0.966 -36.844 -8.297 1 93.94 228 LEU B CA 1
ATOM 4476 C C . LEU B 1 228 ? 1.009 -37.25 -6.828 1 93.94 228 LEU B C 1
ATOM 4478 O O . LEU B 1 228 ? 0.33 -36.656 -5.996 1 93.94 228 LEU B O 1
ATOM 4482 N N . THR B 1 229 ? 1.699 -38.281 -6.535 1 96.56 229 THR B N 1
ATOM 4483 C CA . THR B 1 229 ? 2.078 -38.656 -5.176 1 96.56 229 THR B CA 1
ATOM 4484 C C . THR B 1 229 ? 3.596 -38.625 -5.008 1 96.56 229 THR B C 1
ATOM 4486 O O . THR B 1 229 ? 4.324 -39.188 -5.828 1 96.56 229 THR B O 1
ATOM 4489 N N . GLN B 1 230 ? 4.023 -37.969 -3.982 1 97.12 230 GLN B N 1
ATOM 4490 C CA . GLN B 1 230 ? 5.461 -37.875 -3.746 1 97.12 230 GLN B CA 1
ATOM 4491 C C . GLN B 1 230 ? 5.77 -37.75 -2.256 1 97.12 230 GLN B C 1
ATOM 4493 O O . GLN B 1 230 ? 4.867 -37.5 -1.45 1 97.12 230 GLN B O 1
ATOM 4498 N N . THR B 1 231 ? 7.02 -37.906 -1.941 1 97.69 231 THR B N 1
ATOM 4499 C CA . THR B 1 231 ? 7.414 -37.719 -0.549 1 97.69 231 THR B CA 1
ATOM 4500 C C . THR B 1 231 ? 7.41 -36.25 -0.177 1 97.69 231 THR B C 1
ATOM 4502 O O . THR B 1 231 ? 7.543 -35.375 -1.046 1 97.69 231 THR B O 1
ATOM 4505 N N . LEU B 1 232 ? 7.223 -36 1.078 1 96.75 232 LEU B N 1
ATOM 4506 C CA . LEU B 1 232 ? 7.277 -34.625 1.571 1 96.75 232 LEU B CA 1
ATOM 4507 C C . LEU B 1 232 ? 8.609 -33.969 1.228 1 96.75 232 LEU B C 1
ATOM 4509 O O . LEU B 1 232 ? 8.656 -32.781 0.871 1 96.75 232 LEU B O 1
ATOM 4513 N N . ASN B 1 233 ? 9.656 -34.719 1.303 1 94.25 233 ASN B N 1
ATOM 4514 C CA . ASN B 1 233 ? 10.984 -34.188 0.987 1 94.25 233 ASN B CA 1
ATOM 4515 C C . ASN B 1 233 ? 11.094 -33.812 -0.482 1 94.25 233 ASN B C 1
ATOM 4517 O O . ASN B 1 233 ? 11.656 -32.75 -0.803 1 94.25 233 ASN B O 1
ATOM 4521 N N . ASP B 1 234 ? 10.594 -34.656 -1.336 1 93.94 234 ASP B N 1
ATOM 4522 C CA . ASP B 1 234 ? 10.602 -34.344 -2.76 1 93.94 234 ASP B CA 1
ATOM 4523 C C . ASP B 1 234 ? 9.766 -33.094 -3.051 1 93.94 234 ASP B C 1
ATOM 4525 O O . ASP B 1 234 ? 10.156 -32.25 -3.867 1 93.94 234 ASP B O 1
ATOM 4529 N N . TRP B 1 235 ? 8.68 -33 -2.404 1 93.88 235 TRP B N 1
ATOM 4530 C CA . TRP B 1 235 ? 7.82 -31.844 -2.574 1 93.88 235 TRP B CA 1
ATOM 4531 C C . TRP B 1 235 ? 8.547 -30.562 -2.166 1 93.88 235 TRP B C 1
ATOM 4533 O O . TRP B 1 235 ? 8.523 -29.562 -2.895 1 93.88 235 TRP B O 1
ATOM 4543 N N . HIS B 1 236 ? 9.211 -30.531 -1.037 1 91.31 236 HIS B N 1
ATOM 4544 C CA . HIS B 1 236 ? 9.938 -29.359 -0.546 1 91.31 236 HIS B CA 1
ATOM 4545 C C . HIS B 1 236 ? 11.039 -28.953 -1.515 1 91.31 236 HIS B C 1
ATOM 4547 O O . HIS B 1 236 ? 11.273 -27.766 -1.724 1 91.31 236 HIS B O 1
ATOM 4553 N N . THR B 1 237 ? 11.633 -29.938 -2.066 1 88.5 237 THR B N 1
ATOM 4554 C CA . THR B 1 237 ? 12.711 -29.656 -3.014 1 88.5 237 THR B CA 1
ATOM 4555 C C . THR B 1 237 ? 12.164 -28.984 -4.27 1 88.5 237 THR B C 1
ATOM 4557 O O . THR B 1 237 ? 12.734 -28 -4.746 1 88.5 237 THR B O 1
ATOM 4560 N N . GLU B 1 238 ? 11.062 -29.5 -4.75 1 88.31 238 GLU B N 1
ATOM 4561 C CA . GLU B 1 238 ? 10.43 -28.922 -5.93 1 88.31 238 GLU B CA 1
ATOM 4562 C C . GLU B 1 238 ? 9.875 -27.531 -5.625 1 88.31 238 GLU B C 1
ATOM 4564 O O . GLU B 1 238 ? 9.992 -26.609 -6.445 1 88.31 238 GLU B O 1
ATOM 4569 N N . ASP B 1 239 ? 9.258 -27.422 -4.52 1 88.69 239 ASP B N 1
ATOM 4570 C CA . ASP B 1 239 ? 8.664 -26.156 -4.113 1 88.69 239 ASP B CA 1
ATOM 4571 C C . ASP B 1 239 ? 9.727 -25.062 -3.984 1 88.69 239 ASP B C 1
ATOM 4573 O O . ASP B 1 239 ? 9.523 -23.938 -4.438 1 88.69 239 ASP B O 1
ATOM 4577 N N . LEU B 1 240 ? 10.812 -25.359 -3.316 1 81.88 240 LEU B N 1
ATOM 4578 C CA . LEU B 1 240 ? 11.906 -24.406 -3.174 1 81.88 240 LEU B CA 1
ATOM 4579 C C . LEU B 1 240 ? 12.438 -23.969 -4.539 1 81.88 240 LEU B C 1
ATOM 4581 O O . LEU B 1 240 ? 12.695 -22.797 -4.766 1 81.88 240 LEU B O 1
ATOM 4585 N N . SER B 1 241 ? 12.555 -24.938 -5.391 1 83.44 241 SER B N 1
ATOM 4586 C CA . SER B 1 241 ? 13.086 -24.656 -6.719 1 83.44 241 SER B CA 1
ATOM 4587 C C . SER B 1 241 ? 12.172 -23.703 -7.484 1 83.44 241 SER B C 1
ATOM 4589 O O . SER B 1 241 ? 12.641 -22.75 -8.109 1 83.44 241 SER B O 1
ATOM 4591 N N . THR B 1 242 ? 10.922 -23.781 -7.359 1 84.19 242 THR B N 1
ATOM 4592 C CA . THR B 1 242 ? 9.953 -22.953 -8.086 1 84.19 242 THR B CA 1
ATOM 4593 C C . THR B 1 242 ? 9.75 -21.609 -7.387 1 84.19 242 THR B C 1
ATOM 4595 O O . THR B 1 242 ? 9.664 -20.578 -8.047 1 84.19 242 THR B O 1
ATOM 4598 N N . ALA B 1 243 ? 9.781 -21.656 -6.086 1 87.75 243 ALA B N 1
ATOM 4599 C CA . ALA B 1 243 ? 9.523 -20.438 -5.309 1 87.75 243 ALA B CA 1
ATOM 4600 C C . ALA B 1 243 ? 10.703 -19.469 -5.395 1 87.75 243 ALA B C 1
ATOM 4602 O O . ALA B 1 243 ? 10.531 -18.266 -5.277 1 87.75 243 ALA B O 1
ATOM 4603 N N . GLY B 1 244 ? 11.844 -20 -5.637 1 90.38 244 GLY B N 1
ATOM 4604 C CA . GLY B 1 244 ? 13.055 -19.203 -5.695 1 90.38 244 GLY B CA 1
ATOM 4605 C C . GLY B 1 244 ? 13.211 -18.453 -7.004 1 90.38 244 GLY B C 1
ATOM 4606 O O . GLY B 1 244 ? 13.984 -17.5 -7.086 1 90.38 244 GLY B O 1
ATOM 4607 N N . ASP B 1 245 ? 12.453 -18.844 -7.949 1 94 245 ASP B N 1
ATOM 4608 C CA . ASP B 1 245 ? 12.539 -18.203 -9.258 1 94 245 ASP B CA 1
ATOM 4609 C C . ASP B 1 245 ? 11.703 -16.938 -9.297 1 94 245 ASP B C 1
ATOM 4611 O O . ASP B 1 245 ? 10.609 -16.875 -8.727 1 94 245 ASP B O 1
ATOM 4615 N N . THR B 1 246 ? 12.305 -15.922 -9.969 1 95.62 246 THR B N 1
ATOM 4616 C CA . THR B 1 246 ? 11.492 -14.742 -10.281 1 95.62 246 THR B CA 1
ATOM 4617 C C . THR B 1 246 ? 10.531 -15.039 -11.43 1 95.62 246 THR B C 1
ATOM 4619 O O . THR B 1 246 ? 10.953 -15.422 -12.516 1 95.62 246 THR B O 1
ATOM 4622 N N . ARG B 1 247 ? 9.312 -14.836 -11.18 1 96.44 247 ARG B N 1
ATOM 4623 C CA . ARG B 1 247 ? 8.266 -15.219 -12.125 1 96.44 247 ARG B CA 1
ATOM 4624 C C . ARG B 1 247 ? 7.887 -14.047 -13.023 1 96.44 247 ARG B C 1
ATOM 4626 O O . ARG B 1 247 ? 8.195 -12.898 -12.711 1 96.44 247 ARG B O 1
ATOM 4633 N N . PRO B 1 248 ? 7.242 -14.305 -14.086 1 98.31 248 PRO B N 1
ATOM 4634 C CA . PRO B 1 248 ? 7.027 -13.305 -15.141 1 98.31 248 PRO B CA 1
ATOM 4635 C C . PRO B 1 248 ? 6.176 -12.125 -14.672 1 98.31 248 PRO B C 1
ATOM 4637 O O . PRO B 1 248 ? 6.32 -11.016 -15.188 1 98.31 248 PRO B O 1
ATOM 4640 N N . GLN B 1 249 ? 5.32 -12.352 -13.719 1 98.62 249 GLN B N 1
ATOM 4641 C CA . GLN B 1 249 ? 4.434 -11.273 -13.305 1 98.62 249 GLN B CA 1
ATOM 4642 C C . GLN B 1 249 ? 5.219 -10.125 -12.688 1 98.62 249 GLN B C 1
ATOM 4644 O O . GLN B 1 249 ? 4.789 -8.969 -12.75 1 98.62 249 GLN B O 1
ATOM 4649 N N . TYR B 1 250 ? 6.43 -10.398 -12.094 1 98.75 250 TYR B N 1
ATOM 4650 C CA . TYR B 1 250 ? 7.301 -9.328 -11.609 1 98.75 250 TYR B CA 1
ATOM 4651 C C . TYR B 1 250 ? 7.664 -8.367 -12.734 1 98.75 250 TYR B C 1
ATOM 4653 O O . TYR B 1 250 ? 7.582 -7.148 -12.562 1 98.75 250 TYR B O 1
ATOM 4661 N N . PHE B 1 251 ? 7.98 -8.938 -13.789 1 98.88 251 PHE B N 1
ATOM 4662 C CA . PHE B 1 251 ? 8.492 -8.148 -14.906 1 98.88 251 PHE B CA 1
ATOM 4663 C C . PHE B 1 251 ? 7.344 -7.492 -15.664 1 98.88 251 PHE B C 1
ATOM 4665 O O . PHE B 1 251 ? 7.496 -6.391 -16.203 1 98.88 251 PHE B O 1
ATOM 4672 N N . GLY B 1 252 ? 6.188 -8.172 -15.766 1 98.88 252 GLY B N 1
ATOM 4673 C CA . GLY B 1 252 ? 5.016 -7.516 -16.328 1 98.88 252 GLY B CA 1
ATOM 4674 C C . GLY B 1 252 ? 4.621 -6.254 -15.586 1 98.88 252 GLY B C 1
ATOM 4675 O O . GLY B 1 252 ? 4.402 -5.211 -16.203 1 98.88 252 GLY B O 1
ATOM 4676 N N . LEU B 1 253 ? 4.566 -6.383 -14.273 1 98.88 253 LEU B N 1
ATOM 4677 C CA . LEU B 1 253 ? 4.234 -5.238 -13.438 1 98.88 253 LEU B CA 1
ATOM 4678 C C . LEU B 1 253 ? 5.289 -4.145 -13.57 1 98.88 253 LEU B C 1
ATOM 4680 O O . LEU B 1 253 ? 4.953 -2.967 -13.727 1 98.88 253 LEU B O 1
ATOM 4684 N N . ALA B 1 254 ? 6.574 -4.539 -13.547 1 98.94 254 ALA B N 1
ATOM 4685 C CA . ALA B 1 254 ? 7.668 -3.576 -13.641 1 98.94 254 ALA B CA 1
ATOM 4686 C C . ALA B 1 254 ? 7.602 -2.799 -14.953 1 98.94 254 ALA B C 1
ATOM 4688 O O . ALA B 1 254 ? 7.734 -1.573 -14.961 1 98.94 254 ALA B O 1
ATOM 4689 N N . THR B 1 255 ? 7.336 -3.52 -15.992 1 98.69 255 THR B N 1
ATOM 4690 C CA . THR B 1 255 ? 7.262 -2.883 -17.312 1 98.69 255 THR B CA 1
ATOM 4691 C C . THR B 1 255 ? 6.125 -1.867 -17.344 1 98.69 255 THR B C 1
ATOM 4693 O O . THR B 1 255 ? 6.297 -0.753 -17.844 1 98.69 255 THR B O 1
ATOM 4696 N N . ARG B 1 256 ? 5 -2.242 -16.828 1 98.81 256 ARG B N 1
ATOM 4697 C CA . ARG B 1 256 ? 3.854 -1.338 -16.797 1 98.81 256 ARG B CA 1
ATOM 4698 C C . ARG B 1 256 ? 4.172 -0.07 -16.016 1 98.81 256 ARG B C 1
ATOM 4700 O O . ARG B 1 256 ? 3.867 1.037 -16.469 1 98.81 256 ARG B O 1
ATOM 4707 N N . VAL B 1 257 ? 4.805 -0.194 -14.883 1 98.88 257 VAL B N 1
ATOM 4708 C CA . VAL B 1 257 ? 5.117 0.938 -14.016 1 98.88 257 VAL B CA 1
ATOM 4709 C C . VAL B 1 257 ? 6.121 1.856 -14.711 1 98.88 257 VAL B C 1
ATOM 4711 O O . VAL B 1 257 ? 5.945 3.076 -14.727 1 98.88 257 VAL B O 1
ATOM 4714 N N . VAL B 1 258 ? 7.145 1.282 -15.312 1 98.81 258 VAL B N 1
ATOM 4715 C CA . VAL B 1 258 ? 8.164 2.062 -16 1 98.81 258 VAL B CA 1
ATOM 4716 C C . VAL B 1 258 ? 7.543 2.803 -17.172 1 98.81 258 VAL B C 1
ATOM 4718 O O . VAL B 1 258 ? 7.879 3.963 -17.438 1 98.81 258 VAL B O 1
ATOM 4721 N N . ASP B 1 259 ? 6.648 2.135 -17.875 1 98.69 259 ASP B N 1
ATOM 4722 C CA . ASP B 1 259 ? 5.949 2.787 -18.984 1 98.69 259 ASP B CA 1
ATOM 4723 C C . ASP B 1 259 ? 5.16 3.998 -18.484 1 98.69 259 ASP B C 1
ATOM 4725 O O . ASP B 1 259 ? 5.188 5.059 -19.125 1 98.69 259 ASP B O 1
ATOM 4729 N N . GLU B 1 260 ? 4.465 3.863 -17.406 1 98.5 260 GLU B N 1
ATOM 4730 C CA . GLU B 1 260 ? 3.668 4.965 -16.875 1 98.5 260 GLU B CA 1
ATOM 4731 C C . GLU B 1 260 ? 4.559 6.098 -16.375 1 98.5 260 GLU B C 1
ATOM 4733 O O . GLU B 1 260 ? 4.195 7.27 -16.469 1 98.5 260 GLU B O 1
ATOM 4738 N N . LEU B 1 261 ? 5.711 5.746 -15.797 1 98.62 261 LEU B N 1
ATOM 4739 C CA . LEU B 1 261 ? 6.684 6.766 -15.422 1 98.62 261 LEU B CA 1
ATOM 4740 C C . LEU B 1 261 ? 7.18 7.527 -16.641 1 98.62 261 LEU B C 1
ATOM 4742 O O . LEU B 1 261 ? 7.324 8.75 -16.609 1 98.62 261 LEU B O 1
ATOM 4746 N N . ASP B 1 262 ? 7.379 6.789 -17.672 1 97.88 262 ASP B N 1
ATOM 4747 C CA . ASP B 1 262 ? 7.875 7.367 -18.922 1 97.88 262 ASP B CA 1
ATOM 4748 C C . ASP B 1 262 ? 6.836 8.297 -19.547 1 97.88 262 ASP B C 1
ATOM 4750 O O . ASP B 1 262 ? 7.188 9.25 -20.25 1 97.88 262 ASP B O 1
ATOM 4754 N N . GLU B 1 263 ? 5.609 8.055 -19.312 1 96.44 263 GLU B N 1
ATOM 4755 C CA . GLU B 1 263 ? 4.508 8.828 -19.875 1 96.44 263 GLU B CA 1
ATOM 4756 C C . GLU B 1 263 ? 4.152 10.016 -18.984 1 96.44 263 GLU B C 1
ATOM 4758 O O . GLU B 1 263 ? 3.344 10.859 -19.375 1 96.44 263 GLU B O 1
ATOM 4763 N N . ALA B 1 264 ? 4.746 10.086 -17.797 1 92.75 264 ALA B N 1
ATOM 4764 C CA . ALA B 1 264 ? 4.414 11.148 -16.844 1 92.75 264 ALA B CA 1
ATOM 4765 C C . ALA B 1 264 ? 4.867 12.508 -17.359 1 92.75 264 ALA B C 1
ATOM 4767 O O . ALA B 1 264 ? 5.891 12.609 -18.047 1 92.75 264 ALA B O 1
ATOM 4768 N N . ASP B 1 265 ? 4.066 13.477 -17.078 1 85.69 265 ASP B N 1
ATOM 4769 C CA . ASP B 1 265 ? 4.438 14.836 -17.438 1 85.69 265 ASP B CA 1
ATOM 4770 C C . ASP B 1 265 ? 5.375 15.445 -16.391 1 85.69 265 ASP B C 1
ATOM 4772 O O . ASP B 1 265 ? 5.086 16.5 -15.836 1 85.69 265 ASP B O 1
ATOM 4776 N N . HIS B 1 266 ? 6.414 14.812 -16.094 1 90.31 266 HIS B N 1
ATOM 4777 C CA . HIS B 1 266 ? 7.426 15.25 -15.133 1 90.31 266 HIS B CA 1
ATOM 4778 C C . HIS B 1 266 ? 8.812 14.742 -15.523 1 90.31 266 HIS B C 1
ATOM 4780 O O . HIS B 1 266 ? 9.039 13.531 -15.562 1 90.31 266 HIS B O 1
ATOM 4786 N N . PRO B 1 267 ? 9.734 15.586 -15.727 1 92 267 PRO B N 1
ATOM 4787 C CA . PRO B 1 267 ? 11.047 15.188 -16.25 1 92 267 PRO B CA 1
ATOM 4788 C C . PRO B 1 267 ? 11.773 14.211 -15.312 1 92 267 PRO B C 1
ATOM 4790 O O . PRO B 1 267 ? 12.43 13.281 -15.781 1 92 267 PRO B O 1
ATOM 4793 N N . ASP B 1 268 ? 11.688 14.336 -14.047 1 92.88 268 ASP B N 1
ATOM 4794 C CA . ASP B 1 268 ? 12.383 13.453 -13.125 1 92.88 268 ASP B CA 1
ATOM 4795 C C . ASP B 1 268 ? 11.75 12.062 -13.102 1 92.88 268 ASP B C 1
ATOM 4797 O O . ASP B 1 268 ? 12.43 11.062 -12.875 1 92.88 268 ASP B O 1
ATOM 4801 N N . ALA B 1 269 ? 10.43 12.039 -13.297 1 96.31 269 ALA B N 1
ATOM 4802 C CA . ALA B 1 269 ? 9.781 10.742 -13.438 1 96.31 269 ALA B CA 1
ATOM 4803 C C . ALA B 1 269 ? 10.305 9.992 -14.664 1 96.31 269 ALA B C 1
ATOM 4805 O O . ALA B 1 269 ? 10.594 8.797 -14.594 1 96.31 269 ALA B O 1
ATOM 4806 N N . ARG B 1 270 ? 10.461 10.688 -15.719 1 97.06 270 ARG B N 1
ATOM 4807 C CA . ARG B 1 270 ? 10.992 10.086 -16.953 1 97.06 270 ARG B CA 1
ATOM 4808 C C . ARG B 1 270 ? 12.445 9.656 -16.766 1 97.06 270 ARG B C 1
ATOM 4810 O O . ARG B 1 270 ? 12.875 8.656 -17.344 1 97.06 270 ARG B O 1
ATOM 4817 N N . ARG B 1 271 ? 13.164 10.367 -15.977 1 97.31 271 ARG B N 1
ATOM 4818 C CA . ARG B 1 271 ? 14.539 9.977 -15.672 1 97.31 271 ARG B CA 1
ATOM 4819 C C . ARG B 1 271 ? 14.578 8.672 -14.891 1 97.31 271 ARG B C 1
ATOM 4821 O O . ARG B 1 271 ? 15.438 7.824 -15.125 1 97.31 271 ARG B O 1
ATOM 4828 N N . VAL B 1 272 ? 13.641 8.555 -13.945 1 97.94 272 VAL B N 1
ATOM 4829 C CA . VAL B 1 272 ? 13.547 7.293 -13.219 1 97.94 272 VAL B CA 1
ATOM 4830 C C . VAL B 1 272 ? 13.289 6.148 -14.188 1 97.94 272 VAL B C 1
ATOM 4832 O O . VAL B 1 272 ? 13.938 5.102 -14.117 1 97.94 272 VAL B O 1
ATOM 4835 N N . ALA B 1 273 ? 12.352 6.379 -15.117 1 98.38 273 ALA B N 1
ATOM 4836 C CA . ALA B 1 273 ? 12.039 5.359 -16.109 1 98.38 273 ALA B CA 1
ATOM 4837 C C . ALA B 1 273 ? 13.281 5.012 -16.938 1 98.38 273 ALA B C 1
ATOM 4839 O O . ALA B 1 273 ? 13.562 3.834 -17.172 1 98.38 273 ALA B O 1
ATOM 4840 N N . ALA B 1 274 ? 14.023 5.969 -17.312 1 97.88 274 ALA B N 1
ATOM 4841 C CA . ALA B 1 274 ? 15.195 5.781 -18.172 1 97.88 274 ALA B CA 1
ATOM 4842 C C . ALA B 1 274 ? 16.281 4.98 -17.453 1 97.88 274 ALA B C 1
ATOM 4844 O O . ALA B 1 274 ? 16.984 4.176 -18.062 1 97.88 274 ALA B O 1
ATOM 4845 N N . VAL B 1 275 ? 16.406 5.176 -16.188 1 98 275 VAL B N 1
ATOM 4846 C CA . VAL B 1 275 ? 17.438 4.512 -15.398 1 98 275 VAL B CA 1
ATOM 4847 C C . VAL B 1 275 ? 17.016 3.074 -15.102 1 98 275 VAL B C 1
ATOM 4849 O O . VAL B 1 275 ? 17.844 2.154 -15.156 1 98 275 VAL B O 1
ATOM 4852 N N . TRP B 1 276 ? 15.758 2.877 -14.875 1 98.25 276 TRP B N 1
ATOM 4853 C CA . TRP B 1 276 ? 15.328 1.594 -14.328 1 98.25 276 TRP B CA 1
ATOM 4854 C C . TRP B 1 276 ? 14.898 0.643 -15.438 1 98.25 276 TRP B C 1
ATOM 4856 O O . TRP B 1 276 ? 14.867 -0.575 -15.25 1 98.25 276 TRP B O 1
ATOM 4866 N N . ARG B 1 277 ? 14.578 1.169 -16.641 1 98.19 277 ARG B N 1
ATOM 4867 C CA . ARG B 1 277 ? 14.18 0.302 -17.75 1 98.19 277 ARG B CA 1
ATOM 4868 C C . ARG B 1 277 ? 15.281 -0.697 -18.078 1 98.19 277 ARG B C 1
ATOM 4870 O O . ARG B 1 277 ? 15.055 -1.908 -18.062 1 98.19 277 ARG B O 1
ATOM 4877 N N . PRO B 1 278 ? 16.531 -0.26 -18.312 1 98.31 278 PRO B N 1
ATOM 4878 C CA . PRO B 1 278 ? 17.578 -1.238 -18.609 1 98.31 278 PRO B CA 1
ATOM 4879 C C . PRO B 1 278 ? 17.922 -2.121 -17.422 1 98.31 278 PRO B C 1
ATOM 4881 O O . PRO B 1 278 ? 18.297 -3.285 -17.594 1 98.31 278 PRO B O 1
ATOM 4884 N N . ARG B 1 279 ? 17.828 -1.613 -16.188 1 98.06 279 ARG B N 1
ATOM 4885 C CA . ARG B 1 279 ? 18.094 -2.408 -14.992 1 98.06 279 ARG B CA 1
ATOM 4886 C C . ARG B 1 279 ? 17.109 -3.555 -14.859 1 98.06 279 ARG B C 1
ATOM 4888 O O . ARG B 1 279 ? 17.484 -4.688 -14.562 1 98.06 279 ARG B O 1
ATOM 4895 N N . ILE B 1 280 ? 15.828 -3.277 -15.156 1 98.38 280 ILE B N 1
ATOM 4896 C CA . ILE B 1 280 ? 14.773 -4.285 -15.078 1 98.38 280 ILE B CA 1
ATOM 4897 C C . ILE B 1 280 ? 14.969 -5.324 -16.172 1 98.38 280 ILE B C 1
ATOM 4899 O O . ILE B 1 280 ? 14.797 -6.523 -15.945 1 98.38 280 ILE B O 1
ATOM 4903 N N . GLN B 1 281 ? 15.359 -4.863 -17.312 1 98.38 281 GLN B N 1
ATOM 4904 C CA . GLN B 1 281 ? 15.648 -5.785 -18.406 1 98.38 281 GLN B CA 1
ATOM 4905 C C . GLN B 1 281 ? 16.812 -6.703 -18.062 1 98.38 281 GLN B C 1
ATOM 4907 O O . GLN B 1 281 ? 16.797 -7.891 -18.391 1 98.38 281 GLN B O 1
ATOM 4912 N N . GLY B 1 282 ? 17.812 -6.117 -17.422 1 98.44 282 GLY B N 1
ATOM 4913 C CA . GLY B 1 282 ? 18.938 -6.93 -16.969 1 98.44 282 GLY B CA 1
ATOM 4914 C C . GLY B 1 282 ? 18.547 -7.957 -15.93 1 98.44 282 GLY B C 1
ATOM 4915 O O . GLY B 1 282 ? 18.938 -9.117 -16.016 1 98.44 282 GLY B O 1
ATOM 4916 N N . LEU B 1 283 ? 17.734 -7.613 -15.008 1 98.31 283 LEU B N 1
ATOM 4917 C CA . LEU B 1 283 ? 17.25 -8.523 -13.969 1 98.31 283 LEU B CA 1
ATOM 4918 C C . LEU B 1 283 ? 16.391 -9.625 -14.578 1 98.31 283 LEU B C 1
ATOM 4920 O O . LEU B 1 283 ? 16.484 -10.781 -14.156 1 98.31 283 LEU B O 1
ATOM 4924 N N . ARG B 1 284 ? 15.602 -9.25 -15.523 1 98.56 284 ARG B N 1
ATOM 4925 C CA . ARG B 1 284 ? 14.773 -10.219 -16.234 1 98.56 284 ARG B CA 1
ATOM 4926 C C . ARG B 1 284 ? 15.625 -11.273 -16.922 1 98.56 284 ARG B C 1
ATOM 4928 O O . ARG B 1 284 ? 15.359 -12.469 -16.812 1 98.56 284 ARG B O 1
ATOM 4935 N N . ALA B 1 285 ? 16.625 -10.789 -17.656 1 98.25 285 ALA B N 1
ATOM 4936 C CA . ALA B 1 285 ? 17.531 -11.695 -18.359 1 98.25 285 ALA B CA 1
ATOM 4937 C C . ALA B 1 285 ? 18.234 -12.625 -17.375 1 98.25 285 ALA B C 1
ATOM 4939 O O . ALA B 1 285 ? 18.344 -13.836 -17.609 1 98.25 285 ALA B O 1
ATOM 4940 N N . ASP B 1 286 ? 18.672 -12.062 -16.281 1 97.81 286 ASP B N 1
ATOM 4941 C CA . ASP B 1 286 ? 19.359 -12.859 -15.266 1 97.81 286 ASP B CA 1
ATOM 4942 C C . ASP B 1 286 ? 18.422 -13.898 -14.656 1 97.81 286 ASP B C 1
ATOM 4944 O O . ASP B 1 286 ? 18.781 -15.07 -14.531 1 97.81 286 ASP B O 1
ATOM 4948 N N . ALA B 1 287 ? 17.234 -13.508 -14.328 1 97.56 287 ALA B N 1
ATOM 4949 C CA . ALA B 1 287 ? 16.266 -14.383 -13.672 1 97.56 287 ALA B CA 1
ATOM 4950 C C . ALA B 1 287 ? 15.906 -15.562 -14.57 1 97.56 287 ALA B C 1
ATOM 4952 O O . ALA B 1 287 ? 15.961 -16.719 -14.141 1 97.56 287 ALA B O 1
ATOM 4953 N N . TYR B 1 288 ? 15.547 -15.266 -15.82 1 97.5 288 TYR B N 1
ATOM 4954 C CA . TYR B 1 288 ? 15.148 -16.312 -16.75 1 97.5 288 TYR B CA 1
ATOM 4955 C C . TYR B 1 288 ? 16.344 -17.188 -17.125 1 97.5 288 TYR B C 1
ATOM 4957 O O . TYR B 1 288 ? 16.203 -18.406 -17.266 1 97.5 288 TYR B O 1
ATOM 4965 N N . GLY B 1 289 ? 17.5 -16.531 -17.25 1 97 289 GLY B N 1
ATOM 4966 C CA . GLY B 1 289 ? 18.703 -17.312 -17.516 1 97 289 GLY B CA 1
ATOM 4967 C C . GLY B 1 289 ? 19.016 -18.328 -16.438 1 97 289 GLY B C 1
ATOM 4968 O O . GLY B 1 289 ? 19.312 -19.484 -16.719 1 97 289 GLY B O 1
ATOM 4969 N N . LEU B 1 290 ? 18.953 -17.922 -15.211 1 96.25 290 LEU B N 1
ATOM 4970 C CA . LEU B 1 290 ? 19.234 -18.797 -14.07 1 96.25 290 LEU B CA 1
ATOM 4971 C C . LEU B 1 290 ? 18.203 -19.922 -13.984 1 96.25 290 LEU B C 1
ATOM 4973 O O . LEU B 1 290 ? 18.562 -21.078 -13.742 1 96.25 290 LEU B O 1
ATOM 4977 N N . ALA B 1 291 ? 16.953 -19.609 -14.195 1 94.5 291 ALA B N 1
ATOM 4978 C CA . ALA B 1 291 ? 15.891 -20.609 -14.133 1 94.5 291 ALA B CA 1
ATOM 4979 C C . ALA B 1 291 ? 16.062 -21.656 -15.234 1 94.5 291 ALA B C 1
ATOM 4981 O O . ALA B 1 291 ? 15.898 -22.859 -14.984 1 94.5 291 ALA B O 1
ATOM 4982 N N . ASP B 1 292 ? 16.359 -21.203 -16.422 1 94.88 292 ASP B N 1
ATOM 4983 C CA . ASP B 1 292 ? 16.516 -22.109 -17.547 1 94.88 292 ASP B CA 1
ATOM 4984 C C . ASP B 1 292 ? 17.75 -23 -17.375 1 94.88 292 ASP B C 1
ATOM 4986 O O . ASP B 1 292 ? 17.734 -24.172 -17.75 1 94.88 292 ASP B O 1
ATOM 4990 N N . GLU B 1 293 ? 18.781 -22.438 -16.812 1 95.06 293 GLU B N 1
ATOM 4991 C CA . GLU B 1 293 ? 19.969 -23.234 -16.516 1 95.06 293 GLU B CA 1
ATOM 4992 C C . GLU B 1 293 ? 19.656 -24.344 -15.523 1 95.06 293 GLU B C 1
ATOM 4994 O O . GLU B 1 293 ? 20.109 -25.484 -15.688 1 95.06 293 GLU B O 1
ATOM 4999 N N . ALA B 1 294 ? 18.922 -24 -14.516 1 93.31 294 ALA B N 1
ATOM 5000 C CA . ALA B 1 294 ? 18.562 -25.016 -13.523 1 93.31 294 ALA B CA 1
ATOM 5001 C C . ALA B 1 294 ? 17.75 -26.141 -14.156 1 93.31 294 ALA B C 1
ATOM 5003 O O . ALA B 1 294 ? 17.984 -27.312 -13.875 1 93.31 294 ALA B O 1
ATOM 5004 N N . LYS B 1 295 ? 16.828 -25.797 -14.992 1 88.56 295 LYS B N 1
ATOM 5005 C CA . LYS B 1 295 ? 16.016 -26.797 -15.672 1 88.56 295 LYS B CA 1
ATOM 5006 C C . LYS B 1 295 ? 16.859 -27.688 -16.578 1 88.56 295 LYS B C 1
ATOM 5008 O O . LYS B 1 295 ? 16.656 -28.906 -16.641 1 88.56 295 LYS B O 1
ATOM 5013 N N . ALA B 1 296 ? 17.797 -27.125 -17.188 1 92.75 296 ALA B N 1
ATOM 5014 C CA . ALA B 1 296 ? 18.656 -27.859 -18.109 1 92.75 296 ALA B CA 1
ATOM 5015 C C . ALA B 1 296 ? 19.516 -28.875 -17.359 1 92.75 296 ALA B C 1
ATOM 5017 O O . ALA B 1 296 ? 19.812 -29.953 -17.875 1 92.75 296 ALA B O 1
ATOM 5018 N N . THR B 1 297 ? 19.844 -28.578 -16.172 1 92.69 297 THR B N 1
ATOM 5019 C CA . THR B 1 297 ? 20.688 -29.484 -15.391 1 92.69 297 THR B CA 1
ATOM 5020 C C . THR B 1 297 ? 19.844 -30.578 -14.75 1 92.69 297 THR B C 1
ATOM 5022 O O . THR B 1 297 ? 20.375 -31.641 -14.383 1 92.69 297 THR B O 1
ATOM 5025 N N . GLY B 1 298 ? 18.625 -30.297 -14.57 1 88.06 298 GLY B N 1
ATOM 5026 C CA . GLY B 1 298 ? 17.75 -31.203 -13.852 1 88.06 298 GLY B CA 1
ATOM 5027 C C . GLY B 1 298 ? 17.922 -31.141 -12.344 1 88.06 298 GLY B C 1
ATOM 5028 O O . GLY B 1 298 ? 17.328 -31.938 -11.609 1 88.06 298 GLY B O 1
ATOM 5029 N N . ASP B 1 299 ? 18.75 -30.172 -11.953 1 89.81 299 ASP B N 1
ATOM 5030 C CA . ASP B 1 299 ? 18.984 -29.953 -10.523 1 89.81 299 ASP B CA 1
ATOM 5031 C C . ASP B 1 299 ? 18.141 -28.797 -10 1 89.81 299 ASP B C 1
ATOM 5033 O O . ASP B 1 299 ? 18.422 -27.641 -10.281 1 89.81 299 ASP B O 1
ATOM 5037 N N . GLU B 1 300 ? 17.203 -29.125 -9.164 1 85.88 300 GLU B N 1
ATOM 5038 C CA . GLU B 1 300 ? 16.25 -28.156 -8.625 1 85.88 300 GLU B CA 1
ATOM 5039 C C . GLU B 1 300 ? 16.953 -27.125 -7.742 1 85.88 300 GLU B C 1
ATOM 5041 O O . GLU B 1 300 ? 16.469 -26.016 -7.562 1 85.88 300 GLU B O 1
ATOM 5046 N N . ARG B 1 301 ? 18.156 -27.453 -7.312 1 88.25 301 ARG B N 1
ATOM 5047 C CA . ARG B 1 301 ? 18.859 -26.562 -6.391 1 88.25 301 ARG B CA 1
ATOM 5048 C C . ARG B 1 301 ? 20.016 -25.844 -7.09 1 88.25 301 ARG B C 1
ATOM 5050 O O . ARG B 1 301 ? 20.766 -25.125 -6.453 1 88.25 301 ARG B O 1
ATOM 5057 N N . HIS B 1 302 ? 20.078 -26.062 -8.352 1 91.44 302 HIS B N 1
ATOM 5058 C CA . HIS B 1 302 ? 21.156 -25.422 -9.117 1 91.44 302 HIS B CA 1
ATOM 5059 C C . HIS B 1 302 ? 21.125 -23.906 -8.93 1 91.44 302 HIS B C 1
ATOM 5061 O O . HIS B 1 302 ? 20.141 -23.25 -9.242 1 91.44 302 HIS B O 1
ATOM 5067 N N . ARG B 1 303 ? 22.203 -23.328 -8.312 1 94.25 303 ARG B N 1
ATOM 5068 C CA . ARG B 1 303 ? 22.406 -21.891 -8.109 1 94.25 303 ARG B CA 1
ATOM 5069 C C . ARG B 1 303 ? 21.203 -21.266 -7.418 1 94.25 303 ARG B C 1
ATOM 5071 O O . ARG B 1 303 ? 20.812 -20.141 -7.754 1 94.25 303 ARG B O 1
ATOM 5078 N N . ILE B 1 304 ? 20.656 -21.969 -6.473 1 93.62 304 ILE B N 1
ATOM 5079 C CA . ILE B 1 304 ? 19.438 -21.547 -5.781 1 93.62 304 ILE B CA 1
ATOM 5080 C C . ILE B 1 304 ? 19.688 -20.234 -5.051 1 93.62 304 ILE B C 1
ATOM 5082 O O . ILE B 1 304 ? 18.812 -19.359 -4.996 1 93.62 304 ILE B O 1
ATOM 5086 N N . ALA B 1 305 ? 20.859 -20.016 -4.516 1 92.19 305 ALA B N 1
ATOM 5087 C CA . ALA B 1 305 ? 21.156 -18.797 -3.791 1 92.19 305 ALA B CA 1
ATOM 5088 C C . ALA B 1 305 ? 21.078 -17.578 -4.715 1 92.19 305 ALA B C 1
ATOM 5090 O O . ALA B 1 305 ? 20.547 -16.531 -4.34 1 92.19 305 ALA B O 1
ATOM 5091 N N . GLU B 1 306 ? 21.625 -17.688 -5.926 1 94.69 306 GLU B N 1
ATOM 5092 C CA . GLU B 1 306 ? 21.594 -16.609 -6.906 1 94.69 306 GLU B CA 1
ATOM 5093 C C . GLU B 1 306 ? 20.172 -16.344 -7.395 1 94.69 306 GLU B C 1
ATOM 5095 O O . GLU B 1 306 ? 19.797 -15.195 -7.621 1 94.69 306 GLU B O 1
ATOM 5100 N N . ARG B 1 307 ? 19.422 -17.438 -7.578 1 95.81 307 ARG B N 1
ATOM 5101 C CA . ARG B 1 307 ? 18.031 -17.312 -8.039 1 95.81 307 ARG B CA 1
ATOM 5102 C C . ARG B 1 307 ? 17.172 -16.594 -7 1 95.81 307 ARG B C 1
ATOM 5104 O O . ARG B 1 307 ? 16.422 -15.68 -7.34 1 95.81 307 ARG B O 1
ATOM 5111 N N . VAL B 1 308 ? 17.391 -16.922 -5.746 1 94.5 308 VAL B N 1
ATOM 5112 C CA . VAL B 1 308 ? 16.656 -16.281 -4.66 1 94.5 308 VAL B CA 1
ATOM 5113 C C . VAL B 1 308 ? 17.109 -14.828 -4.523 1 94.5 308 VAL B C 1
ATOM 5115 O O . VAL B 1 308 ? 16.281 -13.945 -4.324 1 94.5 308 VAL B O 1
ATOM 5118 N N . ALA B 1 309 ? 18.391 -14.531 -4.691 1 93.19 309 ALA B N 1
ATOM 5119 C CA . ALA B 1 309 ? 18.922 -13.172 -4.613 1 93.19 309 ALA B CA 1
ATOM 5120 C C . ALA B 1 309 ? 18.359 -12.305 -5.734 1 93.19 309 ALA B C 1
ATOM 5122 O O . ALA B 1 309 ? 18.062 -11.125 -5.52 1 93.19 309 ALA B O 1
ATOM 5123 N N . THR B 1 310 ? 18.234 -12.875 -6.898 1 95.5 310 THR B N 1
ATOM 5124 C CA . THR B 1 310 ? 17.672 -12.148 -8.031 1 95.5 310 THR B CA 1
ATOM 5125 C C . THR B 1 310 ? 16.219 -11.789 -7.762 1 95.5 310 THR B C 1
ATOM 5127 O O . THR B 1 310 ? 15.773 -10.68 -8.07 1 95.5 310 THR B O 1
ATOM 5130 N N . LYS B 1 311 ? 15.516 -12.719 -7.207 1 95.88 311 LYS B N 1
ATOM 5131 C CA . LYS B 1 311 ? 14.125 -12.469 -6.855 1 95.88 311 LYS B CA 1
ATOM 5132 C C . LYS B 1 311 ? 14.008 -11.312 -5.863 1 95.88 311 LYS B C 1
ATOM 5134 O O . LYS B 1 311 ? 13.164 -10.43 -6.027 1 95.88 311 LYS B O 1
ATOM 5139 N N . ALA B 1 312 ? 14.875 -11.305 -4.867 1 93.75 312 ALA B N 1
ATOM 5140 C CA . ALA B 1 312 ? 14.883 -10.211 -3.891 1 93.75 312 ALA B CA 1
ATOM 5141 C C . ALA B 1 312 ? 15.211 -8.883 -4.559 1 93.75 312 ALA B C 1
ATOM 5143 O O . ALA B 1 312 ? 14.578 -7.863 -4.262 1 93.75 312 ALA B O 1
ATOM 5144 N N . ALA B 1 313 ? 16.141 -8.898 -5.508 1 94.5 313 ALA B N 1
ATOM 5145 C CA . ALA B 1 313 ? 16.547 -7.691 -6.211 1 94.5 313 ALA B CA 1
ATOM 5146 C C . ALA B 1 313 ? 15.398 -7.133 -7.055 1 94.5 313 ALA B C 1
ATOM 5148 O O . ALA B 1 313 ? 15.211 -5.914 -7.129 1 94.5 313 ALA B O 1
ATOM 5149 N N . VAL B 1 314 ? 14.672 -8.016 -7.688 1 97.06 314 VAL B N 1
ATOM 5150 C CA . VAL B 1 314 ? 13.539 -7.578 -8.5 1 97.06 314 VAL B CA 1
ATOM 5151 C C . VAL B 1 314 ? 12.469 -6.973 -7.598 1 97.06 314 VAL B C 1
ATOM 5153 O O . VAL B 1 314 ? 11.844 -5.969 -7.953 1 97.06 314 VAL B O 1
ATOM 5156 N N . GLY B 1 315 ? 12.266 -7.605 -6.438 1 96.06 315 GLY B N 1
ATOM 5157 C CA . GLY B 1 315 ? 11.336 -7.035 -5.473 1 96.06 315 GLY B CA 1
ATOM 5158 C C . GLY B 1 315 ? 11.719 -5.629 -5.043 1 96.06 315 GLY B C 1
ATOM 5159 O O . GLY B 1 315 ? 10.852 -4.758 -4.926 1 96.06 315 GLY B O 1
ATOM 5160 N N . GLU B 1 316 ? 12.969 -5.391 -4.883 1 94 316 GLU B N 1
ATOM 5161 C CA . GLU B 1 316 ? 13.461 -4.07 -4.504 1 94 316 GLU B CA 1
ATOM 5162 C C . GLU B 1 316 ? 13.273 -3.066 -5.637 1 94 316 GLU B C 1
ATOM 5164 O O . GLU B 1 316 ? 12.891 -1.919 -5.402 1 94 316 GLU B O 1
ATOM 5169 N N . ALA B 1 317 ? 13.539 -3.52 -6.809 1 96.94 317 ALA B N 1
ATOM 5170 C CA . ALA B 1 317 ? 13.336 -2.658 -7.973 1 96.94 317 ALA B CA 1
ATOM 5171 C C . ALA B 1 317 ? 11.883 -2.23 -8.094 1 96.94 317 ALA B C 1
ATOM 5173 O O . ALA B 1 317 ? 11.594 -1.057 -8.344 1 96.94 317 ALA B O 1
ATOM 5174 N N . LEU B 1 318 ? 11.008 -3.18 -7.898 1 98.19 318 LEU B N 1
ATOM 5175 C CA . LEU B 1 318 ? 9.578 -2.885 -7.969 1 98.19 318 LEU B CA 1
ATOM 5176 C C . LEU B 1 318 ? 9.18 -1.867 -6.902 1 98.19 318 LEU B C 1
ATOM 5178 O O . LEU B 1 318 ? 8.383 -0.965 -7.168 1 98.19 318 LEU B O 1
ATOM 5182 N N . ALA B 1 319 ? 9.781 -2.014 -5.719 1 96.62 319 ALA B N 1
ATOM 5183 C CA . ALA B 1 319 ? 9.492 -1.069 -4.641 1 96.62 319 ALA B CA 1
ATOM 5184 C C . ALA B 1 319 ? 9.906 0.346 -5.031 1 96.62 319 ALA B C 1
ATOM 5186 O O . ALA B 1 319 ? 9.172 1.304 -4.789 1 96.62 319 ALA B O 1
ATOM 5187 N N . VAL B 1 320 ? 10.992 0.471 -5.668 1 97.12 320 VAL B N 1
ATOM 5188 C CA . VAL B 1 320 ? 11.531 1.776 -6.039 1 97.12 320 VAL B CA 1
ATOM 5189 C C . VAL B 1 320 ? 10.641 2.414 -7.109 1 97.12 320 VAL B C 1
ATOM 5191 O O . VAL B 1 320 ? 10.188 3.549 -6.949 1 97.12 320 VAL B O 1
ATOM 5194 N N . ILE B 1 321 ? 10.344 1.703 -8.109 1 98.56 321 ILE B N 1
ATOM 5195 C CA . ILE B 1 321 ? 9.688 2.332 -9.258 1 98.56 321 ILE B CA 1
ATOM 5196 C C . ILE B 1 321 ? 8.219 2.592 -8.93 1 98.56 321 ILE B C 1
ATOM 5198 O O . ILE B 1 321 ? 7.641 3.574 -9.391 1 98.56 321 ILE B O 1
ATOM 5202 N N . THR B 1 322 ? 7.574 1.73 -8.164 1 98.69 322 THR B N 1
ATOM 5203 C CA . THR B 1 322 ? 6.195 2.006 -7.785 1 98.69 322 THR B CA 1
ATOM 5204 C C . THR B 1 322 ? 6.121 3.229 -6.875 1 98.69 322 THR B C 1
ATOM 5206 O O . THR B 1 322 ? 5.195 4.035 -6.988 1 98.69 322 THR B O 1
ATOM 5209 N N . ARG B 1 323 ? 7.09 3.389 -6.004 1 98.06 323 ARG B N 1
ATOM 5210 C CA . ARG B 1 323 ? 7.141 4.59 -5.18 1 98.06 323 ARG B CA 1
ATOM 5211 C C . ARG B 1 323 ? 7.363 5.832 -6.035 1 98.06 323 ARG B C 1
ATOM 5213 O O . ARG B 1 323 ? 6.762 6.879 -5.785 1 98.06 323 ARG B O 1
ATOM 5220 N N . ALA B 1 324 ? 8.234 5.695 -7.012 1 98.5 324 ALA B N 1
ATOM 5221 C CA . ALA B 1 324 ? 8.477 6.816 -7.914 1 98.5 324 ALA B CA 1
ATOM 5222 C C . ALA B 1 324 ? 7.191 7.254 -8.609 1 98.5 324 ALA B C 1
ATOM 5224 O O . ALA B 1 324 ? 6.93 8.445 -8.75 1 98.5 324 ALA B O 1
ATOM 5225 N N . LEU B 1 325 ? 6.422 6.297 -9.016 1 98.69 325 LEU B N 1
ATOM 5226 C CA . LEU B 1 325 ? 5.168 6.621 -9.695 1 98.69 325 LEU B CA 1
ATOM 5227 C C . LEU B 1 325 ? 4.199 7.309 -8.734 1 98.69 325 LEU B C 1
ATOM 5229 O O . LEU B 1 325 ? 3.523 8.266 -9.109 1 98.69 325 LEU B O 1
ATOM 5233 N N . VAL B 1 326 ? 4.141 6.863 -7.488 1 98.44 326 VAL B N 1
ATOM 5234 C CA . VAL B 1 326 ? 3.311 7.492 -6.465 1 98.44 326 VAL B CA 1
ATOM 5235 C C . VAL B 1 326 ? 3.742 8.938 -6.266 1 98.44 326 VAL B C 1
ATOM 5237 O O . VAL B 1 326 ? 2.912 9.852 -6.293 1 98.44 326 VAL B O 1
ATOM 5240 N N . VAL B 1 327 ? 5.027 9.133 -6.137 1 97.88 327 VAL B N 1
ATOM 5241 C CA . VAL B 1 327 ? 5.57 10.469 -5.922 1 97.88 327 VAL B CA 1
ATOM 5242 C C . VAL B 1 327 ? 5.25 11.359 -7.117 1 97.88 327 VAL B C 1
ATOM 5244 O O . VAL B 1 327 ? 4.801 12.5 -6.953 1 97.88 327 VAL B O 1
ATOM 5247 N N . ALA B 1 328 ? 5.406 10.805 -8.281 1 97.56 328 ALA B N 1
ATOM 5248 C CA . ALA B 1 328 ? 5.203 11.57 -9.516 1 97.56 328 ALA B CA 1
ATOM 5249 C C . ALA B 1 328 ? 3.746 11.992 -9.664 1 97.56 328 ALA B C 1
ATOM 5251 O O . ALA B 1 328 ? 3.453 13.055 -10.203 1 97.56 328 ALA B O 1
ATOM 5252 N N . ARG B 1 329 ? 2.816 11.156 -9.156 1 96.5 329 ARG B N 1
ATOM 5253 C CA . ARG B 1 329 ? 1.389 11.398 -9.336 1 96.5 329 ARG B CA 1
ATOM 5254 C C . ARG B 1 329 ? 0.824 12.211 -8.18 1 96.5 329 ARG B C 1
ATOM 5256 O O . ARG B 1 329 ? -0.353 12.578 -8.188 1 96.5 329 ARG B O 1
ATOM 5263 N N . SER B 1 330 ? 1.606 12.453 -7.184 1 94.62 330 SER B N 1
ATOM 5264 C CA . SER B 1 330 ? 1.225 13.266 -6.035 1 94.62 330 SER B CA 1
ATOM 5265 C C . SER B 1 330 ? -0.028 12.719 -5.363 1 94.62 330 SER B C 1
ATOM 5267 O O . SER B 1 330 ? -0.215 11.508 -5.281 1 94.62 330 SER B O 1
ATOM 5269 N N . GLY B 1 331 ? -0.799 13.484 -4.773 1 94.19 331 GLY B N 1
ATOM 5270 C CA . GLY B 1 331 ? -1.935 13.07 -3.963 1 94.19 331 GLY B CA 1
ATOM 5271 C C . GLY B 1 331 ? -2.895 12.156 -4.699 1 94.19 331 GLY B C 1
ATOM 5272 O O . GLY B 1 331 ? -3.477 11.25 -4.102 1 94.19 331 GLY B O 1
ATOM 5273 N N . ARG B 1 332 ? -3.105 12.391 -5.98 1 94.12 332 ARG B N 1
ATOM 5274 C CA . ARG B 1 332 ? -4.047 11.57 -6.73 1 94.12 332 ARG B CA 1
ATOM 5275 C C . ARG B 1 332 ? -3.631 10.102 -6.711 1 94.12 332 ARG B C 1
ATOM 5277 O O . ARG B 1 332 ? -4.465 9.211 -6.891 1 94.12 332 ARG B O 1
ATOM 5284 N N . SER B 1 333 ? -2.324 9.844 -6.461 1 97.5 333 SER B N 1
ATOM 5285 C CA . SER B 1 333 ? -1.774 8.5 -6.508 1 97.5 333 SER B CA 1
ATOM 5286 C C . SER B 1 333 ? -2.404 7.605 -5.445 1 97.5 333 SER B C 1
ATOM 5288 O O . SER B 1 333 ? -2.377 6.379 -5.559 1 97.5 333 SER B O 1
ATOM 5290 N N . ILE B 1 334 ? -2.967 8.211 -4.402 1 97.5 334 ILE B N 1
ATOM 5291 C CA . ILE B 1 334 ? -3.439 7.398 -3.287 1 97.5 334 ILE B CA 1
ATOM 5292 C C . ILE B 1 334 ? -4.949 7.188 -3.402 1 97.5 334 ILE B C 1
ATOM 5294 O O . ILE B 1 334 ? -5.539 6.438 -2.623 1 97.5 334 ILE B O 1
ATOM 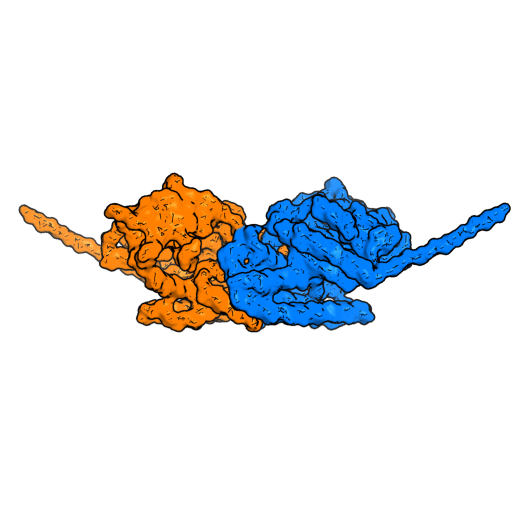5298 N N . THR B 1 335 ? -5.59 7.871 -4.379 1 97.88 335 THR B N 1
ATOM 5299 C CA . THR B 1 335 ? -7 7.594 -4.629 1 97.88 335 THR B CA 1
ATOM 5300 C C . THR B 1 335 ? -7.172 6.262 -5.348 1 97.88 335 THR B C 1
ATOM 5302 O O . THR B 1 335 ? -6.309 5.859 -6.133 1 97.88 335 THR B O 1
ATOM 5305 N N . LEU B 1 336 ? -8.25 5.609 -5.145 1 97.31 336 LEU B N 1
ATOM 5306 C CA . LEU B 1 336 ? -8.5 4.312 -5.762 1 97.31 336 LEU B CA 1
ATOM 5307 C C . LEU B 1 336 ? -8.781 4.461 -7.254 1 97.31 336 LEU B C 1
ATOM 5309 O O . LEU B 1 336 ? -8.945 3.467 -7.965 1 97.31 336 LEU B O 1
ATOM 5313 N N . GLU B 1 337 ? -8.633 5.715 -7.777 1 96.75 337 GLU B N 1
ATOM 5314 C CA . GLU B 1 337 ? -8.883 5.98 -9.188 1 96.75 337 GLU B CA 1
ATOM 5315 C C . GLU B 1 337 ? -7.574 6.066 -9.977 1 96.75 337 GLU B C 1
ATOM 5317 O O . GLU B 1 337 ? -7.586 6.23 -11.195 1 96.75 337 GLU B O 1
ATOM 5322 N N . ASP B 1 338 ? -6.516 5.977 -9.312 1 98 338 ASP B N 1
ATOM 5323 C CA . ASP B 1 338 ? -5.211 6.062 -9.961 1 98 338 ASP B CA 1
ATOM 5324 C C . ASP B 1 338 ? -4.473 4.727 -9.891 1 98 338 ASP B C 1
ATOM 5326 O O . ASP B 1 338 ? -4.512 4.047 -8.867 1 98 338 ASP B O 1
ATOM 5330 N N . THR B 1 339 ? -3.762 4.391 -10.906 1 98.5 339 THR B N 1
ATOM 5331 C CA . THR B 1 339 ? -3.119 3.084 -10.977 1 98.5 339 THR B CA 1
ATOM 5332 C C . THR B 1 339 ? -1.857 3.055 -10.117 1 98.5 339 THR B C 1
ATOM 5334 O O . THR B 1 339 ? -1.336 1.98 -9.812 1 98.5 339 THR B O 1
ATOM 5337 N N . ALA B 1 340 ? -1.319 4.18 -9.695 1 98.62 340 ALA B N 1
ATOM 5338 C CA . ALA B 1 340 ? -0.079 4.211 -8.922 1 98.62 340 ALA B CA 1
ATOM 5339 C C . ALA B 1 340 ? -0.208 3.387 -7.648 1 98.62 340 ALA B C 1
ATOM 5341 O O . ALA B 1 340 ? 0.642 2.541 -7.359 1 98.62 340 ALA B O 1
ATOM 5342 N N . GLN B 1 341 ? -1.317 3.629 -6.93 1 98.75 341 GLN B N 1
ATOM 5343 C CA . GLN B 1 341 ? -1.513 2.861 -5.707 1 98.75 341 GLN B CA 1
ATOM 5344 C C . GLN B 1 341 ? -1.79 1.394 -6.016 1 98.75 341 GLN B C 1
ATOM 5346 O O . GLN B 1 341 ? -1.374 0.506 -5.27 1 98.75 341 GLN B O 1
ATOM 5351 N N . LEU B 1 342 ? -2.459 1.11 -7.074 1 98.81 342 LEU B N 1
ATOM 5352 C CA . LEU B 1 342 ? -2.742 -0.262 -7.48 1 98.81 342 LEU B CA 1
ATOM 5353 C C . LEU B 1 342 ? -1.448 -1.042 -7.695 1 98.81 342 LEU B C 1
ATOM 5355 O O . LEU B 1 342 ? -1.297 -2.154 -7.184 1 98.81 342 LEU B O 1
ATOM 5359 N N . HIS B 1 343 ? -0.508 -0.413 -8.422 1 98.88 343 HIS B N 1
ATOM 5360 C CA . HIS B 1 343 ? 0.774 -1.05 -8.703 1 98.88 343 HIS B CA 1
ATOM 5361 C C . HIS B 1 343 ? 1.596 -1.216 -7.426 1 98.88 343 HIS B C 1
ATOM 5363 O O . HIS B 1 343 ? 2.229 -2.254 -7.223 1 98.88 343 HIS B O 1
ATOM 5369 N N . ALA B 1 344 ? 1.555 -0.235 -6.582 1 98.81 344 ALA B N 1
ATOM 5370 C CA . ALA B 1 344 ? 2.297 -0.317 -5.328 1 98.81 344 ALA B CA 1
ATOM 5371 C C . ALA B 1 344 ? 1.769 -1.448 -4.449 1 98.81 344 ALA B C 1
ATOM 5373 O O . ALA B 1 344 ? 2.547 -2.195 -3.852 1 98.81 344 ALA B O 1
ATOM 5374 N N . ARG B 1 345 ? 0.476 -1.581 -4.375 1 98.62 345 ARG B N 1
ATOM 5375 C CA . ARG B 1 345 ? -0.125 -2.652 -3.586 1 98.62 345 ARG B CA 1
ATOM 5376 C C . ARG B 1 345 ? 0.16 -4.016 -4.207 1 98.62 345 ARG B C 1
ATOM 5378 O O . ARG B 1 345 ? 0.407 -4.988 -3.496 1 98.62 345 ARG B O 1
ATOM 5385 N N . SER B 1 346 ? 0.188 -4.07 -5.504 1 98.81 346 SER B N 1
ATOM 5386 C CA . SER B 1 346 ? 0.537 -5.316 -6.176 1 98.81 346 SER B CA 1
ATOM 5387 C C . SER B 1 346 ? 1.982 -5.711 -5.891 1 98.81 346 SER B C 1
ATOM 5389 O O . SER B 1 346 ? 2.281 -6.891 -5.688 1 98.81 346 SER B O 1
ATOM 5391 N N . ALA B 1 347 ? 2.842 -4.719 -5.895 1 98.62 347 ALA B N 1
ATOM 5392 C CA . ALA B 1 347 ? 4.242 -4.98 -5.586 1 98.62 347 ALA B CA 1
ATOM 5393 C C . ALA B 1 347 ? 4.402 -5.52 -4.164 1 98.62 347 ALA B C 1
ATOM 5395 O O . ALA B 1 347 ? 5.238 -6.391 -3.914 1 98.62 347 ALA B O 1
ATOM 5396 N N . LEU B 1 348 ? 3.58 -5.043 -3.268 1 97.62 348 LEU B N 1
ATOM 5397 C CA . LEU B 1 348 ? 3.586 -5.539 -1.896 1 97.62 348 LEU B CA 1
ATOM 5398 C C . LEU B 1 348 ? 3.164 -7.004 -1.848 1 97.62 348 LEU B C 1
ATOM 5400 O O . LEU B 1 348 ? 3.766 -7.805 -1.127 1 97.62 348 LEU B O 1
ATOM 5404 N N . PHE B 1 349 ? 2.191 -7.32 -2.631 1 98.56 349 PHE B N 1
ATOM 5405 C CA . PHE B 1 349 ? 1.704 -8.695 -2.689 1 98.56 349 PHE B CA 1
ATOM 5406 C C . PHE B 1 349 ? 2.791 -9.633 -3.203 1 98.56 349 PHE B C 1
ATOM 5408 O O . PHE B 1 349 ? 2.928 -10.758 -2.717 1 98.56 349 PHE B O 1
ATOM 5415 N N . LEU B 1 350 ? 3.576 -9.172 -4.129 1 98.19 350 LEU B N 1
ATOM 5416 C CA . LEU B 1 350 ? 4.586 -10.016 -4.758 1 98.19 350 LEU B CA 1
ATOM 5417 C C . LEU B 1 350 ? 5.676 -10.398 -3.762 1 98.19 350 LEU B C 1
ATOM 5419 O O . LEU B 1 350 ? 6.375 -11.398 -3.955 1 98.19 350 LEU B O 1
ATOM 5423 N N . LEU B 1 351 ? 5.793 -9.672 -2.672 1 96.88 351 LEU B N 1
ATOM 5424 C CA . LEU B 1 351 ? 6.781 -10.008 -1.652 1 96.88 351 LEU B CA 1
ATOM 5425 C C . LEU B 1 351 ? 6.426 -11.312 -0.955 1 96.88 351 LEU B C 1
ATOM 5427 O O . LEU B 1 351 ? 7.309 -12.023 -0.465 1 96.88 351 LEU B O 1
ATOM 5431 N N . VAL B 1 352 ? 5.102 -11.609 -0.961 1 96.19 352 VAL B N 1
ATOM 5432 C CA . VAL B 1 352 ? 4.703 -12.727 -0.112 1 96.19 352 VAL B CA 1
ATOM 5433 C C . VAL B 1 352 ? 4.078 -13.828 -0.965 1 96.19 352 VAL B C 1
ATOM 5435 O O . VAL B 1 352 ? 3.793 -14.922 -0.47 1 96.19 352 VAL B O 1
ATOM 5438 N N . GLN B 1 353 ? 3.844 -13.523 -2.27 1 95 353 GLN B N 1
ATOM 5439 C CA . GLN B 1 353 ? 3.312 -14.555 -3.152 1 95 353 GLN B CA 1
ATOM 5440 C C . GLN B 1 353 ? 4.281 -15.734 -3.27 1 95 353 GLN B C 1
ATOM 5442 O O . GLN B 1 353 ? 5.43 -15.555 -3.688 1 95 353 GLN B O 1
ATOM 5447 N N . GLY B 1 354 ? 3.838 -16.891 -2.93 1 89.69 354 GLY B N 1
ATOM 5448 C CA . GLY B 1 354 ? 4.664 -18.078 -3.068 1 89.69 354 GLY B CA 1
ATOM 5449 C C . GLY B 1 354 ? 5.941 -18.016 -2.248 1 89.69 354 GLY B C 1
ATOM 5450 O O . GLY B 1 354 ? 6.973 -18.562 -2.652 1 89.69 354 GLY B O 1
ATOM 5451 N N . GLN B 1 355 ? 5.852 -17.406 -1.134 1 91.69 355 GLN B N 1
ATOM 5452 C CA . GLN B 1 355 ? 7.035 -17.156 -0.32 1 91.69 355 GLN B CA 1
ATOM 5453 C C . GLN B 1 355 ? 7.398 -18.375 0.514 1 91.69 355 GLN B C 1
ATOM 5455 O O . GLN B 1 355 ? 6.641 -18.781 1.398 1 91.69 355 GLN B O 1
ATOM 5460 N N . SER B 1 356 ? 8.523 -19.016 0.213 1 89.12 356 SER B N 1
ATOM 5461 C CA . SER B 1 356 ? 9.086 -20.062 1.063 1 89.12 356 SER B CA 1
ATOM 5462 C C . SER B 1 356 ? 9.938 -19.469 2.182 1 89.12 356 SER B C 1
ATOM 5464 O O . SER B 1 356 ? 10.227 -18.266 2.176 1 89.12 356 SER B O 1
ATOM 5466 N N . ALA B 1 357 ? 10.312 -20.266 3.074 1 87.06 357 ALA B N 1
ATOM 5467 C CA . ALA B 1 357 ? 11.164 -19.828 4.176 1 87.06 357 ALA B CA 1
ATOM 5468 C C . ALA B 1 357 ? 12.492 -19.281 3.658 1 87.06 357 ALA B C 1
ATOM 5470 O O . ALA B 1 357 ? 12.969 -18.25 4.133 1 87.06 357 ALA B O 1
ATOM 5471 N N . ASP B 1 358 ? 13.047 -19.906 2.641 1 86.5 358 ASP B N 1
ATOM 5472 C CA . ASP B 1 358 ? 14.328 -19.484 2.07 1 86.5 358 ASP B CA 1
ATOM 5473 C C . ASP B 1 358 ? 14.211 -18.109 1.411 1 86.5 358 ASP B C 1
ATOM 5475 O O . ASP B 1 358 ? 15.109 -17.281 1.544 1 86.5 358 ASP B O 1
ATOM 5479 N N . VAL B 1 359 ? 13.133 -17.969 0.715 1 90.56 359 VAL B N 1
ATOM 5480 C CA . VAL B 1 359 ? 12.898 -16.688 0.055 1 90.56 359 VAL B CA 1
ATOM 5481 C C . VAL B 1 359 ? 12.711 -15.594 1.102 1 90.56 359 VAL B C 1
ATOM 5483 O O . VAL B 1 359 ? 13.289 -14.508 0.989 1 90.56 359 VAL B O 1
ATOM 5486 N N . ARG B 1 360 ? 11.938 -15.867 2.107 1 93.19 360 ARG B N 1
ATOM 5487 C CA . ARG B 1 360 ? 11.695 -14.922 3.191 1 93.19 360 ARG B CA 1
ATOM 5488 C C . ARG B 1 360 ? 13 -14.516 3.863 1 93.19 360 ARG B C 1
ATOM 5490 O O . ARG B 1 360 ? 13.25 -13.328 4.086 1 93.19 360 ARG B O 1
ATOM 5497 N N . ASP B 1 361 ? 13.836 -15.461 4.121 1 92.38 361 ASP B N 1
ATOM 5498 C CA . ASP B 1 361 ? 15.117 -15.195 4.777 1 92.38 361 ASP B CA 1
ATOM 5499 C C . ASP B 1 361 ? 16.016 -14.32 3.906 1 92.38 361 ASP B C 1
ATOM 5501 O O . ASP B 1 361 ? 16.656 -13.391 4.402 1 92.38 361 ASP B O 1
ATOM 5505 N N . ALA B 1 362 ? 15.984 -14.602 2.66 1 90.69 362 ALA B N 1
ATOM 5506 C CA . ALA B 1 362 ? 16.797 -13.828 1.731 1 90.69 362 ALA B CA 1
ATOM 5507 C C . ALA B 1 362 ? 16.312 -12.391 1.633 1 90.69 362 ALA B C 1
ATOM 5509 O O . ALA B 1 362 ? 17.109 -11.453 1.594 1 90.69 362 ALA B O 1
ATOM 5510 N N . GLN B 1 363 ? 15.039 -12.258 1.542 1 94.31 363 GLN B N 1
ATOM 5511 C CA . GLN B 1 363 ? 14.445 -10.93 1.473 1 94.31 363 GLN B CA 1
ATOM 5512 C C . GLN B 1 363 ? 14.773 -10.117 2.723 1 94.31 363 GLN B C 1
ATOM 5514 O O . GLN B 1 363 ? 15.211 -8.961 2.623 1 94.31 363 GLN B O 1
ATOM 5519 N N . LEU B 1 364 ? 14.609 -10.719 3.91 1 95.75 364 LEU B N 1
ATOM 5520 C CA . LEU B 1 364 ? 14.867 -10.023 5.164 1 95.75 364 LEU B CA 1
ATOM 5521 C C . LEU B 1 364 ? 16.359 -9.695 5.312 1 95.75 364 LEU B C 1
ATOM 5523 O O . LEU B 1 364 ? 16.719 -8.625 5.801 1 95.75 364 LEU B O 1
ATOM 5527 N N . SER B 1 365 ? 17.188 -10.594 4.848 1 92.25 365 SER B N 1
ATOM 5528 C CA . SER B 1 365 ? 18.625 -10.352 4.891 1 92.25 365 SER B CA 1
ATOM 5529 C C . SER B 1 365 ? 19.016 -9.148 4.035 1 92.25 365 SER B C 1
ATOM 5531 O O . SER B 1 365 ? 19.859 -8.344 4.43 1 92.25 365 SER B O 1
ATOM 5533 N N . SER B 1 366 ? 18.375 -9.086 2.928 1 90.94 366 SER B N 1
ATOM 5534 C CA . SER B 1 366 ? 18.656 -7.969 2.029 1 90.94 366 SER B CA 1
ATOM 5535 C C . SER B 1 366 ? 18.203 -6.645 2.639 1 90.94 366 SER B C 1
ATOM 5537 O O . SER B 1 366 ? 18.844 -5.609 2.428 1 90.94 366 SER B O 1
ATOM 5539 N N . LEU B 1 367 ? 17.203 -6.672 3.434 1 93 367 LEU B N 1
ATOM 5540 C CA . LEU B 1 367 ? 16.609 -5.461 3.998 1 93 367 LEU B CA 1
ATOM 5541 C C . LEU B 1 367 ? 17.328 -5.059 5.285 1 93 367 LEU B C 1
ATOM 5543 O O . LEU B 1 367 ? 17.125 -3.957 5.797 1 93 367 LEU B O 1
ATOM 5547 N N . ALA B 1 368 ? 18.156 -5.918 5.742 1 90.94 368 ALA B N 1
ATOM 5548 C CA . ALA B 1 368 ? 18.922 -5.648 6.961 1 90.94 368 ALA B CA 1
ATOM 5549 C C . ALA B 1 368 ? 20.281 -5.031 6.637 1 90.94 368 ALA B C 1
ATOM 5551 O O . ALA B 1 368 ? 21.172 -4.969 7.492 1 90.94 368 ALA B O 1
ATOM 5552 N N . ARG B 1 369 ? 20.531 -4.559 5.461 1 83.81 369 ARG B N 1
ATOM 5553 C CA . ARG B 1 369 ? 21.812 -3.959 5.086 1 83.81 369 ARG B CA 1
ATOM 5554 C C . ARG B 1 369 ? 21.734 -2.436 5.133 1 83.81 369 ARG B C 1
ATOM 5556 O O . ARG B 1 369 ? 20.656 -1.858 4.965 1 83.81 369 ARG B O 1
#

Secondary structure (DSSP, 8-state):
----------------HHHHHHHHHHHHHHIIIIITTTHHHHHHH---HHHHHHHHHHTTTSTTS-GGGT-----HHHHHHHHHHHHHH-HHHHHHHHTTHHHHHHHHHHHHH-----HHHHHHHTT-SPEEEE-GGGGGTTTS--EEEEETTEEEEEEEEEEETTTTT-SEEEEEEEETTTTEEEEEEEE--TTEEEEE--BSS-GGG--EEEEEEEEEEEGGGEEEEEEHHHHHHHHHHHHTSPPHHHHHHHHHHHHHHHTSS-HHHHHHHHHHHHHHHHHHHHHHHHHHHHHHHT-TTTTHHHHHHHHHHHHHHHHHHHHHHHHHHGGGGGBTTSHHHHHHHHHHHHTTTT--HHHHHHHHHHHT-/----------------HHHHHHHHHHHHHHIIIIIHHHHHHHHHH---HHHHHHHHHTTTTSTTS-GGGT-----HHHHHHHHHHHHHH-HHHHHHHHTTHHHHHHHHHHHHH-----HHHHHHHTT-SPEEEE-GGGGGTTTS--EEEEETTEEEEEEEEEEETTTTT-SEEEEEEEETTTTEEEEEEEE--TTEEEEE--BSS-GGG--EEEEEEEEEEEGGGEEEEEEHHHHHHHHHHHHTSPPHHHHHHHHHHHHHHHHSS-HHHHHHHHHHHHHHHHHHHHHHHHHHHHHHHT-TTTTHHHHHHHHHHHHHHHHHHHHHHHHHHGGGGGBTTSHHHHHHHHHHHHTTTT--HHHHHHHHHHHT-

Organism: Mycolicibacterium smegmatis (strain ATCC 700084 / mc(2)155) (NCBI:txid246196)

Nearest PDB structures (foldseek):
  4kto-assembly1_A  TM=8.069E-01  e=4.040E-16  Sinorhizobium meliloti 1021
  4kto-assembly1_B  TM=7.918E-01  e=1.923E-15  Sinorhizobium meliloti 1021
  2eba-assembly2_I  TM=7.642E-01  e=7.175E-15  Thermus thermophilus HB8
  3gqt-assembly1_A  TM=7.767E-01  e=9.986E-14  Burkholderia pseudomallei 1710b
  3d6b-assembly1_C  TM=7.817E-01  e=5.241E-13  Burkholderia pseudomallei 1710b

Foldseek 3Di:
DDPPPPPPPDPQDDQDPVNLVVLLVVLLVCLVPPQQVCQLVLLVPADDLVLLVVCLVSQNLQQCAGVVLPHNNDDDVSVLSSLLSNLLRHVLSSVQSVQQRVLSNVLRVVCVVPVQAFPVSSCSNNSNFREKEQELQLLVPPPAFWAWDDDDFFIWTWHKGDKTFPPPRGQKYFHWGAHVVQQKTWTFIAGDDPQKDWDFDCDPASNRRRIIMITGRGGTGGPNGTDDMDHSVVVVLQLLLVLLAAGSSLLSLLVSLLVVLCVFPDPVSVVLSVVCVVVSVVLVCQRVVQSVVCVVVVHSCRPSVSSLLSNLVSLVSLQVSLVSSPVSVDPVLCDSVHCSSNSNRVSVVSQPVSDHPVSVVSNVVVVVD/DDDPPPPPPPDQDPQDPVNLVVLLVVLLVCLVPPQQVCQLVLLVPADDLVLLVVCLVSQVLQQCADVVLPHNNDDDVSVLSSLLSNLLRHVLSSVQSVQQRVLSNVLRVVCVVPVQADPVSSCSNNSNFREKEQELQLLVPPPAFWAWDDDDFFIWTWHKGDKTFPPPRGQKYFHWGAHVVQQKTWTFIAGDDPQKDWDFDCDPASNRRRIIMITGRRGTDGPNGTDDMDHSVVVVLQLLLVLLAAGSSLLSLLVSLLVVLCVFPDPVSVVLSVVCVVVSVVLVCQRVVQSVVCVVVVHSCRPSVSSLLSNLVSLVSLQVSLVSSPVSVDPVLPDSVHCSVNSNRVSVVSQPVSDHPVSVVSNVVVVVD

Radius of gyration: 30.05 Å; Cα contacts (8 Å, |Δi|>4): 1355; chains: 2; bounding box: 48×117×93 Å

Solvent-accessible surface area (backbone atoms only — not comparable to full-atom values): 36959 Å² total; per-residue (Å²): 136,82,81,79,78,78,74,78,76,72,77,81,78,76,66,45,72,66,54,50,49,53,52,48,51,52,49,46,50,46,23,63,71,48,37,35,79,38,30,57,56,28,41,76,72,30,65,47,69,66,58,52,50,49,34,42,75,71,39,62,47,15,30,40,10,45,61,95,42,70,17,56,44,46,49,71,71,54,47,41,49,50,39,16,48,35,21,35,24,20,52,29,55,30,54,26,50,57,37,27,48,60,56,31,42,52,48,37,56,44,42,72,73,43,83,76,68,33,71,66,54,51,34,31,27,47,32,74,51,44,37,18,41,37,51,71,45,54,78,40,56,88,81,47,45,30,36,36,42,84,52,97,69,27,34,32,35,32,38,60,42,78,59,29,44,24,58,92,66,40,52,33,31,40,36,37,21,35,23,77,93,75,40,32,33,42,29,26,53,43,70,69,46,93,47,45,47,72,47,77,58,61,41,70,37,57,50,6,19,38,34,18,33,35,35,37,55,66,38,74,33,48,59,66,40,49,75,47,75,43,47,47,68,57,49,52,47,53,48,51,36,57,46,26,45,55,56,42,46,61,54,11,39,43,50,41,46,37,50,52,22,52,68,41,98,39,71,51,37,29,46,28,20,64,55,44,50,60,54,50,51,49,50,48,52,50,35,52,49,48,51,51,51,19,61,73,69,69,36,62,62,50,62,42,68,60,34,31,50,46,32,41,49,51,52,51,50,40,53,47,50,28,49,42,37,26,41,69,50,30,64,57,14,41,27,63,85,27,64,33,41,54,51,37,30,44,51,57,45,59,63,29,58,67,56,44,71,68,47,41,50,50,42,30,54,62,62,44,108,135,80,80,75,74,75,71,77,74,75,77,80,79,77,67,45,72,67,53,49,50,52,53,49,50,54,51,46,51,45,24,64,70,48,37,34,78,38,28,57,56,29,39,75,73,31,64,49,69,65,58,52,52,49,35,44,74,71,37,60,47,15,29,38,9,46,60,95,40,72,18,55,43,45,49,70,70,54,48,40,48,51,41,15,49,35,21,35,24,20,51,29,55,30,54,28,49,57,37,27,49,62,57,31,42,51,48,36,54,44,43,74,74,44,83,79,66,33,70,67,55,49,35,31,28,47,32,73,50,45,36,20,42,39,50,70,45,55,77,40,57,90,80,46,47,30,36,34,40,84,50,97,70,28,31,32,33,33,36,60,43,76,58,28,43,25,58,90,65,39,53,32,30,40,34,35,20,34,23,76,93,75,41,32,33,43,29,25,53,42,70,69,46,94,47,45,49,73,46,78,57,61,40,70,34,56,50,6,19,39,34,19,33,34,36,37,54,67,38,75,34,47,59,66,40,49,75,47,76,43,44,47,66,59,47,52,47,52,49,51,35,58,46,26,45,55,55,40,45,61,54,12,40,43,50,41,48,35,50,52,21,51,67,42,97,39,72,52,36,30,47,27,20,64,54,44,49,61,52,51,52,50,51,48,52,51,34,53,50,47,51,50,50,21,60,72,70,70,36,61,63,50,63,42,70,60,34,30,48,46,32,42,50,52,53,52,50,38,54,48,51,29,49,41,38,26,41,69,50,32,63,57,14,39,28,62,85,27,66,33,39,55,50,38,31,44,50,56,45,58,62,29,58,67,56,43,72,68,45,41,51,50,42,31,55,62,61,44,109

pLDDT: mean 93.2, std 12.38, range [25.22, 98.94]

InterPro domains:
  IPR009100 Acyl-CoA dehydrogenase/oxidase, N-terminal and middle domain superfamily [SSF56645] (19-228)
  IPR013786 Acyl-CoA dehydrogenase/oxidase, N-terminal [PF02771] (19-122)
  IPR037069 Acyl-CoA dehydrogenase/oxidase, N-terminal domain superfamily [G3DSA:1.10.540.10] (13-124)
  IPR046373 Acyl-CoA oxidase/dehydrogenase, middle domain superfamily [G3DSA:2.40.110.10] (143-227)